Protein AF-0000000074353264 (afdb_homodimer)

Secondary structure (DSSP, 8-state):
--GGGGHHHHGGG-TT--------------------------EEEEES-GGGGB-TTT-SBP-SSEEEETTS-EEEHHHHHHTTTB-TTT-PBEEEEE-HHHHHHHHHEEEE-GGGGGT---EEEGGGHHHHHHT-TT--EE-SSTT---EE-HHHHHHHHHHH-GGGSEEE-TTSEEEEEEETT--EEEEEETTT--EEEEEEEEETTEEEEEEEESSS--S--S--------TTS---SSEEEEEGGG--SSSEEEEEEE-----/--GGGGHHHHGGGGTT--------------------------EEEEES-GGGGB-TTT-SBP-SSEEEETTS-EEEHHHHHHTTTB-TTT-PBEEEEE-HHHHHHHHHEEEE-GGGGGT---EEEGGGHHHHHHT-TT--EE-SSTT---EE-HHHHHHHHHHH-GGGSEEE-TTSEEEEEEETT--EEEEEETTT--EEEEEEEEETTEEEEEEEESSS--S-----EE----TT----SSEEEEEGGG--SSSEEEEEEE-----

Structure (mmCIF, N/CA/C/O backbone):
data_AF-0000000074353264-model_v1
#
loop_
_entity.id
_entity.type
_entity.pdbx_description
1 polymer 'RING-type E3 ubiquitin transferase'
#
loop_
_atom_site.group_PDB
_atom_site.id
_atom_site.type_symbol
_atom_site.label_atom_id
_atom_site.label_alt_id
_atom_site.label_comp_id
_atom_site.label_asym_id
_atom_site.label_entity_id
_atom_site.label_seq_id
_atom_site.pdbx_PDB_ins_code
_atom_site.Cartn_x
_atom_site.Cartn_y
_atom_site.Cartn_z
_atom_site.occupancy
_atom_site.B_iso_or_equiv
_atom_site.auth_seq_id
_atom_site.auth_comp_id
_atom_site.auth_asym_id
_atom_site.auth_atom_id
_atom_site.pdbx_PDB_model_num
ATOM 1 N N . MET A 1 1 ? -9.234 -23.594 -12.344 1 21.88 1 MET A N 1
ATOM 2 C CA . MET A 1 1 ? -10.188 -23.625 -11.242 1 21.88 1 MET A CA 1
ATOM 3 C C . MET A 1 1 ? -10 -24.875 -10.391 1 21.88 1 MET A C 1
ATOM 5 O O . MET A 1 1 ? -10.312 -25.984 -10.828 1 21.88 1 MET A O 1
ATOM 9 N N . ASP A 1 2 ? -8.898 -24.922 -9.594 1 20.34 2 ASP A N 1
ATOM 10 C CA . ASP A 1 2 ? -8.422 -26.141 -8.969 1 20.34 2 ASP A CA 1
ATOM 11 C C . ASP A 1 2 ? -9.516 -26.797 -8.117 1 20.34 2 ASP A C 1
ATOM 13 O O . ASP A 1 2 ? -10.383 -26.094 -7.578 1 20.34 2 ASP A O 1
ATOM 17 N N . ARG A 1 3 ? -9.844 -28.109 -8.266 1 26.59 3 ARG A N 1
ATOM 18 C CA . ARG A 1 3 ? -10.742 -29.125 -7.727 1 26.59 3 ARG A CA 1
ATOM 19 C C . ARG A 1 3 ? -10.852 -29.016 -6.211 1 26.59 3 ARG A C 1
ATOM 21 O O . ARG A 1 3 ? -11.836 -29.453 -5.617 1 26.59 3 ARG A O 1
ATOM 28 N N . ALA A 1 4 ? -9.805 -28.5 -5.566 1 26.59 4 ALA A N 1
ATOM 29 C CA . ALA A 1 4 ? -9.727 -28.719 -4.121 1 26.59 4 ALA A CA 1
ATOM 30 C C . ALA A 1 4 ? -10.633 -27.734 -3.377 1 26.59 4 ALA A C 1
ATOM 32 O O . ALA A 1 4 ? -11.133 -28.047 -2.295 1 26.59 4 ALA A O 1
ATOM 33 N N . LYS A 1 5 ? -10.852 -26.594 -3.844 1 30.16 5 LYS A N 1
ATOM 34 C CA . LYS A 1 5 ? -11.555 -25.625 -3.012 1 30.16 5 LYS A CA 1
ATOM 35 C C . LYS A 1 5 ? -13.055 -25.891 -3.008 1 30.16 5 LYS A C 1
ATOM 37 O O . LYS A 1 5 ? -13.812 -25.188 -2.346 1 30.16 5 LYS A O 1
ATOM 42 N N . ARG A 1 6 ? -13.562 -26.641 -4.062 1 28.75 6 ARG A N 1
ATOM 43 C CA . ARG A 1 6 ? -15.008 -26.812 -4.125 1 28.75 6 ARG A CA 1
ATOM 44 C C . ARG A 1 6 ? -15.5 -27.734 -3.012 1 28.75 6 ARG A C 1
ATOM 46 O O . ARG A 1 6 ? -16.688 -28.031 -2.932 1 28.75 6 ARG A O 1
ATOM 53 N N . GLN A 1 7 ? -14.602 -28.516 -2.449 1 26.33 7 GLN A N 1
ATOM 54 C CA . GLN A 1 7 ? -15.117 -29.609 -1.621 1 26.33 7 GLN A CA 1
ATOM 55 C C . GLN A 1 7 ? -15.711 -29.062 -0.32 1 26.33 7 GLN A C 1
ATOM 57 O O . GLN A 1 7 ? -16.438 -29.781 0.376 1 26.33 7 GLN A O 1
ATOM 62 N N . ARG A 1 8 ? -15.281 -27.797 0.109 1 30.33 8 ARG A N 1
ATOM 63 C CA . ARG A 1 8 ? -15.609 -27.516 1.501 1 30.33 8 ARG A CA 1
ATOM 64 C C . ARG A 1 8 ? -17.062 -27.078 1.637 1 30.33 8 ARG A C 1
ATOM 66 O O . ARG A 1 8 ? -17.578 -26.938 2.75 1 30.33 8 ARG A O 1
ATOM 73 N N . VAL A 1 9 ? -17.672 -26.562 0.473 1 31.41 9 VAL A N 1
ATOM 74 C CA . VAL A 1 9 ? -19.031 -26.062 0.666 1 31.41 9 VAL A CA 1
ATOM 75 C C . VAL A 1 9 ? -19.984 -27.234 0.94 1 31.41 9 VAL A C 1
ATOM 77 O O . VAL A 1 9 ? -20.953 -27.094 1.685 1 31.41 9 VAL A O 1
ATOM 80 N N . ALA A 1 10 ? -19.688 -28.406 0.276 1 30.19 10 ALA A N 1
ATOM 81 C CA . ALA A 1 10 ? -20.688 -29.469 0.262 1 30.19 10 ALA A CA 1
ATOM 82 C C . ALA A 1 10 ? -20.859 -30.078 1.648 1 30.19 10 ALA A C 1
ATOM 84 O O . ALA A 1 10 ? -21.922 -30.625 1.969 1 30.19 10 ALA A O 1
ATOM 85 N N . GLU A 1 11 ? -19.75 -30.125 2.387 1 31.89 11 GLU A N 1
ATOM 86 C CA . GLU A 1 11 ? -19.797 -30.984 3.568 1 31.89 11 GLU A CA 1
ATOM 87 C C . GLU A 1 11 ? -20.688 -30.391 4.648 1 31.89 11 GLU A C 1
ATOM 89 O O . GLU A 1 11 ? -21.031 -31.078 5.617 1 31.89 11 GLU A O 1
ATOM 94 N N . MET A 1 12 ? -20.969 -29.062 4.5 1 31.14 12 MET A N 1
ATOM 95 C CA . MET A 1 12 ? -21.656 -28.531 5.668 1 31.14 12 MET A CA 1
ATOM 96 C C . MET A 1 12 ? -23.109 -29.016 5.707 1 31.14 12 MET A C 1
ATOM 98 O O . MET A 1 12 ? -23.812 -28.781 6.688 1 31.14 12 MET A O 1
ATOM 102 N N . MET A 1 13 ? -23.609 -29.422 4.488 1 29.62 13 MET A N 1
ATOM 103 C CA . MET A 1 13 ? -25.062 -29.562 4.555 1 29.62 13 MET A CA 1
ATOM 104 C C . MET A 1 13 ? -25.453 -30.781 5.375 1 29.62 13 MET A C 1
ATOM 106 O O . MET A 1 13 ? -26.625 -30.938 5.758 1 29.62 13 MET A O 1
ATOM 110 N N . GLU A 1 14 ? -24.594 -31.891 5.281 1 27.3 14 GLU A N 1
ATOM 111 C CA . GLU A 1 14 ? -25.297 -33.156 5.535 1 27.3 14 GLU A CA 1
ATOM 112 C C . GLU A 1 14 ? -25.516 -33.375 7.031 1 27.3 14 GLU A C 1
ATOM 114 O O . GLU A 1 14 ? -25.922 -34.438 7.457 1 27.3 14 GLU A O 1
ATOM 119 N N . GLN A 1 15 ? -24.906 -32.594 7.934 1 26.16 15 GLN A N 1
ATOM 120 C CA . GLN A 1 15 ? -24.766 -33.25 9.227 1 26.16 15 GLN A CA 1
ATOM 121 C C . GLN A 1 15 ? -26.109 -33.344 9.953 1 26.16 15 GLN A C 1
ATOM 123 O O . GLN A 1 15 ? -26.438 -32.469 10.75 1 26.16 15 GLN A O 1
ATOM 128 N N . ASP A 1 16 ? -27.062 -33.75 9.188 1 21.5 16 ASP A N 1
ATOM 129 C CA . ASP A 1 16 ? -28.312 -33.688 9.945 1 21.5 16 ASP A CA 1
ATOM 130 C C . ASP A 1 16 ? -28.234 -34.562 11.195 1 21.5 16 ASP A C 1
ATOM 132 O O . ASP A 1 16 ? -28.578 -34.125 12.289 1 21.5 16 ASP A O 1
ATOM 136 N N . ASP A 1 17 ? -28.219 -35.906 11.023 1 22.47 17 ASP A N 1
ATOM 137 C CA . ASP A 1 17 ? -29.266 -36.656 11.734 1 22.47 17 ASP A CA 1
ATOM 138 C C . ASP A 1 17 ? -28.828 -37 13.156 1 22.47 17 ASP A C 1
ATOM 140 O O . ASP A 1 17 ? -29.562 -36.75 14.109 1 22.47 17 ASP A O 1
ATOM 144 N N . GLY A 1 18 ? -28.094 -38.219 13.406 1 22.03 18 GLY A N 1
ATOM 145 C CA . GLY A 1 18 ? -28.516 -39.281 14.305 1 22.03 18 GLY A CA 1
ATOM 146 C C . GLY A 1 18 ? -28.031 -39.062 15.734 1 22.03 18 GLY A C 1
ATOM 147 O O . GLY A 1 18 ? -26.953 -38.531 15.961 1 22.03 18 GLY A O 1
ATOM 148 N N . TYR A 1 19 ? -28.891 -39.156 16.797 1 21.89 19 TYR A N 1
ATOM 149 C CA . TYR A 1 19 ? -29.031 -38.812 18.203 1 21.89 19 TYR A CA 1
ATOM 150 C C . TYR A 1 19 ? -28.078 -39.625 19.078 1 21.89 19 TYR A C 1
ATOM 152 O O . TYR A 1 19 ? -28.141 -39.562 20.297 1 21.89 19 TYR A O 1
ATOM 160 N N . ASP A 1 20 ? -27.25 -40.594 18.469 1 21.69 20 ASP A N 1
ATOM 161 C CA . ASP A 1 20 ? -27.047 -41.625 19.484 1 21.69 20 ASP A CA 1
ATOM 162 C C . ASP A 1 20 ? -26.203 -41.094 20.641 1 21.69 20 ASP A C 1
ATOM 164 O O . ASP A 1 20 ? -25.375 -40.219 20.453 1 21.69 20 ASP A O 1
ATOM 168 N N . SER A 1 21 ? -26.375 -41.656 21.875 1 20.11 21 SER A N 1
ATOM 169 C CA . SER A 1 21 ? -26.219 -41.281 23.281 1 20.11 21 SER A CA 1
ATOM 170 C C . SER A 1 21 ? -24.75 -41.281 23.688 1 20.11 21 SER A C 1
ATOM 172 O O . SER A 1 21 ? -24.344 -40.5 24.531 1 20.11 21 SER A O 1
ATOM 174 N N . GLU A 1 22 ? -23.953 -42.375 23.328 1 20.16 22 GLU A N 1
ATOM 175 C CA . GLU A 1 22 ? -23.25 -42.906 24.484 1 20.16 22 GLU A CA 1
ATOM 176 C C . GLU A 1 22 ? -22.109 -41.969 24.922 1 20.16 22 GLU A C 1
ATOM 178 O O . GLU A 1 22 ? -21.656 -41.125 24.141 1 20.16 22 GLU A O 1
ATOM 183 N N . ALA A 1 23 ? -21.078 -42.531 25.859 1 17.53 23 ALA A N 1
ATOM 184 C CA . ALA A 1 23 ? -20.453 -42.219 27.156 1 17.53 23 ALA A CA 1
ATOM 185 C C . ALA A 1 23 ? -19.156 -41.438 26.953 1 17.53 23 ALA A C 1
ATOM 187 O O . ALA A 1 23 ? -18.953 -40.406 27.562 1 17.53 23 ALA A O 1
ATOM 188 N N . ALA A 1 24 ? -18 -42.188 26.688 1 21.56 24 ALA A N 1
ATOM 189 C CA . ALA A 1 24 ? -16.906 -42.312 27.641 1 21.56 24 ALA A CA 1
ATOM 190 C C . ALA A 1 24 ? -15.938 -41.125 27.531 1 21.56 24 ALA A C 1
ATOM 192 O O . ALA A 1 24 ? -15.945 -40.406 26.516 1 21.56 24 ALA A O 1
ATOM 193 N N . SER A 1 25 ? -14.664 -41.25 28.188 1 21.88 25 SER A N 1
ATOM 194 C CA . SER A 1 25 ? -13.625 -40.594 28.984 1 21.88 25 SER A CA 1
ATOM 195 C C . SER A 1 25 ? -12.555 -39.969 28.094 1 21.88 25 SER A C 1
ATOM 197 O O . SER A 1 25 ? -11.422 -39.781 28.531 1 21.88 25 SER A O 1
ATOM 199 N N . THR A 1 26 ? -12.938 -39.375 27.094 1 22.34 26 THR A N 1
ATOM 200 C CA . THR A 1 26 ? -11.867 -39.125 26.125 1 22.34 26 THR A CA 1
ATOM 201 C C . THR A 1 26 ? -10.797 -38.25 26.75 1 22.34 26 THR A C 1
ATOM 203 O O . THR A 1 26 ? -11.102 -37.156 27.25 1 22.34 26 THR A O 1
ATOM 206 N N . ASP A 1 27 ? -9.758 -39 27.266 1 24.09 27 ASP A N 1
ATOM 207 C CA . ASP A 1 27 ? -8.516 -38.375 27.719 1 24.09 27 ASP A CA 1
ATOM 208 C C . ASP A 1 27 ? -8.062 -37.312 26.734 1 24.09 27 ASP A C 1
ATOM 210 O O . ASP A 1 27 ? -7.953 -37.531 25.531 1 24.09 27 ASP A O 1
ATOM 214 N N . CYS A 1 28 ? -8.492 -36.156 27.109 1 24.33 28 CYS A N 1
ATOM 215 C CA . CYS A 1 28 ? -8.266 -34.938 26.328 1 24.33 28 CYS A CA 1
ATOM 216 C C . CYS A 1 28 ? -6.781 -34.75 26.047 1 24.33 28 CYS A C 1
ATOM 218 O O . CYS A 1 28 ? -5.98 -34.594 26.969 1 24.33 28 CYS A O 1
ATOM 220 N N . GLU A 1 29 ? -6.215 -35.812 25.203 1 24.7 29 GLU A N 1
ATOM 221 C CA . GLU A 1 29 ? -4.875 -35.469 24.75 1 24.7 29 GLU A CA 1
ATOM 222 C C . GLU A 1 29 ? -4.773 -33.969 24.406 1 24.7 29 GLU A C 1
ATOM 224 O O . GLU A 1 29 ? -5.719 -33.406 23.859 1 24.7 29 GLU A O 1
ATOM 229 N N . SER A 1 30 ? -3.994 -33.344 25.219 1 25.2 30 SER A N 1
ATOM 230 C CA . SER A 1 30 ? -3.59 -31.938 25.156 1 25.2 30 SER A CA 1
ATOM 231 C C . SER A 1 30 ? -3.191 -31.547 23.734 1 25.2 30 SER A C 1
ATOM 233 O O . SER A 1 30 ? -2.248 -32.094 23.172 1 25.2 30 SER A O 1
ATOM 235 N N . SER A 1 31 ? -4.207 -31.625 22.859 1 25.94 31 SER A N 1
ATOM 236 C CA . SER A 1 31 ? -3.951 -31.141 21.516 1 25.94 31 SER A CA 1
ATOM 237 C C . SER A 1 31 ? -3.264 -29.781 21.531 1 25.94 31 SER A C 1
ATOM 239 O O . SER A 1 31 ? -3.779 -28.828 22.125 1 25.94 31 SER A O 1
ATOM 241 N N . THR A 1 32 ? -1.936 -29.859 21.719 1 27.23 32 THR A N 1
ATOM 242 C CA . THR A 1 32 ? -1.122 -28.688 21.469 1 27.23 32 THR A CA 1
ATOM 243 C C . THR A 1 32 ? -1.656 -27.906 20.266 1 27.23 32 THR A C 1
ATOM 245 O O . THR A 1 32 ? -1.653 -28.422 19.141 1 27.23 32 THR A O 1
ATOM 248 N N . ARG A 1 33 ? -2.701 -27.156 20.531 1 24.75 33 ARG A N 1
ATOM 249 C CA . ARG A 1 33 ? -3.23 -26.188 19.578 1 24.75 33 ARG A CA 1
ATOM 250 C C . ARG A 1 33 ? -2.107 -25.375 18.922 1 24.75 33 ARG A C 1
ATOM 252 O O . ARG A 1 33 ? -1.403 -24.625 19.609 1 24.75 33 ARG A O 1
ATOM 259 N N . SER A 1 34 ? -1.291 -26.047 18.156 1 29.47 34 SER A N 1
ATOM 260 C CA . SER A 1 34 ? -0.52 -25.156 17.281 1 29.47 34 SER A CA 1
ATOM 261 C C . SER A 1 34 ? -1.364 -24 16.797 1 29.47 34 SER A C 1
ATOM 263 O O . SER A 1 34 ? -2.363 -24.188 16.109 1 29.47 34 SER A O 1
ATOM 265 N N . SER A 1 35 ? -1.606 -23.094 17.656 1 30.38 35 SER A N 1
ATOM 266 C CA . SER A 1 35 ? -2.197 -21.812 17.281 1 30.38 35 SER A CA 1
ATOM 267 C C . SER A 1 35 ? -1.663 -21.344 15.922 1 30.38 35 SER A C 1
ATOM 269 O O . SER A 1 35 ? -0.465 -21.094 15.773 1 30.38 35 SER A O 1
ATOM 271 N N . VAL A 1 36 ? -2.027 -22.047 14.891 1 32.34 36 VAL A N 1
ATOM 272 C CA . VAL A 1 36 ? -1.869 -21.391 13.602 1 32.34 36 VAL A CA 1
ATOM 273 C C . VAL A 1 36 ? -2.102 -19.891 13.758 1 32.34 36 VAL A C 1
ATOM 275 O O . VAL A 1 36 ? -3.23 -19.453 13.992 1 32.34 36 VAL A O 1
ATOM 278 N N . ASN A 1 37 ? -1.465 -19.219 14.602 1 33.72 37 ASN A N 1
ATOM 279 C CA . ASN A 1 37 ? -1.413 -17.766 14.531 1 33.72 37 ASN A CA 1
ATOM 280 C C . ASN A 1 37 ? -1.511 -17.266 13.086 1 33.72 37 ASN A C 1
ATOM 282 O O . ASN A 1 37 ? -0.549 -17.375 12.328 1 33.72 37 ASN A O 1
ATOM 286 N N . ASN A 1 38 ? -2.506 -17.484 12.289 1 37.59 38 ASN A N 1
ATOM 287 C CA . ASN A 1 38 ? -2.93 -16.953 11 1 37.59 38 ASN A CA 1
ATOM 288 C C . ASN A 1 38 ? -2.656 -15.453 10.906 1 37.59 38 ASN A C 1
ATOM 290 O O . ASN A 1 38 ? -3.572 -14.633 11.031 1 37.59 38 ASN A O 1
ATOM 294 N N . ALA A 1 39 ? -1.837 -14.797 11.648 1 46.34 39 ALA A N 1
ATOM 295 C CA . ALA A 1 39 ? -1.441 -13.414 11.414 1 46.34 39 ALA A CA 1
ATOM 296 C C . ALA A 1 39 ? -1.247 -13.141 9.922 1 46.34 39 ALA A C 1
ATOM 298 O O . ALA A 1 39 ? -0.328 -13.68 9.305 1 46.34 39 ALA A O 1
ATOM 299 N N . SER A 1 40 ? -2.352 -12.914 9.227 1 61.84 40 SER A N 1
ATOM 300 C CA . SER A 1 40 ? -2.264 -12.523 7.824 1 61.84 40 SER A CA 1
ATOM 301 C C . SER A 1 40 ? -1.103 -11.562 7.594 1 61.84 40 SER A C 1
ATOM 303 O O . SER A 1 40 ? -0.928 -10.602 8.344 1 61.84 40 SER A O 1
ATOM 305 N N . GLU A 1 41 ? -0.055 -11.906 7.055 1 80.94 41 GLU A N 1
ATOM 306 C CA . GLU A 1 41 ? 1.14 -11.125 6.758 1 80.94 41 GLU A CA 1
ATOM 307 C C . GLU A 1 41 ? 0.783 -9.828 6.035 1 80.94 41 GLU A C 1
ATOM 309 O O . GLU A 1 41 ? -0.019 -9.828 5.102 1 80.94 41 GLU A O 1
ATOM 314 N N . ALA A 1 42 ? 1.197 -8.734 6.637 1 91.81 42 ALA A N 1
ATOM 315 C CA . ALA A 1 42 ? 1.041 -7.418 6.027 1 91.81 42 ALA A CA 1
ATOM 316 C C . ALA A 1 42 ? 1.599 -7.398 4.609 1 91.81 42 ALA A C 1
ATOM 318 O O . ALA A 1 42 ? 2.58 -8.086 4.312 1 91.81 42 ALA A O 1
ATOM 319 N N . ILE A 1 43 ? 0.842 -6.719 3.773 1 92.31 43 ILE A N 1
ATOM 320 C CA . ILE A 1 43 ? 1.312 -6.633 2.395 1 92.31 43 ILE A CA 1
ATOM 321 C C . ILE A 1 43 ? 1.349 -5.172 1.953 1 92.31 43 ILE A C 1
ATOM 323 O O . ILE A 1 43 ? 0.516 -4.367 2.377 1 92.31 43 ILE A O 1
ATOM 327 N N . SER A 1 44 ? 2.35 -4.875 1.138 1 93.38 44 SER A N 1
ATOM 328 C CA . SER A 1 44 ? 2.436 -3.551 0.532 1 93.38 44 SER A CA 1
ATOM 329 C C . SER A 1 44 ? 1.586 -3.467 -0.732 1 93.38 44 SER A C 1
ATOM 331 O O . SER A 1 44 ? 1.694 -4.316 -1.617 1 93.38 44 SER A O 1
ATOM 333 N N . VAL A 1 45 ? 0.806 -2.465 -0.795 1 96.06 45 VAL A N 1
ATOM 334 C CA . VAL A 1 45 ? -0.077 -2.309 -1.946 1 96.06 45 VAL A CA 1
ATOM 335 C C . VAL A 1 45 ? -0.13 -0.841 -2.361 1 96.06 45 VAL A C 1
ATOM 337 O O . VAL A 1 45 ? 0.365 0.032 -1.646 1 96.06 45 VAL A O 1
ATOM 340 N N . VAL A 1 46 ? -0.618 -0.679 -3.574 1 96 46 VAL A N 1
ATOM 341 C CA . VAL A 1 46 ? -0.916 0.661 -4.07 1 96 46 VAL A CA 1
ATOM 342 C C . VAL A 1 46 ? -2.428 0.863 -4.137 1 96 46 VAL A C 1
ATOM 344 O O . VAL A 1 46 ? -3.145 0.041 -4.711 1 96 46 VAL A O 1
ATOM 347 N N . LEU A 1 47 ? -2.846 1.877 -3.486 1 96.31 47 LEU A N 1
ATOM 348 C CA . LEU A 1 47 ? -4.242 2.277 -3.607 1 96.31 47 LEU A CA 1
ATOM 349 C C . LEU A 1 47 ? -4.418 3.314 -4.711 1 96.31 47 LEU A C 1
ATOM 351 O O . LEU A 1 47 ? -3.893 4.426 -4.617 1 96.31 47 LEU A O 1
ATOM 355 N N . THR A 1 48 ? -5.199 3.01 -5.707 1 96.5 48 THR A N 1
ATOM 356 C CA . THR A 1 48 ? -5.336 3.895 -6.859 1 96.5 48 THR A CA 1
ATOM 357 C C . THR A 1 48 ? -6.383 4.973 -6.59 1 96.5 48 THR A C 1
ATOM 359 O O . THR A 1 48 ? -6.391 6.016 -7.25 1 96.5 48 THR A O 1
ATOM 362 N N . ASP A 1 49 ? -7.227 4.715 -5.645 1 95.81 49 ASP A N 1
ATOM 363 C CA . ASP A 1 49 ? -8.25 5.688 -5.281 1 95.81 49 ASP A CA 1
ATOM 364 C C . ASP A 1 49 ? -8.344 5.844 -3.764 1 95.81 49 ASP A C 1
ATOM 366 O O . ASP A 1 49 ? -9.312 5.398 -3.148 1 95.81 49 ASP A O 1
ATOM 370 N N . PRO A 1 50 ? -7.48 6.566 -3.201 1 94.38 50 PRO A N 1
ATOM 371 C CA . PRO A 1 50 ? -7.477 6.727 -1.746 1 94.38 50 PRO A CA 1
ATOM 372 C C . PRO A 1 50 ? -8.703 7.477 -1.232 1 94.38 50 PRO A C 1
ATOM 374 O O . PRO A 1 50 ? -9.023 7.406 -0.042 1 94.38 50 PRO A O 1
ATOM 377 N N . LYS A 1 51 ? -9.383 8.219 -2.092 1 94.88 51 LYS A N 1
ATOM 378 C CA . LYS A 1 51 ? -10.57 8.969 -1.694 1 94.88 51 LYS A CA 1
ATOM 379 C C . LYS A 1 51 ? -11.672 8.047 -1.188 1 94.88 51 LYS A C 1
ATOM 381 O O . LYS A 1 51 ? -12.602 8.492 -0.517 1 94.88 51 LYS A O 1
ATOM 386 N N . LEU A 1 52 ? -11.523 6.797 -1.482 1 96.06 52 LEU A N 1
ATOM 387 C CA . LEU A 1 52 ? -12.484 5.805 -1.014 1 96.06 52 LEU A CA 1
ATOM 388 C C . LEU A 1 52 ? -12.477 5.715 0.509 1 96.06 52 LEU A C 1
ATOM 390 O O . LEU A 1 52 ? -13.43 5.211 1.11 1 96.06 52 LEU A O 1
ATOM 394 N N . LEU A 1 53 ? -11.422 6.184 1.08 1 96.56 53 LEU A N 1
ATOM 395 C CA . LEU A 1 53 ? -11.266 6.109 2.527 1 96.56 53 LEU A CA 1
ATOM 396 C C . LEU A 1 53 ? -11.773 7.379 3.197 1 96.56 53 LEU A C 1
ATOM 398 O O . LEU A 1 53 ? -11.711 7.512 4.422 1 96.56 53 LEU A O 1
ATOM 402 N N . ASP A 1 54 ? -12.367 8.234 2.402 1 96.56 54 ASP A N 1
ATOM 403 C CA . ASP A 1 54 ? -12.859 9.5 2.924 1 96.56 54 ASP A CA 1
ATOM 404 C C . ASP A 1 54 ? -14.391 9.531 2.941 1 96.56 54 ASP A C 1
ATOM 406 O O . ASP A 1 54 ? -15.031 8.898 2.102 1 96.56 54 ASP A O 1
ATOM 410 N N . CYS A 1 55 ? -14.906 10.219 3.855 1 97.31 55 CYS A N 1
ATOM 411 C CA . CYS A 1 55 ? -16.344 10.445 3.924 1 97.31 55 CYS A CA 1
ATOM 412 C C . CYS A 1 55 ? -16.797 11.43 2.848 1 97.31 55 CYS A C 1
ATOM 414 O O . CYS A 1 55 ? -16.219 12.508 2.709 1 97.31 55 CYS A O 1
ATOM 416 N N . PRO A 1 56 ? -17.766 11.078 2.148 1 96.06 56 PRO A N 1
ATOM 417 C CA . PRO A 1 56 ? -18.219 11.961 1.073 1 96.06 56 PRO A CA 1
ATOM 418 C C . PRO A 1 56 ? -18.922 13.211 1.597 1 96.06 56 PRO A C 1
ATOM 420 O O . PRO A 1 56 ? -19.172 14.148 0.833 1 96.06 56 PRO A O 1
ATOM 423 N N . ILE A 1 57 ? -19.234 13.266 2.803 1 96.62 57 ILE A N 1
ATOM 424 C CA . ILE A 1 57 ? -19.969 14.391 3.385 1 96.62 57 ILE A CA 1
ATOM 425 C C . ILE A 1 57 ? -18.984 15.406 3.961 1 96.62 57 ILE A C 1
ATOM 427 O O . ILE A 1 57 ? -19.016 16.578 3.592 1 96.62 57 ILE A O 1
ATOM 431 N N . CYS A 1 58 ? -18.078 15.016 4.82 1 95.5 58 CYS A N 1
ATOM 432 C CA . CYS A 1 58 ? -17.172 15.953 5.48 1 95.5 58 CYS A CA 1
ATOM 433 C C . CYS A 1 58 ? -15.828 15.992 4.777 1 95.5 58 CYS A C 1
ATOM 435 O O . CYS A 1 58 ? -15.016 16.875 5.039 1 95.5 58 CYS A O 1
ATOM 437 N N . TYR A 1 59 ? -15.477 14.961 3.975 1 94.62 59 TYR A N 1
ATOM 438 C CA . TYR A 1 59 ? -14.281 14.867 3.143 1 94.62 59 TYR A CA 1
ATOM 439 C C . TYR A 1 59 ? -13.055 14.57 3.988 1 94.62 59 TYR A C 1
ATOM 441 O O . TYR A 1 59 ? -11.922 14.68 3.512 1 94.62 59 TYR A O 1
ATOM 449 N N . ASN A 1 60 ? -13.25 14.242 5.141 1 94.62 60 ASN A N 1
ATOM 450 C CA . ASN A 1 60 ? -12.172 13.734 5.988 1 94.62 60 ASN A CA 1
ATOM 451 C C . ASN A 1 60 ? -12.102 12.211 5.949 1 94.62 60 ASN A C 1
ATOM 453 O O . ASN A 1 60 ? -13.055 11.547 5.535 1 94.62 60 ASN A O 1
ATOM 457 N N . PRO A 1 61 ? -10.922 11.758 6.324 1 95.5 61 PRO A N 1
ATOM 458 C CA . PRO A 1 61 ? -10.867 10.297 6.434 1 95.5 61 PRO A CA 1
ATOM 459 C C . PRO A 1 61 ? -11.992 9.734 7.305 1 95.5 61 PRO A C 1
ATOM 461 O O . PRO A 1 61 ? -12.32 10.305 8.344 1 95.5 61 PRO A O 1
ATOM 464 N N 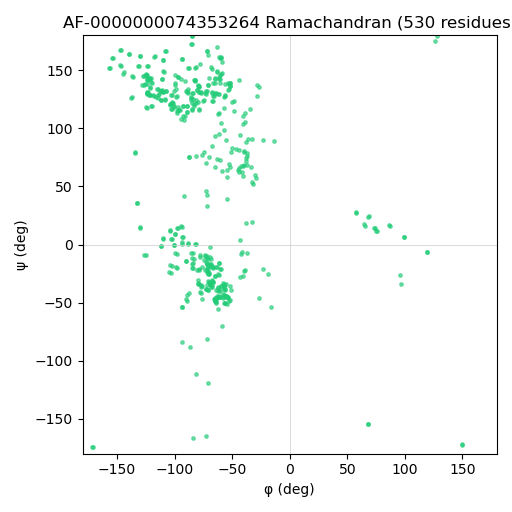. LEU A 1 62 ? -12.578 8.672 6.824 1 97.12 62 LEU A N 1
ATOM 465 C CA . LEU A 1 62 ? -13.648 8.023 7.574 1 97.12 62 LEU A CA 1
ATOM 466 C C . LEU A 1 62 ? -13.203 7.703 8.992 1 97.12 62 LEU A C 1
ATOM 468 O O . LEU A 1 62 ? -12.07 7.281 9.211 1 97.12 62 LEU A O 1
ATOM 472 N N . HIS A 1 63 ? -14.094 7.941 9.922 1 94.31 63 HIS A N 1
ATOM 473 C CA . HIS A 1 63 ? -13.75 7.711 11.32 1 94.31 63 HIS A CA 1
ATOM 474 C C . HIS A 1 63 ? -14.961 7.242 12.117 1 94.31 63 HIS A C 1
ATOM 476 O O . HIS A 1 63 ? -16.109 7.488 11.719 1 94.31 63 HIS A O 1
ATOM 482 N N . GLY A 1 64 ? -14.633 6.512 13.188 1 93.56 64 GLY A N 1
ATOM 483 C CA . GLY A 1 64 ? -15.711 5.953 13.984 1 93.56 64 GLY A CA 1
ATOM 484 C C . GLY A 1 64 ? -16.484 4.871 13.266 1 93.56 64 GLY A C 1
ATOM 485 O O . GLY A 1 64 ? -15.938 4.141 12.438 1 93.56 64 GLY A O 1
ATOM 486 N N . ASN A 1 65 ? -17.781 4.719 13.727 1 96.94 65 ASN A N 1
ATOM 487 C CA . ASN A 1 65 ? -18.656 3.785 13.023 1 96.94 65 ASN A CA 1
ATOM 488 C C . ASN A 1 65 ? -19.047 4.316 11.648 1 96.94 65 ASN A C 1
ATOM 490 O O . ASN A 1 65 ? -19.312 5.508 11.492 1 96.94 65 ASN A O 1
ATOM 494 N N . ILE A 1 66 ? -19.016 3.467 10.75 1 97.62 66 ILE A N 1
ATOM 495 C CA . ILE A 1 66 ? -19.375 3.828 9.375 1 97.62 66 ILE A CA 1
ATOM 496 C C . ILE A 1 66 ? -20.734 3.225 9.023 1 97.62 66 ILE A C 1
ATOM 498 O O . ILE A 1 66 ? -20.984 2.047 9.289 1 97.62 66 ILE A O 1
ATOM 502 N N . TYR A 1 67 ? -21.625 4.031 8.445 1 96.75 67 TYR A N 1
ATOM 503 C CA . TYR A 1 67 ? -22.953 3.596 8.055 1 96.75 67 TYR A CA 1
ATOM 504 C C . TYR A 1 67 ? -23.156 3.709 6.547 1 96.75 67 TYR A C 1
ATOM 506 O O . TYR A 1 67 ? -22.375 4.387 5.867 1 96.75 67 TYR A O 1
ATOM 514 N N . GLN A 1 68 ? -24.109 3.027 6.082 1 95.44 68 GLN A N 1
ATOM 515 C CA . GLN A 1 68 ? -24.359 2.982 4.645 1 95.44 68 GLN A CA 1
ATOM 516 C C . GLN A 1 68 ? -25.859 3.125 4.34 1 95.44 68 GLN A C 1
ATOM 518 O O . GLN A 1 68 ? -26.703 2.627 5.086 1 95.44 68 GLN A O 1
ATOM 523 N N . CYS A 1 69 ? -26.125 3.799 3.242 1 94.44 69 CYS A N 1
ATOM 524 C CA . CYS A 1 69 ? -27.516 3.867 2.789 1 94.44 69 CYS A CA 1
ATOM 525 C C . CYS A 1 69 ? -27.875 2.648 1.946 1 94.44 69 CYS A C 1
ATOM 527 O O . CYS A 1 69 ? -27.016 1.793 1.69 1 94.44 69 CYS A O 1
ATOM 529 N N . ASP A 1 70 ? -29.125 2.568 1.467 1 90.06 70 ASP A N 1
ATOM 530 C CA . ASP A 1 70 ? -29.625 1.399 0.757 1 90.06 70 ASP A CA 1
ATOM 531 C C . ASP A 1 70 ? -28.953 1.237 -0.598 1 90.06 70 ASP A C 1
ATOM 533 O O . ASP A 1 70 ? -28.938 0.145 -1.17 1 90.06 70 ASP A O 1
ATOM 537 N N . ASN A 1 71 ? -28.344 2.318 -1.008 1 91.94 71 ASN A N 1
ATOM 538 C CA . ASN A 1 71 ? -27.688 2.264 -2.309 1 91.94 71 ASN A CA 1
ATOM 539 C C . ASN A 1 71 ? -26.188 2.059 -2.168 1 91.94 71 ASN A C 1
ATOM 541 O O . ASN A 1 71 ? -25.453 2.045 -3.164 1 91.94 71 ASN A O 1
ATOM 545 N N . GLY A 1 72 ? -25.719 1.975 -0.937 1 92.5 72 GLY A N 1
ATOM 546 C CA . GLY A 1 72 ? -24.328 1.59 -0.719 1 92.5 72 GLY A CA 1
ATOM 547 C C . GLY A 1 72 ? -23.422 2.773 -0.468 1 92.5 72 GLY A C 1
ATOM 548 O O . GLY A 1 72 ? -22.203 2.613 -0.376 1 92.5 72 GLY A O 1
ATOM 549 N N . HIS A 1 73 ? -23.969 3.99 -0.344 1 95.19 73 HIS A N 1
ATOM 550 C CA . HIS A 1 73 ? -23.141 5.141 -0.01 1 95.19 73 HIS A CA 1
ATOM 551 C C . HIS A 1 73 ? -22.828 5.18 1.48 1 95.19 73 HIS A C 1
ATOM 553 O O . HIS A 1 73 ? -23.703 4.953 2.314 1 95.19 73 HIS A O 1
ATOM 559 N N . ILE A 1 74 ? -21.562 5.465 1.783 1 97.25 74 ILE A N 1
ATOM 560 C CA . ILE A 1 74 ? -21.156 5.34 3.18 1 97.25 74 ILE A CA 1
ATOM 561 C C . ILE A 1 74 ? -20.906 6.727 3.768 1 97.25 74 ILE A C 1
ATOM 563 O O . ILE A 1 74 ? -20.703 7.691 3.027 1 97.25 74 ILE A O 1
ATOM 567 N N . ALA A 1 75 ? -20.969 6.824 5.105 1 97.62 75 ALA A N 1
ATOM 568 C CA . ALA A 1 75 ? -20.734 8.07 5.84 1 97.62 75 ALA A CA 1
ATOM 569 C C . ALA A 1 75 ? -20.297 7.785 7.273 1 97.62 75 ALA A C 1
ATOM 571 O O . ALA A 1 75 ? -20.641 6.746 7.84 1 97.62 75 ALA A O 1
ATOM 572 N N . CYS A 1 76 ? -19.562 8.625 7.852 1 97.19 76 CYS A N 1
ATOM 573 C CA . CYS A 1 76 ? -19.219 8.57 9.273 1 97.19 76 CYS A CA 1
ATOM 574 C C . CYS A 1 76 ? -20.469 8.633 10.141 1 97.19 76 CYS A C 1
ATOM 576 O O . CYS A 1 76 ? -21.5 9.117 9.703 1 97.19 76 CYS A O 1
ATOM 578 N N . SER A 1 77 ? -20.234 8.172 11.359 1 96.94 77 SER A N 1
ATOM 579 C CA . SER A 1 77 ? -21.344 8.211 12.328 1 96.94 77 SER A CA 1
ATOM 580 C C . SER A 1 77 ? -21.812 9.641 12.57 1 96.94 77 SER A C 1
ATOM 582 O O . SER A 1 77 ? -23.016 9.922 12.484 1 96.94 77 SER A O 1
ATOM 584 N N . TYR A 1 78 ? -20.922 10.539 12.75 1 97.12 78 TYR A N 1
ATOM 585 C CA . TYR A 1 78 ? -21.266 11.938 13.016 1 97.12 78 TYR A CA 1
ATOM 586 C C . TYR A 1 78 ? -21.969 12.57 11.82 1 97.12 78 TYR A C 1
ATOM 588 O O . TYR A 1 78 ? -22.984 13.234 11.984 1 97.12 78 TYR A O 1
ATOM 596 N N . CYS A 1 79 ? -21.422 12.367 10.641 1 97.56 79 CYS A N 1
ATOM 597 C CA . CYS A 1 79 ? -21.984 12.953 9.43 1 97.56 79 CYS A CA 1
ATOM 598 C C . CYS A 1 79 ? -23.375 12.406 9.148 1 97.56 79 CYS A C 1
ATOM 600 O O . CYS A 1 79 ? -24.266 13.133 8.703 1 97.56 79 CYS A O 1
ATOM 602 N N . SER A 1 80 ? -23.531 11.086 9.406 1 97.5 80 SER A N 1
ATOM 603 C CA . SER A 1 80 ? -24.844 10.484 9.227 1 97.5 80 SER A CA 1
ATOM 604 C C . SER A 1 80 ? -25.891 11.18 10.094 1 97.5 80 SER A C 1
ATOM 606 O O . SER A 1 80 ? -27.016 11.414 9.641 1 97.5 80 SER A O 1
ATOM 608 N N . MET A 1 81 ? -25.578 11.484 11.289 1 97 81 MET A N 1
ATOM 609 C CA . MET A 1 81 ? -26.469 12.164 12.211 1 97 81 MET A CA 1
ATOM 610 C C . MET A 1 81 ? -26.719 13.602 11.766 1 97 81 MET A C 1
ATOM 612 O O . MET A 1 81 ? -27.859 14.094 11.836 1 97 81 MET A O 1
ATOM 616 N N . MET A 1 82 ? -25.719 14.219 11.242 1 96.94 82 MET A N 1
ATOM 617 C CA . MET A 1 82 ? -25.797 15.617 10.836 1 96.94 82 MET A CA 1
ATOM 618 C C . MET A 1 82 ? -26.766 15.789 9.672 1 96.94 82 MET A C 1
ATOM 620 O O . MET A 1 82 ? -27.453 16.812 9.57 1 96.94 82 MET A O 1
ATOM 624 N N . VAL A 1 83 ? -26.844 14.812 8.859 1 97.25 83 VAL A N 1
ATOM 625 C CA . VAL A 1 83 ? -27.719 14.898 7.703 1 97.25 83 VAL A CA 1
ATOM 626 C C . VAL A 1 83 ? -29.047 14.195 8.008 1 97.25 83 VAL A C 1
ATOM 628 O O . VAL A 1 83 ? -29.797 13.836 7.09 1 97.25 83 VAL A O 1
ATOM 631 N N . LEU A 1 84 ? -29.312 13.914 9.211 1 97.19 84 LEU A N 1
ATOM 632 C CA . LEU A 1 84 ? -30.531 13.297 9.703 1 97.19 84 LEU A CA 1
ATOM 633 C C . LEU A 1 84 ? -30.766 11.953 9.023 1 97.19 84 LEU A C 1
ATOM 635 O O . LEU A 1 84 ? -31.906 11.602 8.711 1 97.19 84 LEU A O 1
ATOM 639 N N . ARG A 1 85 ? -29.641 11.305 8.602 1 96.88 85 ARG A N 1
ATOM 640 C CA . ARG A 1 85 ? -29.609 9.961 8.031 1 96.88 85 ARG A CA 1
ATOM 641 C C . ARG A 1 85 ? -30.281 9.938 6.668 1 96.88 85 ARG A C 1
ATOM 643 O O . ARG A 1 85 ? -30.906 8.938 6.297 1 96.88 85 ARG A O 1
ATOM 650 N N . LYS A 1 86 ? -30.297 11.016 6.105 1 97.69 86 LYS A N 1
ATOM 651 C CA . LYS A 1 86 ? -30.656 11.117 4.695 1 97.69 86 LYS A CA 1
ATOM 652 C C . LYS A 1 86 ? -29.422 11.289 3.818 1 97.69 86 LYS A C 1
ATOM 654 O O . LYS A 1 86 ? -28.719 12.305 3.914 1 97.69 86 LYS A O 1
ATOM 659 N N . CYS A 1 87 ? -29.156 10.344 2.957 1 97 87 CYS A N 1
ATOM 660 C CA . CYS A 1 87 ? -27.953 10.344 2.129 1 97 87 CYS A CA 1
ATOM 661 C C . CYS A 1 87 ? -27.984 11.484 1.12 1 97 87 CYS A C 1
ATOM 663 O O . CYS A 1 87 ? -28.891 11.562 0.291 1 97 87 CYS A O 1
ATOM 665 N N . PRO A 1 88 ? -27.031 12.328 1.107 1 96.56 88 PRO A N 1
ATOM 666 C CA . PRO A 1 88 ? -27.016 13.461 0.18 1 96.56 88 PRO A CA 1
ATOM 667 C C . PRO A 1 88 ? -26.781 13.031 -1.27 1 96.56 88 PRO A C 1
ATOM 669 O O . PRO A 1 88 ? -27.156 13.758 -2.195 1 96.56 88 PRO A O 1
ATOM 672 N N . THR A 1 89 ? -26.172 11.914 -1.465 1 94.38 89 THR A N 1
ATOM 673 C CA . THR A 1 89 ? -25.812 11.469 -2.805 1 94.38 89 THR A CA 1
ATOM 674 C C . THR A 1 89 ? -27.031 10.898 -3.529 1 94.38 89 THR A C 1
ATOM 676 O O . THR A 1 89 ? -27.25 11.203 -4.703 1 94.38 89 THR A O 1
ATOM 679 N N . CYS A 1 90 ? -27.875 10.141 -2.867 1 95.06 90 CYS A N 1
ATOM 680 C CA . CYS A 1 90 ? -28.953 9.445 -3.551 1 95.06 90 CYS A CA 1
ATOM 681 C C . CYS A 1 90 ? -30.312 9.766 -2.914 1 95.06 90 CYS A C 1
ATOM 683 O O . CYS A 1 90 ? -31.344 9.312 -3.391 1 95.06 90 CYS A O 1
ATOM 685 N N . LYS A 1 91 ? -30.328 10.43 -1.784 1 95.88 91 LYS A N 1
ATOM 686 C CA . LYS A 1 91 ? -31.516 10.859 -1.05 1 95.88 91 LYS A CA 1
ATOM 687 C C . LYS A 1 91 ? -32.188 9.68 -0.359 1 95.88 91 LYS A C 1
ATOM 689 O O . LYS A 1 91 ? -33.344 9.797 0.104 1 95.88 91 LYS A O 1
ATOM 694 N N . GLY A 1 92 ? -31.484 8.57 -0.27 1 94.94 92 GLY A N 1
ATOM 695 C CA . GLY A 1 92 ? -31.984 7.41 0.448 1 94.94 92 GLY A CA 1
ATOM 696 C C . GLY A 1 92 ? -31.703 7.457 1.937 1 94.94 92 GLY A C 1
ATOM 697 O O . GLY A 1 92 ? -30.969 8.336 2.406 1 94.94 92 GLY A O 1
ATOM 698 N N . LYS A 1 93 ? -32.281 6.496 2.652 1 95.25 93 LYS A N 1
ATOM 699 C CA . LYS A 1 93 ? -32.094 6.418 4.098 1 95.25 93 LYS A CA 1
ATOM 700 C C . LYS A 1 93 ? -30.766 5.75 4.449 1 95.25 93 LYS A C 1
ATOM 702 O O . LYS A 1 93 ? -30.422 4.707 3.895 1 95.25 93 LYS A O 1
ATOM 707 N N . ILE A 1 94 ? -30.062 6.352 5.336 1 95.81 94 ILE A N 1
ATOM 708 C CA . ILE A 1 94 ? -28.859 5.734 5.879 1 95.81 94 ILE A CA 1
ATOM 709 C C . ILE A 1 94 ? -29.219 4.805 7.031 1 95.81 94 ILE A C 1
ATOM 711 O O . ILE A 1 94 ? -29.766 5.246 8.047 1 95.81 94 ILE A O 1
ATOM 715 N N . SER A 1 95 ? -28.953 3.59 6.816 1 92.81 95 SER A N 1
ATOM 716 C CA . SER A 1 95 ? -29.328 2.57 7.789 1 92.81 95 SER A CA 1
ATOM 717 C C . SER A 1 95 ? -28.453 2.65 9.039 1 92.81 95 SER A C 1
ATOM 719 O O . SER A 1 95 ? -27.469 3.389 9.062 1 92.81 95 SER A O 1
ATOM 721 N N . PHE A 1 96 ? -28.953 1.912 10.086 1 91.19 96 PHE A N 1
ATOM 722 C CA . PHE A 1 96 ? -28.203 1.829 11.328 1 91.19 96 PHE A CA 1
ATOM 723 C C . PHE A 1 96 ? -27.219 0.662 11.289 1 91.19 96 PHE A C 1
ATOM 725 O O . PHE A 1 96 ? -26.453 0.459 12.234 1 91.19 96 PHE A O 1
ATOM 732 N N . ASN A 1 97 ? -27.266 -0.002 10.141 1 88.88 97 ASN A N 1
ATOM 733 C CA . ASN A 1 97 ? -26.312 -1.098 9.992 1 88.88 97 ASN A CA 1
ATOM 734 C C . ASN A 1 97 ? -24.906 -0.584 9.68 1 88.88 97 ASN A C 1
ATOM 736 O O . ASN A 1 97 ? -24.719 0.212 8.758 1 88.88 97 ASN A O 1
ATOM 740 N N . ARG A 1 98 ? -24.016 -1.119 10.43 1 92.75 98 ARG A N 1
ATOM 741 C CA . ARG A 1 98 ? -22.641 -0.652 10.312 1 92.75 98 ARG A CA 1
ATOM 742 C C . ARG A 1 98 ? -21.922 -1.343 9.156 1 92.75 98 ARG A C 1
ATOM 744 O O . ARG A 1 98 ? -22.141 -2.533 8.914 1 92.75 98 ARG A O 1
ATOM 751 N N . CYS A 1 99 ? -21.125 -0.563 8.5 1 94.62 99 CYS A N 1
ATOM 752 C CA . CYS A 1 99 ? -20.203 -1.109 7.508 1 94.62 99 CYS A CA 1
ATOM 753 C C . CYS A 1 99 ? -18.891 -1.535 8.156 1 94.62 99 CYS A C 1
ATOM 755 O O . CYS A 1 99 ? -17.859 -0.869 7.988 1 94.62 99 CYS A O 1
ATOM 757 N N . ARG A 1 100 ? -18.875 -2.604 8.828 1 95 100 ARG A N 1
ATOM 758 C CA . ARG A 1 100 ? -17.734 -3.076 9.609 1 95 100 ARG A CA 1
ATOM 759 C C . ARG A 1 100 ? -16.531 -3.344 8.711 1 95 100 ARG A C 1
ATOM 761 O O . ARG A 1 100 ? -15.383 -3.146 9.125 1 95 100 ARG A O 1
ATOM 768 N N . ALA A 1 101 ? -16.844 -3.842 7.539 1 95.62 101 ALA A N 1
ATOM 769 C CA . ALA A 1 101 ? -15.758 -4.121 6.602 1 95.62 101 ALA A CA 1
ATOM 770 C C . ALA A 1 101 ? -14.922 -2.873 6.344 1 95.62 101 ALA A C 1
ATOM 772 O O . ALA A 1 101 ? -13.688 -2.924 6.398 1 95.62 101 ALA A O 1
ATOM 773 N N . MET A 1 102 ? -15.539 -1.771 6.145 1 96.56 102 MET A N 1
ATOM 774 C CA . MET A 1 102 ? -14.812 -0.53 5.883 1 96.56 102 MET A CA 1
ATOM 775 C C . MET A 1 102 ? -14.133 -0.02 7.145 1 96.56 102 MET A C 1
ATOM 777 O O . MET A 1 102 ? -13.047 0.557 7.078 1 96.56 102 MET A O 1
ATOM 781 N N . GLU A 1 103 ? -14.82 -0.17 8.258 1 96.75 103 GLU A N 1
ATOM 782 C CA . GLU A 1 103 ? -14.18 0.195 9.516 1 96.75 103 GLU A CA 1
ATOM 783 C C . GLU A 1 103 ? -12.859 -0.537 9.703 1 96.75 103 GLU A C 1
ATOM 785 O O . GLU A 1 103 ? -11.844 0.081 10.031 1 96.75 103 GLU A O 1
ATOM 790 N N . LYS A 1 104 ? -12.852 -1.804 9.422 1 96.31 104 LYS A N 1
ATOM 791 C CA . LYS A 1 104 ? -11.641 -2.609 9.562 1 96.31 104 LYS A CA 1
ATOM 792 C C . LYS A 1 104 ? -10.617 -2.258 8.484 1 96.31 104 LYS A C 1
ATOM 794 O O . LYS A 1 104 ? -9.414 -2.275 8.742 1 96.31 104 LYS A O 1
ATOM 799 N N . MET A 1 105 ? -11.109 -2.033 7.352 1 96.31 105 MET A N 1
ATOM 800 C CA . MET A 1 105 ? -10.211 -1.644 6.27 1 96.31 105 MET A CA 1
ATOM 801 C C . MET A 1 105 ? -9.414 -0.4 6.645 1 96.31 105 MET A C 1
ATOM 803 O O . MET A 1 105 ? -8.195 -0.372 6.496 1 96.31 105 MET A O 1
ATOM 807 N N . ILE A 1 106 ? -10.094 0.608 7.105 1 95.69 106 ILE A N 1
ATOM 808 C CA . ILE A 1 106 ? -9.453 1.862 7.484 1 95.69 106 ILE A CA 1
ATOM 809 C C . ILE A 1 106 ? -8.383 1.597 8.539 1 95.69 106 ILE A C 1
ATOM 811 O O . ILE A 1 106 ? -7.305 2.195 8.508 1 95.69 106 ILE A O 1
ATOM 815 N N . GLU A 1 107 ? -8.664 0.715 9.414 1 95.12 107 GLU A N 1
ATOM 816 C CA . GLU A 1 107 ? -7.73 0.367 10.477 1 95.12 107 GLU A CA 1
ATOM 817 C C . GLU A 1 107 ? -6.531 -0.406 9.93 1 95.12 107 GLU A C 1
ATOM 819 O O . GLU A 1 107 ? -5.465 -0.423 10.547 1 95.12 107 GLU A O 1
ATOM 824 N N . SER A 1 108 ? -6.73 -1.041 8.836 1 96.56 108 SER A N 1
ATOM 825 C CA . SER A 1 108 ? -5.707 -1.924 8.289 1 96.56 108 SER A CA 1
ATOM 826 C C . SER A 1 108 ? -4.77 -1.17 7.348 1 96.56 108 SER A C 1
ATOM 828 O O . SER A 1 108 ? -3.699 -1.669 7 1 96.56 108 SER A O 1
ATOM 830 N N . VAL A 1 109 ? -5.137 -0.017 6.949 1 96.88 109 VAL A N 1
ATOM 831 C CA . VAL A 1 109 ? -4.355 0.748 5.98 1 96.88 109 VAL A CA 1
ATOM 832 C C . VAL A 1 109 ? -3.326 1.606 6.711 1 96.88 109 VAL A C 1
ATOM 834 O O . VAL A 1 109 ? -3.686 2.543 7.43 1 96.88 109 VAL A O 1
ATOM 837 N N . ILE A 1 110 ? -2.09 1.24 6.469 1 96.75 110 ILE A N 1
ATOM 838 C CA . ILE A 1 110 ? -0.987 1.951 7.109 1 96.75 110 ILE A CA 1
ATOM 839 C C . ILE A 1 110 ? -0.156 2.674 6.051 1 96.75 110 ILE A C 1
ATOM 841 O O . ILE A 1 110 ? 0.14 2.111 4.996 1 96.75 110 ILE A O 1
ATOM 845 N N . SER A 1 111 ? 0.139 3.842 6.293 1 94.19 111 SER A N 1
ATOM 846 C CA . SER A 1 111 ? 0.99 4.629 5.406 1 94.19 111 SER A CA 1
ATOM 847 C C . SER A 1 111 ? 2.113 5.312 6.18 1 94.19 111 SER A C 1
ATOM 849 O O . SER A 1 111 ? 2.027 5.469 7.398 1 94.19 111 SER A O 1
ATOM 851 N N . GLU A 1 112 ? 3.072 5.715 5.477 1 93.75 112 GLU A N 1
ATOM 852 C CA . GLU A 1 112 ? 4.18 6.449 6.078 1 93.75 112 GLU A CA 1
ATOM 853 C C . GLU A 1 112 ? 3.896 7.949 6.113 1 93.75 112 GLU A C 1
ATOM 855 O O . GLU A 1 112 ? 3.129 8.461 5.293 1 93.75 112 GLU A O 1
ATOM 860 N N . CYS A 1 113 ? 4.465 8.562 7.039 1 94.44 113 CYS A N 1
ATOM 861 C CA . CYS A 1 113 ? 4.414 10.016 7.109 1 94.44 113 CYS A CA 1
ATOM 862 C C . CYS A 1 113 ? 5.051 10.641 5.879 1 94.44 113 CYS A C 1
ATOM 864 O O . CYS A 1 113 ? 6.066 10.156 5.379 1 94.44 113 CYS A O 1
ATOM 866 N N . LYS A 1 114 ? 4.488 11.75 5.367 1 92.31 114 LYS A N 1
ATOM 867 C CA . LYS A 1 114 ? 5.047 12.453 4.219 1 92.31 114 LYS A CA 1
ATOM 868 C C . LYS A 1 114 ? 6.461 12.938 4.504 1 92.31 114 LYS A C 1
ATOM 870 O O . LYS A 1 114 ? 7.25 13.156 3.582 1 92.31 114 LYS A O 1
ATOM 875 N N . ASN A 1 115 ? 6.82 13.062 5.777 1 93.38 115 ASN A N 1
ATOM 876 C CA . ASN A 1 115 ? 8.133 13.555 6.188 1 93.38 115 ASN A CA 1
ATOM 877 C C . ASN A 1 115 ? 9.109 12.406 6.43 1 93.38 115 ASN A C 1
ATOM 879 O O . ASN A 1 115 ? 10.125 12.586 7.098 1 93.38 115 ASN A O 1
ATOM 883 N N . HIS A 1 116 ? 8.711 11.266 5.926 1 95 116 HIS A N 1
ATOM 884 C CA . HIS A 1 116 ? 9.594 10.117 6.078 1 95 116 HIS A CA 1
ATOM 885 C C . HIS A 1 116 ? 10.969 10.398 5.488 1 95 116 HIS A C 1
ATOM 887 O O . HIS A 1 116 ? 11.984 9.945 6.023 1 95 116 HIS A O 1
ATOM 893 N N . ILE A 1 117 ? 11.07 11.102 4.445 1 93.5 117 ILE A N 1
ATOM 894 C CA . ILE A 1 117 ? 12.32 11.406 3.76 1 93.5 117 ILE A CA 1
ATOM 895 C C . ILE A 1 117 ? 13.188 12.305 4.641 1 93.5 117 ILE A C 1
ATOM 897 O O . ILE A 1 117 ? 14.391 12.43 4.418 1 93.5 117 ILE A O 1
ATOM 901 N N . TYR A 1 118 ? 12.602 12.945 5.59 1 93 118 TYR A N 1
ATOM 902 C CA . TYR A 1 118 ? 13.328 13.836 6.48 1 93 118 TYR A CA 1
ATOM 903 C C . TYR A 1 118 ? 13.586 13.18 7.828 1 93 118 TYR A C 1
ATOM 905 O O . TYR A 1 118 ? 13.984 13.844 8.789 1 93 118 TYR A O 1
ATOM 913 N N . GLY A 1 119 ? 13.211 11.906 7.914 1 93.94 119 GLY A N 1
ATOM 914 C CA . GLY A 1 119 ? 13.641 11.148 9.078 1 93.94 119 GLY A CA 1
ATOM 915 C C . GLY A 1 119 ? 12.484 10.617 9.906 1 93.94 119 GLY A C 1
ATOM 916 O O . GLY A 1 119 ? 12.703 9.906 10.898 1 93.94 119 GLY A O 1
ATOM 917 N N . CYS A 1 120 ? 11.258 11 9.57 1 95.12 120 CYS A N 1
ATOM 918 C CA . CYS A 1 120 ? 10.141 10.484 10.352 1 95.12 120 CYS A CA 1
ATOM 919 C C . CYS A 1 120 ? 9.977 8.984 10.141 1 95.12 120 CYS A C 1
ATOM 921 O O . CYS A 1 120 ? 9.922 8.516 9 1 95.12 120 CYS A O 1
ATOM 923 N N . LYS A 1 121 ? 9.859 8.211 11.195 1 96.06 121 LYS A N 1
ATOM 924 C CA . LYS A 1 121 ? 9.781 6.754 11.109 1 96.06 121 LYS A CA 1
ATOM 925 C C . LYS A 1 121 ? 8.391 6.254 11.469 1 96.06 121 LYS A C 1
ATOM 927 O O . LYS A 1 121 ? 8.156 5.043 11.516 1 96.06 121 LYS A O 1
ATOM 932 N N . GLU A 1 122 ? 7.527 7.16 11.68 1 94.88 122 GLU A N 1
ATOM 933 C CA . GLU A 1 122 ? 6.195 6.777 12.141 1 94.88 122 GLU A CA 1
ATOM 934 C C . GLU A 1 122 ? 5.398 6.113 11.016 1 94.88 122 GLU A C 1
ATOM 936 O O . GLU A 1 122 ? 5.422 6.574 9.875 1 94.88 122 GLU A O 1
ATOM 941 N N . LYS A 1 123 ? 4.766 4.99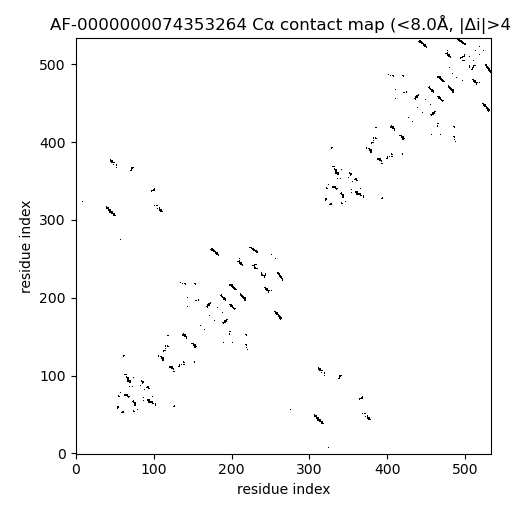2 11.273 1 94.81 123 LYS A N 1
ATOM 942 C CA . LYS A 1 123 ? 3.756 4.328 10.453 1 94.81 123 LYS A CA 1
ATOM 943 C C . LYS A 1 123 ? 2.355 4.562 11.008 1 94.81 123 LYS A C 1
ATOM 945 O O . LYS A 1 123 ? 2.066 4.199 12.156 1 94.81 123 LYS A O 1
ATOM 950 N N . LEU A 1 124 ? 1.546 5.121 10.188 1 95.81 124 LEU A N 1
ATOM 951 C CA . LEU A 1 124 ? 0.291 5.645 10.719 1 95.81 124 LEU A CA 1
ATOM 952 C C . LEU A 1 124 ? -0.902 5.027 10 1 95.81 124 LEU A C 1
ATOM 954 O O . LEU A 1 124 ? -0.848 4.785 8.789 1 95.81 124 LEU A O 1
ATOM 958 N N . ILE A 1 125 ? -1.914 4.805 10.82 1 95.19 125 ILE A N 1
ATOM 959 C CA . ILE A 1 125 ? -3.205 4.477 10.227 1 95.19 125 ILE A CA 1
ATOM 960 C C . ILE A 1 125 ? -3.703 5.652 9.391 1 95.19 125 ILE A C 1
ATOM 962 O O . ILE A 1 125 ? -3.455 6.812 9.734 1 95.19 125 ILE A O 1
ATOM 966 N N . TYR A 1 126 ? -4.402 5.324 8.398 1 92.12 126 TYR A N 1
ATOM 967 C CA . TYR A 1 126 ? -4.801 6.305 7.391 1 92.12 126 TYR A CA 1
ATOM 968 C C . TYR A 1 126 ? -5.492 7.496 8.039 1 92.12 126 TYR A C 1
ATOM 970 O O . TYR A 1 126 ? -5.176 8.648 7.734 1 92.12 126 TYR A O 1
ATOM 978 N N . ASN A 1 127 ? -6.391 7.273 8.93 1 91.94 127 ASN A N 1
ATOM 979 C CA . ASN A 1 127 ? -7.207 8.367 9.453 1 91.94 127 ASN A CA 1
ATOM 980 C C . ASN A 1 127 ? -6.477 9.141 10.539 1 91.94 127 ASN A C 1
ATOM 982 O O . ASN A 1 127 ? -7.012 10.109 11.086 1 91.94 127 ASN A O 1
ATOM 986 N N . LYS A 1 128 ? -5.258 8.773 10.875 1 93.25 128 LYS A N 1
ATOM 987 C CA . LYS A 1 128 ? -4.457 9.492 11.867 1 93.25 128 LYS A CA 1
ATOM 988 C C . LYS A 1 128 ? -3.264 10.18 11.211 1 93.25 128 LYS A C 1
ATOM 990 O O . LYS A 1 128 ? -2.473 10.844 11.891 1 93.25 128 LYS A O 1
ATOM 995 N N . LYS A 1 129 ? -3.156 10.008 10.008 1 92.88 129 LYS A N 1
ATOM 996 C CA . LYS A 1 129 ? -2.002 10.508 9.273 1 92.88 129 LYS A CA 1
ATOM 997 C C . LYS A 1 129 ? -1.95 12.031 9.305 1 92.88 129 LYS A C 1
ATOM 999 O O . LYS A 1 129 ? -0.917 12.617 9.633 1 92.88 129 LYS A O 1
ATOM 1004 N N . ASP A 1 130 ? -3.035 12.656 9 1 89.31 130 ASP A N 1
ATOM 1005 C CA . ASP A 1 130 ? -3.082 14.117 8.953 1 89.31 130 ASP A CA 1
ATOM 1006 C C . ASP A 1 130 ? -2.764 14.719 10.32 1 89.31 130 ASP A C 1
ATOM 1008 O O . ASP A 1 130 ? -2.031 15.711 10.406 1 89.31 130 ASP A O 1
ATOM 1012 N N . GLU A 1 131 ? -3.338 14.172 11.273 1 89.5 131 GLU A N 1
ATOM 1013 C CA . GLU A 1 131 ? -3.09 14.656 12.625 1 89.5 131 GLU A CA 1
ATOM 1014 C C . GLU A 1 131 ? -1.604 14.602 12.969 1 89.5 131 GLU A C 1
ATOM 1016 O O . GLU A 1 131 ? -1.048 15.57 13.484 1 89.5 131 GLU A O 1
ATOM 1021 N N . HIS A 1 132 ? -0.974 13.555 12.672 1 93.44 132 HIS A N 1
ATOM 1022 C CA . HIS A 1 132 ? 0.457 13.414 12.922 1 93.44 132 HIS A CA 1
ATOM 1023 C C . HIS A 1 132 ? 1.262 14.391 12.07 1 93.44 132 HIS A C 1
ATOM 1025 O O . HIS A 1 132 ? 2.139 15.094 12.578 1 93.44 132 HIS A O 1
ATOM 1031 N N . GLU A 1 133 ? 0.891 14.398 10.836 1 91.06 133 GLU A N 1
ATOM 1032 C CA . GLU A 1 133 ? 1.693 15.172 9.891 1 91.06 133 GLU A CA 1
ATOM 1033 C C . GLU A 1 133 ? 1.645 16.656 10.203 1 91.06 133 GLU A C 1
ATOM 1035 O O . GLU A 1 133 ? 2.609 17.391 9.953 1 91.06 133 GLU A O 1
ATOM 1040 N N . ASN A 1 134 ? 0.61 17.109 10.797 1 87 134 ASN A N 1
ATOM 1041 C CA . ASN A 1 134 ? 0.469 18.516 11.188 1 87 134 ASN A CA 1
ATOM 1042 C C . ASN A 1 134 ? 1.384 18.859 12.359 1 87 134 ASN A C 1
ATOM 1044 O O . ASN A 1 134 ? 1.712 20.031 12.562 1 87 134 ASN A O 1
ATOM 1048 N N . ARG A 1 135 ? 1.847 17.906 13.008 1 87.31 135 ARG A N 1
ATOM 1049 C CA . ARG A 1 135 ? 2.654 18.156 14.203 1 87.31 135 ARG A CA 1
ATOM 1050 C C . ARG A 1 135 ? 3.957 17.359 14.148 1 87.31 135 ARG A C 1
ATOM 1052 O O . ARG A 1 135 ? 4.637 17.203 15.164 1 87.31 135 ARG A O 1
ATOM 1059 N N . CYS A 1 136 ? 4.297 16.859 13.078 1 89.88 136 CYS A N 1
ATOM 1060 C CA . CYS A 1 136 ? 5.465 16 12.938 1 89.88 136 CYS A CA 1
ATOM 1061 C C . CYS A 1 136 ? 6.75 16.766 13.203 1 89.88 136 CYS A C 1
ATOM 1063 O O . CYS A 1 136 ? 6.992 17.812 12.594 1 89.88 136 CYS A O 1
ATOM 1065 N N . PRO A 1 137 ? 7.582 16.328 14.031 1 88.06 137 PRO A N 1
ATOM 1066 C CA . PRO A 1 137 ? 8.844 17 14.336 1 88.06 137 PRO A CA 1
ATOM 1067 C C . PRO A 1 137 ? 9.828 16.969 13.164 1 88.06 137 PRO A C 1
ATOM 1069 O O . PRO A 1 137 ? 10.828 17.688 13.164 1 88.06 137 PRO A O 1
ATOM 1072 N N . ASN A 1 138 ? 9.5 16.156 12.211 1 92.56 138 ASN A N 1
ATOM 1073 C CA . ASN A 1 138 ? 10.398 16.016 11.07 1 92.56 138 ASN A CA 1
ATOM 1074 C C . ASN A 1 138 ? 9.93 16.844 9.875 1 92.56 138 ASN A C 1
ATOM 1076 O O . ASN A 1 138 ? 10.406 16.641 8.758 1 92.56 138 ASN A O 1
ATOM 1080 N N . THR A 1 139 ? 8.953 17.641 10.148 1 90.69 139 THR A N 1
ATOM 1081 C CA . THR A 1 139 ? 8.539 18.562 9.094 1 90.69 139 THR A CA 1
ATOM 1082 C C . THR A 1 139 ? 9.734 19.359 8.57 1 90.69 139 THR A C 1
ATOM 1084 O O . THR A 1 139 ? 10.539 19.859 9.352 1 90.69 139 THR A O 1
ATOM 1087 N N . PRO A 1 140 ? 9.852 19.453 7.25 1 92.06 140 PRO A N 1
ATOM 1088 C CA . PRO A 1 140 ? 11.023 20.141 6.699 1 92.06 140 PRO A CA 1
ATOM 1089 C C . PRO A 1 140 ? 11.031 21.625 7.027 1 92.06 140 PRO A C 1
ATOM 1091 O O . PRO A 1 140 ? 9.977 22.281 7 1 92.06 140 PRO A O 1
ATOM 1094 N N . CYS A 1 141 ? 12.156 22.125 7.355 1 90.88 141 CYS A N 1
ATOM 1095 C CA . CYS A 1 141 ? 12.438 23.531 7.602 1 90.88 141 CYS A CA 1
ATOM 1096 C C . CYS A 1 141 ? 13.57 24.031 6.715 1 90.88 141 CYS A C 1
ATOM 1098 O O . CYS A 1 141 ? 14.531 23.297 6.457 1 90.88 141 CYS A O 1
ATOM 1100 N N . TYR A 1 142 ? 13.461 25.203 6.348 1 91.38 142 TYR A N 1
ATOM 1101 C CA . TYR A 1 142 ? 14.477 25.812 5.488 1 91.38 142 TYR A CA 1
ATOM 1102 C C . TYR A 1 142 ? 15.477 26.609 6.309 1 91.38 142 TYR A C 1
ATOM 1104 O O . TYR A 1 142 ? 15.117 27.203 7.328 1 91.38 142 TYR A O 1
ATOM 1112 N N . CYS A 1 143 ? 16.703 26.547 5.832 1 92.62 143 CYS A N 1
ATOM 1113 C CA . CYS A 1 143 ? 17.703 27.406 6.441 1 92.62 143 CYS A CA 1
ATOM 1114 C C . CYS A 1 143 ? 17.344 28.891 6.266 1 92.62 143 CYS A C 1
ATOM 1116 O O . CYS A 1 143 ? 16.984 29.312 5.168 1 92.62 143 CYS A O 1
ATOM 1118 N N . PRO A 1 144 ? 17.344 29.688 7.281 1 91.5 144 PRO A N 1
ATOM 1119 C CA . PRO A 1 144 ? 16.906 31.078 7.191 1 91.5 144 PRO A CA 1
ATOM 1120 C C . PRO A 1 144 ? 17.922 31.969 6.473 1 91.5 144 PRO A C 1
ATOM 1122 O O . PRO A 1 144 ? 17.625 33.125 6.172 1 91.5 144 PRO A O 1
ATOM 1125 N N . ILE A 1 145 ? 19.078 31.406 6.215 1 90.5 145 ILE A N 1
ATOM 1126 C CA . ILE A 1 145 ? 20.078 32.156 5.461 1 90.5 145 ILE A CA 1
ATOM 1127 C C . ILE A 1 145 ? 19.672 32.188 3.984 1 90.5 145 ILE A C 1
ATOM 1129 O O . ILE A 1 145 ? 19.453 31.156 3.367 1 90.5 145 ILE A O 1
ATOM 1133 N N . SER A 1 146 ? 19.531 33.406 3.385 1 88.31 146 SER A N 1
ATOM 1134 C CA . SER A 1 146 ? 18.938 33.656 2.08 1 88.31 146 SER A CA 1
ATOM 1135 C C . SER A 1 146 ? 19.625 32.844 0.98 1 88.31 146 SER A C 1
ATOM 1137 O O . SER A 1 146 ? 18.984 32.375 0.045 1 88.31 146 SER A O 1
ATOM 1139 N N . TRP A 1 147 ? 20.953 32.594 1.061 1 92.38 147 TRP A N 1
ATOM 1140 C CA . TRP A 1 147 ? 21.672 31.938 -0.032 1 92.38 147 TRP A CA 1
ATOM 1141 C C . TRP A 1 147 ? 21.828 30.438 0.238 1 92.38 147 TRP A C 1
ATOM 1143 O O . TRP A 1 147 ? 22.328 29.703 -0.612 1 92.38 147 TRP A O 1
ATOM 1153 N N . CYS A 1 148 ? 21.469 30.031 1.394 1 94.75 148 CYS A N 1
ATOM 1154 C CA . CYS A 1 148 ? 21.641 28.625 1.757 1 94.75 148 CYS A CA 1
ATOM 1155 C C . CYS A 1 148 ? 20.406 27.812 1.38 1 94.75 148 CYS A C 1
ATOM 1157 O O . CYS A 1 148 ? 19.281 28.203 1.701 1 94.75 148 CYS A O 1
ATOM 1159 N N . LYS A 1 149 ? 20.516 26.609 0.691 1 95.19 149 LYS A N 1
ATOM 1160 C CA . LYS A 1 149 ? 19.391 25.812 0.188 1 95.19 149 LYS A CA 1
ATOM 1161 C C . LYS A 1 149 ? 19.156 24.594 1.069 1 95.19 149 LYS A C 1
ATOM 1163 O O . LYS A 1 149 ? 18.344 23.719 0.726 1 95.19 149 LYS A O 1
ATOM 1168 N N . PHE A 1 150 ? 19.781 24.641 2.156 1 95.44 150 PHE A N 1
ATOM 1169 C CA . PHE A 1 150 ? 19.641 23.5 3.051 1 95.44 150 PHE A CA 1
ATOM 1170 C C . PHE A 1 150 ? 18.219 23.359 3.543 1 95.44 150 PHE A C 1
ATOM 1172 O O . PHE A 1 150 ? 17.594 24.344 3.959 1 95.44 150 PHE A O 1
ATOM 1179 N N . ILE A 1 151 ? 17.641 22.125 3.449 1 93.31 151 ILE A N 1
ATOM 1180 C CA . ILE A 1 151 ? 16.281 21.812 3.891 1 93.31 151 ILE A CA 1
ATOM 1181 C C . ILE A 1 151 ? 16.266 20.484 4.621 1 93.31 151 ILE A C 1
ATOM 1183 O O . ILE A 1 151 ? 16.75 19.469 4.09 1 93.31 151 ILE A O 1
ATOM 1187 N N . ASN A 1 152 ? 15.719 20.469 5.84 1 94.56 152 ASN A N 1
ATOM 1188 C CA . ASN A 1 152 ? 15.602 19.25 6.629 1 94.56 152 ASN A CA 1
ATOM 1189 C C . ASN A 1 152 ? 14.766 19.469 7.887 1 94.56 152 ASN A C 1
ATOM 1191 O O . ASN A 1 152 ? 14.133 20.5 8.039 1 94.56 152 ASN A O 1
ATOM 1195 N N . SER A 1 153 ? 14.703 18.438 8.742 1 91.88 153 SER A N 1
ATOM 1196 C CA . SER A 1 153 ? 13.992 18.578 10.008 1 91.88 153 SER A CA 1
ATOM 1197 C C . SER A 1 153 ? 14.609 19.656 10.875 1 91.88 153 SER A C 1
ATOM 1199 O O . SER A 1 153 ? 15.742 20.094 10.625 1 91.88 153 SER A O 1
ATOM 1201 N N . SER A 1 154 ? 13.891 20.172 11.859 1 87.88 154 SER A N 1
ATOM 1202 C CA . SER A 1 154 ? 14.367 21.203 12.758 1 87.88 154 SER A CA 1
ATOM 1203 C C . SER A 1 154 ? 15.656 20.781 13.461 1 87.88 154 SER A C 1
ATOM 1205 O O . SER A 1 154 ? 16.578 21.594 13.602 1 87.88 154 SER A O 1
ATOM 1207 N N . LYS A 1 155 ? 15.734 19.562 13.82 1 89.56 155 LYS A N 1
ATOM 1208 C CA . LYS A 1 155 ? 16.922 19.031 14.492 1 89.56 155 LYS A CA 1
ATOM 1209 C C . LYS A 1 155 ? 18.141 19.094 13.57 1 89.56 155 LYS A C 1
ATOM 1211 O O . LYS A 1 155 ? 19.203 19.578 13.961 1 89.56 155 LYS A O 1
ATOM 1216 N N . ASN A 1 156 ? 17.969 18.609 12.398 1 93.38 156 ASN A N 1
ATOM 1217 C CA . ASN A 1 156 ? 19.078 18.594 11.453 1 93.38 156 ASN A CA 1
ATOM 1218 C C . ASN A 1 156 ? 19.422 20 10.984 1 93.38 156 ASN A C 1
ATOM 1220 O O . ASN A 1 156 ? 20.594 20.281 10.68 1 93.38 156 ASN A O 1
ATOM 1224 N N . LEU A 1 157 ? 18.484 20.797 10.906 1 92.25 157 LEU A N 1
ATOM 1225 C CA . LEU A 1 157 ? 18.734 22.203 10.578 1 92.25 157 LEU A CA 1
ATOM 1226 C C . LEU A 1 157 ? 19.594 22.859 11.656 1 92.25 157 LEU A C 1
ATOM 1228 O O . LEU A 1 157 ? 20.5 23.625 11.344 1 92.25 157 LEU A O 1
ATOM 1232 N N . SER A 1 158 ? 19.266 22.609 12.906 1 91 158 SER A N 1
ATOM 1233 C CA . SER A 1 158 ? 20.062 23.125 14.023 1 91 158 SER A CA 1
ATOM 1234 C C . SER A 1 158 ? 21.516 22.703 13.906 1 91 158 SER A C 1
ATOM 1236 O O . SER A 1 158 ? 22.422 23.516 14.07 1 91 158 SER A O 1
ATOM 1238 N N . LEU A 1 159 ? 21.734 21.469 13.586 1 94.25 159 LEU A N 1
ATOM 1239 C CA . LEU A 1 159 ? 23.078 20.953 13.406 1 94.25 159 LEU A CA 1
ATOM 1240 C C . LEU A 1 159 ? 23.766 21.641 12.227 1 94.25 159 LEU A C 1
ATOM 1242 O O . LEU A 1 159 ? 24.922 22.078 12.344 1 94.25 159 LEU A O 1
ATOM 1246 N N . HIS A 1 160 ? 23.109 21.719 11.172 1 94.94 160 HIS A N 1
ATOM 1247 C CA . HIS A 1 160 ? 23.625 22.406 9.992 1 94.94 160 HIS A CA 1
ATOM 1248 C C . HIS A 1 160 ? 24.047 23.844 10.336 1 94.94 160 HIS A C 1
ATOM 1250 O O . HIS A 1 160 ? 25.156 24.266 10 1 94.94 160 HIS A O 1
ATOM 1256 N N . PHE A 1 161 ? 23.094 24.562 10.992 1 93.62 161 PHE A N 1
ATOM 1257 C CA . PHE A 1 161 ? 23.312 25.969 11.305 1 93.62 161 PHE A CA 1
ATOM 1258 C C . PHE A 1 161 ? 24.531 26.141 12.211 1 93.62 161 PHE A C 1
ATOM 1260 O O . PHE A 1 161 ? 25.344 27.047 12.016 1 93.62 161 PHE A O 1
ATOM 1267 N N . SER A 1 162 ? 24.688 25.266 13.156 1 93.5 162 SER A N 1
ATOM 1268 C CA . SER A 1 162 ? 25.812 25.312 14.086 1 93.5 162 SER A CA 1
ATOM 1269 C C . SER A 1 162 ? 27.141 25.016 13.375 1 93.5 162 SER A C 1
ATOM 1271 O O . SER A 1 162 ? 28.172 25.594 13.719 1 93.5 162 SER A O 1
ATOM 1273 N N . LYS A 1 163 ? 27.078 24.266 12.406 1 94.94 163 LYS A N 1
ATOM 1274 C CA . LYS A 1 163 ? 28.297 23.859 11.695 1 94.94 163 LYS A CA 1
ATOM 1275 C C . LYS A 1 163 ? 28.625 24.859 10.586 1 94.94 163 LYS A C 1
ATOM 1277 O O . LYS A 1 163 ? 29.781 25.25 10.43 1 94.94 163 LYS A O 1
ATOM 1282 N N . SER A 1 164 ? 27.609 25.25 9.891 1 95.75 164 SER A N 1
ATOM 1283 C CA . SER A 1 164 ? 27.859 25.984 8.648 1 95.75 164 SER A CA 1
ATOM 1284 C C . SER A 1 164 ? 27.609 27.484 8.828 1 95.75 164 SER A C 1
ATOM 1286 O O . SER A 1 164 ? 28.109 28.297 8.047 1 95.75 164 SER A O 1
ATOM 1288 N N . HIS A 1 165 ? 26.75 27.844 9.828 1 95.06 165 HIS A N 1
ATOM 1289 C CA . HIS A 1 165 ? 26.359 29.25 9.953 1 95.06 165 HIS A CA 1
ATOM 1290 C C . HIS A 1 165 ? 26.469 29.719 11.398 1 95.06 165 HIS A C 1
ATOM 1292 O O . HIS A 1 165 ? 25.656 30.516 11.859 1 95.06 165 HIS A O 1
ATOM 1298 N N . ALA A 1 166 ? 27.391 29.281 12.094 1 90.56 166 ALA A N 1
ATOM 1299 C CA . ALA A 1 166 ? 27.516 29.562 13.523 1 90.56 166 ALA A CA 1
ATOM 1300 C C . ALA A 1 166 ? 27.625 31.062 13.781 1 90.56 166 ALA A C 1
ATOM 1302 O O . ALA A 1 166 ? 27.047 31.578 14.742 1 90.56 166 ALA A O 1
ATOM 1303 N N . SER A 1 167 ? 28.266 31.766 12.93 1 93.19 167 SER A N 1
ATOM 1304 C CA . SER A 1 167 ? 28.531 33.188 13.141 1 93.19 167 SER A CA 1
ATOM 1305 C C . SER A 1 167 ? 27.359 34.062 12.703 1 93.19 167 SER A C 1
ATOM 1307 O O . SER A 1 167 ? 27.312 35.25 12.969 1 93.19 167 SER A O 1
ATOM 1309 N N . SER A 1 168 ? 26.406 33.469 12.102 1 93.44 168 SER A N 1
ATOM 1310 C CA . SER A 1 168 ? 25.312 34.219 11.531 1 93.44 168 SER A CA 1
ATOM 1311 C C . SER A 1 168 ? 24.141 34.344 12.508 1 93.44 168 SER A C 1
ATOM 1313 O O . SER A 1 168 ? 23.094 34.906 12.188 1 93.44 168 SER A O 1
ATOM 1315 N N . ALA A 1 169 ? 24.297 33.781 13.68 1 93.69 169 ALA A N 1
ATOM 1316 C CA . ALA A 1 169 ? 23.172 33.75 14.625 1 93.69 169 ALA A CA 1
ATOM 1317 C C . ALA A 1 169 ? 23.562 34.438 15.938 1 93.69 169 ALA A C 1
ATOM 1319 O O . ALA A 1 169 ? 24.734 34.406 16.344 1 93.69 169 ALA A O 1
ATOM 1320 N N . THR A 1 170 ? 22.578 35.156 16.531 1 92.06 170 THR A N 1
ATOM 1321 C CA . THR A 1 170 ? 22.703 35.625 17.906 1 92.06 170 THR A CA 1
ATOM 1322 C C . THR A 1 170 ? 22.344 34.5 18.875 1 92.06 170 THR A C 1
ATOM 1324 O O . THR A 1 170 ? 21.266 33.906 18.797 1 92.06 170 THR A O 1
ATOM 1327 N N . LEU A 1 171 ? 23.25 34.156 19.719 1 93.75 171 LEU A N 1
ATOM 1328 C CA . LEU A 1 171 ? 23.047 33.062 20.656 1 93.75 171 LEU A CA 1
ATOM 1329 C C . LEU A 1 171 ? 22.266 33.531 21.875 1 93.75 171 LEU A C 1
ATOM 1331 O O . LEU A 1 171 ? 22.453 34.656 22.344 1 93.75 171 LEU A O 1
ATOM 1335 N N . PHE A 1 172 ? 21.406 32.688 22.297 1 88.19 172 PHE A N 1
ATOM 1336 C CA . PHE A 1 172 ? 20.672 33 23.5 1 88.19 172 PHE A CA 1
ATOM 1337 C C . PHE A 1 172 ? 20.359 31.75 24.297 1 88.19 172 PHE A C 1
ATOM 1339 O O . PHE A 1 172 ? 20.609 30.625 23.844 1 88.19 172 PHE A O 1
ATOM 1346 N N . THR A 1 173 ? 19.906 31.859 25.562 1 89.31 173 THR A N 1
ATOM 1347 C CA . THR A 1 173 ? 19.438 30.781 26.422 1 89.31 173 THR A CA 1
ATOM 1348 C C . THR A 1 173 ? 18 31.031 26.875 1 89.31 173 THR A C 1
ATOM 1350 O O . THR A 1 173 ? 17.625 32.156 27.203 1 89.31 173 THR A O 1
ATOM 1353 N N . PHE A 1 174 ? 17.344 29.969 26.922 1 82.38 174 PHE A N 1
ATOM 1354 C CA . PHE A 1 174 ? 15.961 30.109 27.344 1 82.38 174 PHE A CA 1
ATOM 1355 C C . PHE A 1 174 ? 15.875 30.719 28.734 1 82.38 174 PHE A C 1
ATOM 1357 O O . PHE A 1 174 ? 16.734 30.469 29.578 1 82.38 174 PHE A O 1
ATOM 1364 N N . ASN A 1 175 ? 14.812 31.5 28.953 1 79.56 175 ASN A N 1
ATOM 1365 C CA . ASN A 1 175 ? 14.445 32.031 30.25 1 79.56 175 ASN A CA 1
ATOM 1366 C C . ASN A 1 175 ? 15.484 33 30.781 1 79.56 175 ASN A C 1
ATOM 1368 O O . ASN A 1 175 ? 15.594 33.219 31.984 1 79.56 175 ASN A O 1
ATOM 1372 N N . THR A 1 176 ? 16.281 33.406 29.875 1 82.81 176 THR A N 1
ATOM 1373 C CA . THR A 1 176 ? 17.25 34.438 30.203 1 82.81 176 THR A CA 1
ATOM 1374 C C . THR A 1 176 ? 17.094 35.625 29.25 1 82.81 176 THR A C 1
ATOM 1376 O O . THR A 1 176 ? 16.875 35.469 28.047 1 82.81 176 THR A O 1
ATOM 1379 N N . THR A 1 177 ? 17.188 36.781 29.859 1 80.25 177 THR A N 1
ATOM 1380 C CA . THR A 1 177 ? 17.125 38 29.031 1 80.25 177 THR A CA 1
ATOM 1381 C C . THR A 1 177 ? 18.453 38.25 28.359 1 80.25 177 THR A C 1
ATOM 1383 O O . THR A 1 177 ? 19.516 38.125 28.969 1 80.25 177 THR A O 1
ATOM 1386 N N . PHE A 1 178 ? 18.422 38.5 27.109 1 82.94 178 PHE A N 1
ATOM 1387 C CA . PHE A 1 178 ? 19.609 38.844 26.344 1 82.94 178 PHE A CA 1
ATOM 1388 C C . PHE A 1 178 ? 19.359 40.094 25.484 1 82.94 178 PHE A C 1
ATOM 1390 O O . PHE A 1 178 ? 18.219 40.438 25.188 1 82.94 178 PHE A O 1
ATOM 1397 N N . SER A 1 179 ? 20.484 40.812 25.203 1 80.19 179 SER A N 1
ATOM 1398 C CA . SER A 1 179 ? 20.391 42.031 24.422 1 80.19 179 SER A CA 1
ATOM 1399 C C . SER A 1 179 ? 21.219 41.969 23.156 1 80.19 179 SER A C 1
ATOM 1401 O O . SER A 1 179 ? 22.266 41.312 23.125 1 80.19 179 SER A O 1
ATOM 1403 N N . PHE A 1 180 ? 20.672 42.562 22.156 1 82.81 180 PHE A N 1
ATOM 1404 C CA . PHE A 1 180 ? 21.422 42.656 20.891 1 82.81 180 PHE A CA 1
ATOM 1405 C C . PHE A 1 180 ? 20.953 43.875 20.094 1 82.81 180 PHE A C 1
ATOM 1407 O O . PHE A 1 180 ? 19.922 44.469 20.406 1 82.81 180 PHE A O 1
ATOM 1414 N N . SER A 1 181 ? 21.766 44.281 19.188 1 82.81 181 SER A N 1
ATOM 1415 C CA . SER A 1 181 ? 21.438 45.438 18.375 1 82.81 181 SER A CA 1
ATOM 1416 C C . SER A 1 181 ? 20.891 45.031 17.016 1 82.81 181 SER A C 1
ATOM 1418 O O . SER A 1 181 ? 21.375 44.062 16.406 1 82.81 181 SER A O 1
ATOM 1420 N N . VAL A 1 182 ? 19.844 45.75 16.609 1 83.06 182 VAL A N 1
ATOM 1421 C CA . VAL A 1 182 ? 19.266 45.531 15.297 1 83.06 182 VAL A CA 1
ATOM 1422 C C . VAL A 1 182 ? 19.312 46.812 14.469 1 83.06 182 VAL A C 1
ATOM 1424 O O . VAL A 1 182 ? 18.875 47.875 14.93 1 83.06 182 VAL A O 1
ATOM 1427 N N . GLU A 1 183 ? 19.844 46.625 13.289 1 84.81 183 GLU A N 1
ATOM 1428 C CA . GLU A 1 183 ? 19.859 47.781 12.375 1 84.81 183 GLU A CA 1
ATOM 1429 C C . GLU A 1 183 ? 18.516 47.938 11.672 1 84.81 183 GLU A C 1
ATOM 1431 O O . GLU A 1 183 ? 17.797 46.969 11.461 1 84.81 183 GLU A O 1
ATOM 1436 N N . ARG A 1 184 ? 18.203 49.156 11.305 1 81.69 184 ARG A N 1
ATOM 1437 C CA . ARG A 1 184 ? 16.938 49.438 10.617 1 81.69 184 ARG A CA 1
ATOM 1438 C C . ARG A 1 184 ? 16.859 48.719 9.273 1 81.69 184 ARG A C 1
ATOM 1440 O O . ARG A 1 184 ? 15.773 48.406 8.805 1 81.69 184 ARG A O 1
ATOM 1447 N N . THR A 1 185 ? 18.062 48.438 8.719 1 86.69 185 THR A N 1
ATOM 1448 C CA . THR A 1 185 ? 18.094 47.812 7.402 1 86.69 185 THR A CA 1
ATOM 1449 C C . THR A 1 185 ? 17.953 46.312 7.512 1 86.69 185 THR A C 1
ATOM 1451 O O . THR A 1 185 ? 17.688 45.625 6.52 1 86.69 185 THR A O 1
ATOM 1454 N N . GLN A 1 186 ? 18.188 45.875 8.727 1 87.38 186 GLN A N 1
ATOM 1455 C CA . GLN A 1 186 ? 18.094 44.438 8.922 1 87.38 186 GLN A CA 1
ATOM 1456 C C . GLN A 1 186 ? 16.641 44 9.039 1 87.38 186 GLN A C 1
ATOM 1458 O O . GLN A 1 186 ? 15.938 44.344 9.984 1 87.38 186 GLN A O 1
ATOM 1463 N N . ARG A 1 187 ? 16.188 43.219 8.133 1 85.94 187 ARG A N 1
ATOM 1464 C CA . ARG A 1 187 ? 14.797 42.75 8.133 1 85.94 187 ARG A CA 1
ATOM 1465 C C . ARG A 1 187 ? 14.609 41.594 9.109 1 85.94 187 ARG A C 1
ATOM 1467 O O . ARG A 1 187 ? 13.531 41.438 9.695 1 85.94 187 ARG A O 1
ATOM 1474 N N . HIS A 1 188 ? 15.625 40.781 9.234 1 89 188 HIS A N 1
ATOM 1475 C CA . HIS A 1 188 ? 15.5 39.656 10.156 1 89 188 HIS A CA 1
ATOM 1476 C C . HIS A 1 188 ? 16.828 39.375 10.859 1 89 188 HIS A C 1
ATOM 1478 O O . HIS A 1 188 ? 17.891 39.719 10.352 1 89 188 HIS A O 1
ATOM 1484 N N . VAL A 1 189 ? 16.734 38.906 12.062 1 90.44 189 VAL A N 1
ATOM 1485 C CA . VAL A 1 189 ? 17.875 38.438 12.852 1 90.44 189 VAL A CA 1
ATOM 1486 C C . VAL A 1 189 ? 17.641 37 13.258 1 90.44 189 VAL A C 1
ATOM 1488 O O . VAL A 1 189 ? 16.562 36.625 13.727 1 90.44 189 VAL A O 1
ATOM 1491 N N . VAL A 1 190 ? 18.594 36.156 13.008 1 92.12 190 VAL A N 1
ATOM 1492 C CA . VAL A 1 190 ? 18.484 34.75 13.383 1 92.12 190 VAL A CA 1
ATOM 1493 C C . VAL A 1 190 ? 18.953 34.594 14.828 1 92.12 190 VAL A C 1
ATOM 1495 O O . VAL A 1 190 ? 20.031 35.062 15.195 1 92.12 190 VAL A O 1
ATOM 1498 N N . LEU A 1 191 ? 18.141 34 15.641 1 90.5 191 LEU A N 1
ATOM 1499 C CA . LEU A 1 191 ? 18.469 33.656 17.031 1 90.5 191 LEU A CA 1
ATOM 1500 C C . LEU A 1 191 ? 18.609 32.156 17.203 1 90.5 191 LEU A C 1
ATOM 1502 O O . LEU A 1 191 ? 17.781 31.391 16.734 1 90.5 191 LEU A O 1
ATOM 1506 N N . ARG A 1 192 ? 19.656 31.688 17.828 1 91.88 192 ARG A N 1
ATOM 1507 C CA . ARG A 1 192 ? 19.875 30.266 18.062 1 91.88 192 ARG A CA 1
ATOM 1508 C C . ARG A 1 192 ? 20.062 29.984 19.562 1 91.88 192 ARG A C 1
ATOM 1510 O O . ARG A 1 192 ? 20.859 30.625 20.219 1 91.88 192 ARG A O 1
ATOM 1517 N N . GLU A 1 193 ? 19.328 29.016 20.047 1 89.44 193 GLU A N 1
ATOM 1518 C CA . GLU A 1 193 ? 19.438 28.625 21.453 1 89.44 193 GLU A CA 1
ATOM 1519 C C . GLU A 1 193 ? 20.656 27.75 21.703 1 89.44 193 GLU A C 1
ATOM 1521 O O . GLU A 1 193 ? 20.922 26.828 20.938 1 89.44 193 GLU A O 1
ATOM 1526 N N . GLN A 1 194 ? 21.391 27.969 22.703 1 91.5 194 GLN A N 1
ATOM 1527 C CA . GLN A 1 194 ? 22.734 27.422 22.906 1 91.5 194 GLN A CA 1
ATOM 1528 C C . GLN A 1 194 ? 22.672 25.953 23.344 1 91.5 194 GLN A C 1
ATOM 1530 O O . GLN A 1 194 ? 23.516 25.141 22.953 1 91.5 194 GLN A O 1
ATOM 1535 N N . LYS A 1 195 ? 21.719 25.562 24.094 1 88.94 195 LYS A N 1
ATOM 1536 C CA . LYS A 1 195 ? 21.703 24.219 24.672 1 88.94 195 LYS A CA 1
ATOM 1537 C C . LYS A 1 195 ? 21 23.219 23.75 1 88.94 195 LYS A C 1
ATOM 1539 O O . LYS A 1 195 ? 21.562 22.172 23.438 1 88.94 195 LYS A O 1
ATOM 1544 N N . GLU A 1 196 ? 19.844 23.594 23.25 1 85.75 196 GLU A N 1
ATOM 1545 C CA . GLU A 1 196 ? 19.016 22.656 22.5 1 85.75 196 GLU A CA 1
ATOM 1546 C C . GLU A 1 196 ? 19.094 22.938 21 1 85.75 196 GLU A C 1
ATOM 1548 O O . GLU A 1 196 ? 18.703 22.094 20.188 1 85.75 196 GLU A O 1
ATOM 1553 N N . GLY A 1 197 ? 19.547 24.109 20.672 1 87.12 197 GLY A N 1
ATOM 1554 C CA . GLY A 1 197 ? 19.828 24.406 19.281 1 87.12 197 GLY A CA 1
ATOM 1555 C C . GLY A 1 197 ? 18.625 24.906 18.516 1 87.12 197 GLY A C 1
ATOM 1556 O O . GLY A 1 197 ? 18.641 24.984 17.297 1 87.12 197 GLY A O 1
ATOM 1557 N N . PHE A 1 198 ? 17.594 25.344 19.188 1 86.19 198 PHE A N 1
ATOM 1558 C CA . PHE A 1 198 ? 16.422 25.891 18.516 1 86.19 198 PHE A CA 1
ATOM 1559 C C . PHE A 1 198 ? 16.781 27.172 17.781 1 86.19 198 PHE A C 1
ATOM 1561 O O . PHE A 1 198 ? 17.547 27.984 18.281 1 86.19 198 PHE A O 1
ATOM 1568 N N . ILE A 1 199 ? 16.156 27.297 16.672 1 88.12 199 ILE A N 1
ATOM 1569 C CA . ILE A 1 199 ? 16.406 28.484 15.852 1 88.12 199 ILE A CA 1
ATOM 1570 C C . ILE A 1 199 ? 15.148 29.359 15.812 1 88.12 199 ILE A C 1
ATOM 1572 O O . ILE A 1 199 ? 14.047 28.859 15.57 1 88.12 199 ILE A O 1
ATOM 1576 N N . PHE A 1 200 ? 15.305 30.625 16.031 1 86.94 200 PHE A N 1
ATOM 1577 C CA . PHE A 1 200 ? 14.242 31.625 15.953 1 86.94 200 PHE A CA 1
ATOM 1578 C C . PHE A 1 200 ? 14.602 32.719 14.969 1 86.94 200 PHE A C 1
ATOM 1580 O O . PHE A 1 200 ? 15.781 33 14.719 1 86.94 200 PHE A O 1
ATOM 1587 N N . ILE A 1 201 ? 13.539 33.281 14.477 1 86.38 201 ILE A N 1
ATOM 1588 C CA . ILE A 1 201 ? 13.734 34.438 13.586 1 86.38 201 ILE A CA 1
ATOM 1589 C C . ILE A 1 201 ? 13.039 35.656 14.164 1 86.38 201 ILE A C 1
ATOM 1591 O O . ILE A 1 201 ? 11.828 35.656 14.391 1 86.38 201 ILE A O 1
ATOM 1595 N N . LEU A 1 202 ? 13.828 36.625 14.414 1 86.44 202 LEU A N 1
ATOM 1596 C CA . LEU A 1 202 ? 13.266 37.938 14.758 1 86.44 202 LEU A CA 1
ATOM 1597 C C . LEU A 1 202 ? 13.039 38.781 13.508 1 86.44 202 LEU A C 1
ATOM 1599 O O . LEU A 1 202 ? 13.977 39.062 12.758 1 86.44 202 LEU A O 1
ATOM 1603 N N . LYS A 1 203 ? 11.836 39.094 13.328 1 83.62 203 LYS A N 1
ATOM 1604 C CA . LYS A 1 203 ? 11.469 39.906 12.172 1 83.62 203 LYS A CA 1
ATOM 1605 C C . LYS A 1 203 ? 11.219 41.375 12.57 1 83.62 203 LYS A C 1
ATOM 1607 O O . LYS A 1 203 ? 10.508 41.625 13.547 1 83.62 203 LYS A O 1
ATOM 1612 N N . GLN A 1 204 ? 11.891 42.219 11.828 1 81.25 204 GLN A N 1
ATOM 1613 C CA . GLN A 1 204 ? 11.695 43.656 12.047 1 81.25 204 GLN A CA 1
ATOM 1614 C C . GLN A 1 204 ? 10.781 44.25 10.984 1 81.25 204 GLN A C 1
ATOM 1616 O O . GLN A 1 204 ? 10.992 44.031 9.789 1 81.25 204 GLN A O 1
ATOM 1621 N N . ASN A 1 205 ? 9.734 44.812 11.445 1 80.69 205 ASN A N 1
ATOM 1622 C CA . ASN A 1 205 ? 8.859 45.594 10.57 1 80.69 205 ASN A CA 1
ATOM 1623 C C . ASN A 1 205 ? 8.891 47.062 10.906 1 80.69 205 ASN A C 1
ATOM 1625 O O . ASN A 1 205 ? 8.703 47.469 12.062 1 80.69 205 ASN A O 1
ATOM 1629 N N . ILE A 1 206 ? 9.219 47.875 9.898 1 78.06 206 ILE A N 1
ATOM 1630 C CA . ILE A 1 206 ? 9.289 49.312 10.109 1 78.06 206 ILE A CA 1
ATOM 1631 C C . ILE A 1 206 ? 7.992 49.969 9.648 1 78.06 206 ILE A C 1
ATOM 1633 O O . ILE A 1 206 ? 7.605 49.844 8.484 1 78.06 206 ILE A O 1
ATOM 1637 N N . LEU A 1 207 ? 7.379 50.469 10.586 1 72.5 207 LEU A N 1
ATOM 1638 C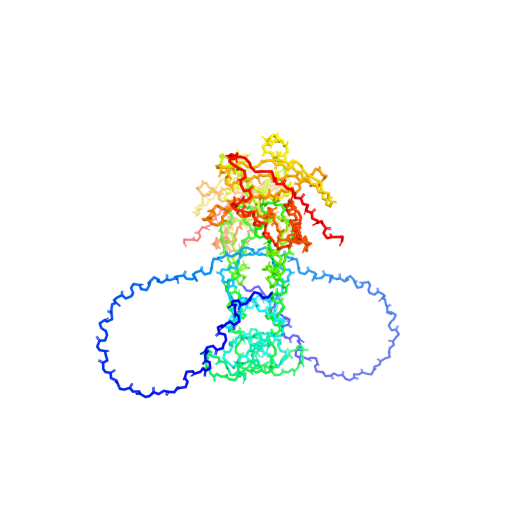 CA . LEU A 1 207 ? 6.168 51.219 10.305 1 72.5 207 LEU A CA 1
ATOM 1639 C C . LEU A 1 207 ? 6.41 52.719 10.516 1 72.5 207 LEU A C 1
ATOM 1641 O O . LEU A 1 207 ? 7.457 53.125 11.031 1 72.5 207 LEU A O 1
ATOM 1645 N N . ARG A 1 208 ? 5.504 53.531 10.047 1 76.38 208 ARG A N 1
ATOM 1646 C CA . ARG A 1 208 ? 5.582 55 10.25 1 76.38 208 ARG A CA 1
ATOM 1647 C C . ARG A 1 208 ? 5.641 55.312 11.734 1 76.38 208 ARG A C 1
ATOM 1649 O O . ARG A 1 208 ? 6.34 56.25 12.133 1 76.38 208 ARG A O 1
ATOM 1656 N N . SER A 1 209 ? 4.969 54.531 12.539 1 69.38 209 SER A N 1
ATOM 1657 C CA . SER A 1 209 ? 4.832 54.781 13.977 1 69.38 209 SER A CA 1
ATOM 1658 C C . SER A 1 209 ? 6.031 54.219 14.742 1 69.38 209 SER A C 1
ATOM 1660 O O . SER A 1 209 ? 6.242 54.562 15.906 1 69.38 209 SER A O 1
ATOM 1662 N N . GLY A 1 210 ? 6.855 53.406 14.023 1 73.88 210 GLY A N 1
ATOM 1663 C CA . GLY A 1 210 ? 7.988 52.812 14.711 1 73.88 210 GLY A CA 1
ATOM 1664 C C . GLY A 1 210 ? 8.391 51.469 14.156 1 73.88 210 GLY A C 1
ATOM 1665 O O . GLY A 1 210 ? 7.98 51.094 13.055 1 73.88 210 GLY A O 1
ATOM 1666 N N . ARG A 1 211 ? 9.289 50.875 14.875 1 74.69 211 ARG A N 1
ATOM 1667 C CA . ARG A 1 211 ? 9.773 49.562 14.508 1 74.69 211 ARG A CA 1
ATOM 1668 C C . ARG A 1 211 ? 9.07 48.469 15.32 1 74.69 211 ARG A C 1
ATOM 1670 O O . ARG A 1 211 ? 8.898 48.625 16.531 1 74.69 211 ARG A O 1
ATOM 1677 N N . THR A 1 212 ? 8.523 47.5 14.664 1 76.12 212 THR A N 1
ATOM 1678 C CA . THR A 1 212 ? 7.918 46.344 15.344 1 76.12 212 THR A CA 1
ATOM 1679 C C . THR A 1 212 ? 8.742 45.094 15.109 1 76.12 212 THR A C 1
ATOM 1681 O O . THR A 1 212 ? 9.352 44.938 14.055 1 76.12 212 THR A O 1
ATOM 1684 N N . PHE A 1 213 ? 8.773 44.344 16.188 1 78.25 213 PHE A N 1
ATOM 1685 C CA . PHE A 1 213 ? 9.531 43.094 16.094 1 78.25 213 PHE A CA 1
ATOM 1686 C C . PHE A 1 213 ? 8.633 41.906 16.391 1 78.25 213 PHE A C 1
ATOM 1688 O O . PHE A 1 213 ? 7.781 41.969 17.281 1 78.25 213 PHE A O 1
ATOM 1695 N N . SER A 1 214 ? 8.742 40.875 15.594 1 79.06 214 SER A N 1
ATOM 1696 C CA . SER A 1 214 ? 8.102 39.562 15.852 1 79.06 214 SER A CA 1
ATOM 1697 C C . SER A 1 214 ? 9.117 38.438 15.836 1 79.06 214 SER A C 1
ATOM 1699 O O . SER A 1 214 ? 10.141 38.531 15.164 1 79.06 214 SER A O 1
ATOM 1701 N N . VAL A 1 215 ? 8.836 37.438 16.688 1 82.19 215 VAL A N 1
ATOM 1702 C CA . VAL A 1 215 ? 9.742 36.312 16.766 1 82.19 215 VAL A CA 1
ATOM 1703 C C . VAL A 1 215 ? 8.992 35.031 16.375 1 82.19 215 VAL A C 1
ATOM 1705 O O . VAL A 1 215 ? 7.887 34.781 16.859 1 82.19 215 VAL A O 1
ATOM 1708 N N . ASP A 1 216 ? 9.562 34.281 15.453 1 80.31 216 ASP A N 1
ATOM 1709 C CA . ASP A 1 216 ? 9.008 33 15.031 1 80.31 216 ASP A CA 1
ATOM 1710 C C . ASP A 1 216 ? 10.008 31.875 15.266 1 80.31 216 ASP A C 1
ATOM 1712 O O . ASP A 1 216 ? 11.219 32.062 15.102 1 80.31 216 ASP A O 1
ATOM 1716 N N . CYS A 1 217 ? 9.469 30.781 15.711 1 82.62 217 CYS A N 1
ATOM 1717 C CA . CYS A 1 217 ? 10.305 29.594 15.852 1 82.62 217 CYS A CA 1
ATOM 1718 C C . CYS A 1 217 ? 10.328 28.781 14.57 1 82.62 217 CYS A C 1
ATOM 1720 O O . CYS A 1 217 ? 9.289 28.578 13.938 1 82.62 217 CYS A O 1
ATOM 1722 N N . ILE A 1 218 ? 11.484 28.375 14.164 1 83.44 218 ILE A N 1
ATOM 1723 C CA . ILE A 1 218 ? 11.578 27.484 13.008 1 83.44 218 ILE A CA 1
ATOM 1724 C C . ILE A 1 218 ? 11.383 26.031 13.445 1 83.44 218 ILE A C 1
ATOM 1726 O O . ILE A 1 218 ? 12.141 25.531 14.281 1 83.44 218 ILE A O 1
ATOM 1730 N N . GLY A 1 219 ? 10.336 25.312 12.852 1 77.19 219 GLY A N 1
ATOM 1731 C CA . GLY A 1 219 ? 10.047 23.938 13.203 1 77.19 219 GLY A CA 1
ATOM 1732 C C . GLY A 1 219 ? 8.602 23.719 13.609 1 77.19 219 GLY A C 1
ATOM 1733 O O . GLY A 1 219 ? 7.773 24.625 13.492 1 77.19 219 GLY A O 1
ATOM 1734 N N . PRO A 1 220 ? 8.312 22.422 13.828 1 70.06 220 PRO A N 1
ATOM 1735 C CA . PRO A 1 220 ? 6.922 22.141 14.203 1 70.06 220 PRO A CA 1
ATOM 1736 C C . PRO A 1 220 ? 6.484 22.922 15.445 1 70.06 220 PRO A C 1
ATOM 1738 O O . PRO A 1 220 ? 7.316 23.266 16.281 1 70.06 220 PRO A O 1
ATOM 1741 N N . PRO A 1 221 ? 5.191 23.406 15.258 1 57.31 221 PRO A N 1
ATOM 1742 C CA . PRO A 1 221 ? 4.703 24.234 16.359 1 57.31 221 PRO A CA 1
ATOM 1743 C C . PRO A 1 221 ? 5.094 23.688 17.734 1 57.31 221 PRO A C 1
ATOM 1745 O O . PRO A 1 221 ? 4.844 22.5 18.016 1 57.31 221 PRO A O 1
ATOM 1748 N N . MET A 1 222 ? 6.207 23.594 17.859 1 51.66 222 MET A N 1
ATOM 1749 C CA . MET A 1 222 ? 6.723 23.203 19.172 1 51.66 222 MET A CA 1
ATOM 1750 C C . MET A 1 222 ? 5.785 23.656 20.281 1 51.66 222 MET A C 1
ATOM 1752 O O . MET A 1 222 ? 5 24.594 20.094 1 51.66 222 MET A O 1
ATOM 1756 N N . LEU A 1 223 ? 5.66 22.516 21.281 1 43.19 223 LEU A N 1
ATOM 1757 C CA . LEU A 1 223 ? 5.078 22.781 22.594 1 43.19 223 LEU A CA 1
ATOM 1758 C C . LEU A 1 223 ? 5.504 24.156 23.109 1 43.19 223 LEU A C 1
ATOM 1760 O O . LEU A 1 223 ? 5.332 24.453 24.297 1 43.19 223 LEU A O 1
ATOM 1764 N N . VAL A 1 224 ? 6.281 24.625 22.422 1 36.88 224 VAL A N 1
ATOM 1765 C CA . VAL A 1 224 ? 6.641 25.859 23.125 1 36.88 224 VAL A CA 1
ATOM 1766 C C . VAL A 1 224 ? 5.383 26.672 23.406 1 36.88 224 VAL A C 1
ATOM 1768 O O . VAL A 1 224 ? 4.727 27.156 22.484 1 36.88 224 VAL A O 1
ATOM 1771 N N . GLU A 1 225 ? 4.5 26.047 24.094 1 39.53 225 GLU A N 1
ATOM 1772 C CA . GLU A 1 225 ? 3.404 26.844 24.609 1 39.53 225 GLU A CA 1
ATOM 1773 C C . GLU A 1 225 ? 3.734 28.344 24.562 1 39.53 225 GLU A C 1
ATOM 1775 O O . GLU A 1 225 ? 2.836 29.172 24.609 1 39.53 225 GLU A O 1
ATOM 1780 N N . SER A 1 226 ? 4.941 28.719 25.203 1 34.5 226 SER A N 1
ATOM 1781 C CA . SER A 1 226 ? 5.148 30.094 25.672 1 34.5 226 SER A CA 1
ATOM 1782 C C . SER A 1 226 ? 5.598 31 24.516 1 34.5 226 SER A C 1
ATOM 1784 O O . SER A 1 226 ? 6.59 30.703 23.844 1 34.5 226 SER A O 1
ATOM 1786 N N . VAL A 1 227 ? 4.699 31.344 23.703 1 39.41 227 VAL A N 1
ATOM 1787 C CA . VAL A 1 227 ? 4.961 32.625 23.016 1 39.41 227 VAL A CA 1
ATOM 1788 C C . VAL A 1 227 ? 6.094 33.344 23.719 1 39.41 227 VAL A C 1
ATOM 1790 O O . VAL A 1 227 ? 6.012 33.625 24.922 1 39.41 227 VAL A O 1
ATOM 1793 N N . PRO A 1 228 ? 7.332 33.094 23.328 1 39.78 228 PRO A N 1
ATOM 1794 C CA . PRO A 1 228 ? 8.305 33.938 24.016 1 39.78 228 PRO A CA 1
ATOM 1795 C C . PRO A 1 228 ? 7.742 35.312 24.344 1 39.78 228 PRO A C 1
ATOM 1797 O O . PRO A 1 228 ? 7.02 35.906 23.531 1 39.78 228 PRO A O 1
ATOM 1800 N N . GLU A 1 229 ? 7.125 35.438 25.562 1 42.28 229 GLU A N 1
ATOM 1801 C CA . GLU A 1 229 ? 6.984 36.812 26 1 42.28 229 GLU A CA 1
ATOM 1802 C C . GLU A 1 229 ? 8.227 37.625 25.672 1 42.28 229 GLU A C 1
ATOM 1804 O O . GLU A 1 229 ? 9.328 37.312 26.125 1 42.28 229 GLU A O 1
ATOM 1809 N N . VAL A 1 230 ? 8.344 37.781 24.391 1 41 230 VAL A N 1
ATOM 1810 C CA . VAL A 1 230 ? 9.383 38.719 24.031 1 41 230 VAL A CA 1
ATOM 1811 C C . VAL A 1 230 ? 9.211 40 24.812 1 41 230 VAL A C 1
ATOM 1813 O O . VAL A 1 230 ? 8.156 40.656 24.75 1 41 230 VAL A O 1
ATOM 1816 N N . HIS A 1 231 ? 9.703 39.969 25.953 1 37.16 231 HIS A N 1
ATOM 1817 C CA . HIS A 1 231 ? 9.719 41.25 26.688 1 37.16 231 HIS A CA 1
ATOM 1818 C C . HIS A 1 231 ? 10.812 42.156 26.172 1 37.16 231 HIS A C 1
ATOM 1820 O O . HIS A 1 231 ? 11.977 41.75 26.078 1 37.16 231 HIS A O 1
ATOM 1826 N N . ALA A 1 232 ? 10.492 42.656 25.141 1 36.09 232 ALA A N 1
ATOM 1827 C CA . ALA A 1 232 ? 11.398 43.75 24.812 1 36.09 232 ALA A CA 1
ATOM 1828 C C . ALA A 1 232 ? 11.281 44.875 25.844 1 36.09 232 ALA A C 1
ATOM 1830 O O . ALA A 1 232 ? 10.188 45.156 26.312 1 36.09 232 ALA A O 1
ATOM 1831 N N . MET A 1 233 ? 12.117 44.812 26.797 1 34.16 233 MET A N 1
ATOM 1832 C CA . MET A 1 233 ? 12.141 45.969 27.703 1 34.16 233 MET A CA 1
ATOM 1833 C C . MET A 1 233 ? 12.656 47.219 27 1 34.16 233 MET A C 1
ATOM 1835 O O . MET A 1 233 ? 13.742 47.188 26.406 1 34.16 233 MET A O 1
ATOM 1839 N N . LEU A 1 234 ? 11.797 47.875 26.344 1 31.38 234 LEU A N 1
ATOM 1840 C CA . LEU A 1 234 ? 12.227 49.281 26.312 1 31.38 234 LEU A CA 1
ATOM 1841 C C . LEU A 1 234 ? 12.359 49.844 27.719 1 31.38 234 LEU A C 1
ATOM 1843 O O . LEU A 1 234 ? 11.719 49.375 28.656 1 31.38 234 LEU A O 1
ATOM 1847 N N . GLU A 1 235 ? 13.102 50.844 27.922 1 33.06 235 GLU A N 1
ATOM 1848 C CA . GLU A 1 235 ? 13.086 51.625 29.156 1 33.06 235 GLU A CA 1
ATOM 1849 C C . GLU A 1 235 ? 11.656 51.812 29.641 1 33.06 235 GLU A C 1
ATOM 1851 O O . GLU A 1 235 ? 10.844 52.469 28.969 1 33.06 235 GLU A O 1
ATOM 1856 N N . ASN A 1 236 ? 11.125 51.219 30.781 1 36.06 236 ASN A N 1
ATOM 1857 C CA . ASN A 1 236 ? 10.047 51.469 31.734 1 36.06 236 ASN A CA 1
ATOM 1858 C C . ASN A 1 236 ? 8.781 50.688 31.344 1 36.06 236 ASN A C 1
ATOM 1860 O O . ASN A 1 236 ? 7.715 50.906 31.922 1 36.06 236 ASN A O 1
ATOM 1864 N N . ARG A 1 237 ? 8.477 50.312 30.109 1 36.88 237 ARG A N 1
ATOM 1865 C CA . ARG A 1 237 ? 7.102 49.844 29.922 1 36.88 237 ARG A CA 1
ATOM 1866 C C . ARG A 1 237 ? 7.031 48.312 29.922 1 36.88 237 ARG A C 1
ATOM 1868 O O . ARG A 1 237 ? 8.023 47.656 29.625 1 36.88 237 ARG A O 1
ATOM 1875 N N . LEU A 1 238 ? 5.918 47.625 30.453 1 38.59 238 LEU A N 1
ATOM 1876 C CA . LEU A 1 238 ? 5.5 46.25 30.766 1 38.59 238 LEU A CA 1
ATOM 1877 C C . LEU A 1 238 ? 5.57 45.375 29.531 1 38.59 238 LEU A C 1
ATOM 1879 O O . LEU A 1 238 ? 5.195 45.781 28.438 1 38.59 238 LEU A O 1
ATOM 1883 N N . PRO A 1 239 ? 6.234 44.281 29.578 1 40.78 239 PRO A N 1
ATOM 1884 C CA . PRO A 1 239 ? 6.539 43.281 28.562 1 40.78 239 PRO A CA 1
ATOM 1885 C C . PRO A 1 239 ? 5.285 42.625 27.969 1 40.78 239 PRO A C 1
ATOM 1887 O O . PRO A 1 239 ? 4.406 42.188 28.719 1 40.78 239 PRO A O 1
ATOM 1890 N N . LYS A 1 240 ? 4.414 43.281 27.094 1 39.09 240 LYS A N 1
ATOM 1891 C CA . LYS A 1 240 ? 3.215 42.531 26.703 1 39.09 240 LYS A CA 1
ATOM 1892 C C . LYS A 1 240 ? 3.557 41.375 25.781 1 39.09 240 LYS A C 1
ATOM 1894 O O . LYS A 1 240 ? 3.703 40.25 26.234 1 39.09 240 LYS A O 1
ATOM 1899 N N . LYS A 1 241 ? 2.863 41.438 24.281 1 44.22 241 LYS A N 1
ATOM 1900 C CA . LYS A 1 241 ? 2.371 40.594 23.203 1 44.22 241 LYS A CA 1
ATOM 1901 C C . LYS A 1 241 ? 3.521 39.906 22.469 1 44.22 241 LYS A C 1
ATOM 1903 O O . LYS A 1 241 ? 4.684 40.25 22.656 1 44.22 241 LYS A O 1
ATOM 1908 N N . LYS A 1 242 ? 3.125 38.656 21.562 1 48.72 242 LYS A N 1
ATOM 1909 C CA . LYS A 1 242 ? 3.938 37.906 20.594 1 48.72 242 LYS A CA 1
ATOM 1910 C C . LYS A 1 242 ? 4.828 38.875 19.797 1 48.72 242 LYS A C 1
ATOM 1912 O O . LYS A 1 242 ? 5.781 38.438 19.156 1 48.72 242 LYS A O 1
ATOM 1917 N N . TYR A 1 243 ? 4.398 40 19.781 1 50.88 243 TYR A N 1
ATOM 1918 C CA . TYR A 1 243 ? 5.09 41.031 19.016 1 50.88 243 TYR A CA 1
ATOM 1919 C C . TYR A 1 243 ? 5.617 42.125 19.922 1 50.88 243 TYR A C 1
ATOM 1921 O O . TYR A 1 243 ? 5.047 42.406 20.969 1 50.88 243 TYR A O 1
ATOM 1929 N N . LEU A 1 244 ? 6.875 42.469 19.875 1 53.47 244 LEU A N 1
ATOM 1930 C CA . LEU A 1 244 ? 7.457 43.625 20.531 1 53.47 244 LEU A CA 1
ATOM 1931 C C . LEU A 1 244 ? 7.484 44.844 19.594 1 53.47 244 LEU A C 1
ATOM 1933 O O . LEU A 1 244 ? 7.918 44.719 18.438 1 53.47 244 LEU A O 1
ATOM 1937 N N . THR A 1 245 ? 6.672 45.875 19.875 1 51.75 245 THR A N 1
ATOM 1938 C CA . THR A 1 245 ? 6.715 47.094 19.094 1 51.75 245 THR A CA 1
ATOM 1939 C C . THR A 1 245 ? 7.578 48.156 19.781 1 51.75 245 THR A C 1
ATOM 1941 O O . THR A 1 245 ? 7.402 48.406 20.969 1 51.75 245 THR A O 1
ATOM 1944 N N . ILE A 1 246 ? 8.648 48.562 19.219 1 57.53 246 ILE A N 1
ATOM 1945 C CA . ILE A 1 246 ? 9.477 49.656 19.703 1 57.53 246 ILE A CA 1
ATOM 1946 C C . ILE A 1 246 ? 9.039 50.969 19.047 1 57.53 246 ILE A C 1
ATOM 1948 O O . ILE A 1 246 ? 9.156 51.125 17.828 1 57.53 246 ILE A O 1
ATOM 1952 N N . PRO A 1 247 ? 8.398 51.844 19.781 1 52.91 247 PRO A N 1
ATOM 1953 C CA . PRO A 1 247 ? 7.938 53.094 19.188 1 52.91 247 PRO A CA 1
ATOM 1954 C C . PRO A 1 247 ? 9.086 53.969 18.641 1 52.91 247 PRO A C 1
ATOM 1956 O O . PRO A 1 247 ? 10.203 53.906 19.156 1 52.91 247 PRO A O 1
ATOM 1959 N N . VAL A 1 248 ? 8.898 54.719 17.484 1 52 248 VAL A N 1
ATOM 1960 C CA . VAL A 1 248 ? 9.82 55.594 16.781 1 52 248 VAL A CA 1
ATOM 1961 C C . VAL A 1 248 ? 10.406 56.594 17.781 1 52 248 VAL A C 1
ATOM 1963 O O . VAL A 1 248 ? 11.586 56.969 17.688 1 52 248 VAL A O 1
ATOM 1966 N N . GLY A 1 249 ? 9.586 57.219 18.578 1 49.09 249 GLY A N 1
ATOM 1967 C CA . GLY A 1 249 ? 10.109 58.312 19.406 1 49.09 249 GLY A CA 1
ATOM 1968 C C . GLY A 1 249 ? 11.336 57.906 20.203 1 49.09 249 GLY A C 1
ATOM 1969 O O . GLY A 1 249 ? 12.055 58.75 20.734 1 49.09 249 GLY A O 1
ATOM 1970 N N . SER A 1 250 ? 11.242 56.75 20.562 1 49.09 250 SER A N 1
ATOM 1971 C CA . SER A 1 250 ? 12.406 56.344 21.344 1 49.09 250 SER A CA 1
ATOM 1972 C C . SER A 1 250 ? 13.633 56.188 20.453 1 49.09 250 SER A C 1
ATOM 1974 O O . SER A 1 250 ? 14.656 55.656 20.891 1 49.09 250 SER A O 1
ATOM 1976 N N . LEU A 1 251 ? 13.312 56.25 19.25 1 43.75 251 LEU A N 1
ATOM 1977 C CA . LEU A 1 251 ? 14.352 55.969 18.25 1 43.75 251 LEU A CA 1
ATOM 1978 C C . LEU A 1 251 ? 15.469 57 18.344 1 43.75 251 LEU A C 1
ATOM 1980 O O . LEU A 1 251 ? 15.25 58.188 18.094 1 43.75 251 LEU A O 1
ATOM 1984 N N . VAL A 1 252 ? 16.234 56.938 19.281 1 46.31 252 VAL A N 1
ATOM 1985 C CA . VAL A 1 252 ? 17.516 57.594 19.094 1 46.31 252 VAL A CA 1
ATOM 1986 C C . VAL A 1 252 ? 17.891 57.594 17.609 1 46.31 252 VAL A C 1
ATOM 1988 O O . VAL A 1 252 ? 17.516 56.688 16.875 1 46.31 252 VAL A O 1
ATOM 1991 N N . LYS A 1 253 ? 18.234 58.719 17 1 49.81 253 LYS A N 1
ATOM 1992 C CA . LYS A 1 253 ? 18.906 59 15.734 1 49.81 253 LYS A CA 1
ATOM 1993 C C . LYS A 1 253 ? 19.672 57.781 15.242 1 49.81 253 LYS A C 1
ATOM 1995 O O . LYS A 1 253 ? 20.172 57.75 14.117 1 49.81 253 LYS A O 1
ATOM 2000 N N . ASN A 1 254 ? 20.094 56.844 16.141 1 54.22 254 ASN A N 1
ATOM 2001 C CA . ASN A 1 254 ? 21.094 55.875 15.695 1 54.22 254 ASN A CA 1
ATOM 2002 C C . ASN A 1 254 ? 20.469 54.719 14.953 1 54.22 254 ASN A C 1
ATOM 2004 O O . ASN A 1 254 ? 19.344 54.312 15.258 1 54.22 254 ASN A O 1
ATOM 2008 N N . ASP A 1 255 ? 20.828 54.469 13.711 1 70.88 255 ASP A N 1
ATOM 2009 C CA . ASP A 1 255 ? 20.469 53.438 12.742 1 70.88 255 ASP A CA 1
ATOM 2010 C C . ASP A 1 255 ? 20.375 52.062 13.406 1 70.88 255 ASP A C 1
ATOM 2012 O O . ASP A 1 255 ? 19.906 51.094 12.789 1 70.88 255 ASP A O 1
ATOM 2016 N N . ARG A 1 256 ? 20.781 52.094 14.727 1 74.25 256 ARG A N 1
ATOM 2017 C CA . ARG A 1 256 ? 20.766 50.812 15.453 1 74.25 256 ARG A CA 1
ATOM 2018 C C . ARG A 1 256 ? 19.906 50.906 16.703 1 74.25 256 ARG A C 1
ATOM 2020 O O . ARG A 1 256 ? 19.922 51.906 17.406 1 74.25 256 ARG A O 1
ATOM 2027 N N . SER A 1 257 ? 19.016 49.938 16.906 1 73.25 257 SER A N 1
ATOM 2028 C CA . SER A 1 257 ? 18.203 49.844 18.109 1 73.25 257 SER A CA 1
ATOM 2029 C C . SER A 1 257 ? 18.609 48.656 18.969 1 73.25 257 SER A C 1
ATOM 2031 O O . SER A 1 257 ? 18.875 47.562 18.438 1 73.25 257 SER A O 1
ATOM 2033 N N . SER A 1 258 ? 18.75 48.906 20.219 1 76.25 258 SER A N 1
ATOM 2034 C CA . SER A 1 258 ? 19.031 47.812 21.156 1 76.25 258 SER A CA 1
ATOM 2035 C C . SER A 1 258 ? 17.75 47.125 21.578 1 76.25 258 SER A C 1
ATOM 2037 O O . SER A 1 258 ? 16.797 47.75 22.016 1 76.25 258 SER A O 1
ATOM 2039 N N . VAL A 1 259 ? 17.797 45.844 21.359 1 75.44 259 VAL A N 1
ATOM 2040 C CA . VAL A 1 259 ? 16.625 45.062 21.688 1 75.44 259 VAL A CA 1
ATOM 2041 C C . VAL A 1 259 ? 16.953 44.094 22.844 1 75.44 259 VAL A C 1
ATOM 2043 O O . VAL A 1 259 ? 18.016 43.469 22.844 1 75.44 259 VAL A O 1
ATOM 2046 N N . GLN A 1 260 ? 16.094 44.125 23.891 1 76.38 260 GLN A N 1
ATOM 2047 C CA . GLN A 1 260 ? 16.172 43.156 24.969 1 76.38 260 GLN A CA 1
ATOM 2048 C C . GLN A 1 260 ? 15.062 42.094 24.844 1 76.38 260 GLN A C 1
ATOM 2050 O O . GLN A 1 260 ? 13.883 42.438 24.781 1 76.38 260 GLN A O 1
ATOM 2055 N N . LEU A 1 261 ? 15.531 40.906 24.75 1 78 261 LEU A N 1
ATOM 2056 C CA . LEU A 1 261 ? 14.57 39.844 24.484 1 78 261 LEU A CA 1
ATOM 2057 C C . LEU A 1 261 ? 14.734 38.719 25.484 1 78 261 LEU A C 1
ATOM 2059 O O . LEU A 1 261 ? 15.852 38.406 25.906 1 78 261 LEU A O 1
ATOM 2063 N N . CYS A 1 262 ? 13.609 38.188 25.984 1 78.88 262 CYS A N 1
ATOM 2064 C CA . CYS A 1 262 ? 13.586 36.938 26.75 1 78.88 262 CYS A CA 1
ATOM 2065 C C . CYS A 1 262 ? 12.633 35.938 26.141 1 78.88 262 CYS A C 1
ATOM 2067 O O . CYS A 1 262 ? 11.438 36.188 26 1 78.88 262 CYS A O 1
ATOM 2069 N N . ILE A 1 263 ? 13.195 34.781 25.719 1 78.69 263 ILE A N 1
ATOM 2070 C CA . ILE A 1 263 ? 12.383 33.688 25.188 1 78.69 263 ILE A CA 1
ATOM 2071 C C . ILE A 1 263 ? 12.188 32.625 26.25 1 78.69 263 ILE A C 1
ATOM 2073 O O . ILE A 1 263 ? 13.156 32 26.703 1 78.69 263 ILE A O 1
ATOM 2077 N N . LYS A 1 264 ? 10.953 32.375 26.609 1 76.38 264 LYS A N 1
ATOM 2078 C CA . LYS A 1 264 ? 10.648 31.438 27.688 1 76.38 264 LYS A CA 1
ATOM 2079 C C . LYS A 1 264 ? 10.234 30.094 27.125 1 76.38 264 LYS A C 1
ATOM 2081 O O . LYS A 1 264 ? 9.508 30.016 26.125 1 76.38 264 LYS A O 1
ATOM 2086 N N . LYS A 1 265 ? 10.828 29 27.672 1 72.44 265 LYS A N 1
ATOM 2087 C CA . LYS A 1 265 ? 10.461 27.625 27.312 1 72.44 265 LYS A CA 1
ATOM 2088 C C . LYS A 1 265 ? 9.445 27.062 28.297 1 72.44 265 LYS A C 1
ATOM 2090 O O . LYS A 1 265 ? 9.609 27.172 29.516 1 72.44 265 LYS A O 1
ATOM 2095 N N . SER A 1 266 ? 8.242 26.766 27.844 1 62.5 266 SER A N 1
ATOM 2096 C CA . SER A 1 266 ? 7.25 26.188 28.734 1 62.5 266 SER A CA 1
ATOM 2097 C C . SER A 1 266 ? 7.719 24.828 29.281 1 62.5 266 SER A C 1
ATOM 2099 O O . SER A 1 266 ? 8.391 24.078 28.562 1 62.5 266 SER A O 1
ATOM 2101 N N . SER A 1 267 ? 8.023 24.672 30.719 1 53.72 267 SER A N 1
ATOM 2102 C CA . SER A 1 267 ? 8.336 23.422 31.391 1 53.72 267 SER A CA 1
ATOM 2103 C C . SER A 1 267 ? 7.297 22.344 31.094 1 53.72 267 SER A C 1
ATOM 2105 O O . SER A 1 267 ? 6.125 22.656 30.859 1 53.72 267 SER A O 1
ATOM 2107 N N . MET B 1 1 ? -8.133 21.438 15.633 1 21.61 1 MET B N 1
ATOM 2108 C CA . MET B 1 1 ? -9.398 21.328 14.922 1 21.61 1 MET B CA 1
ATOM 2109 C C . MET B 1 1 ? -9.648 22.562 14.047 1 21.61 1 MET B C 1
ATOM 2111 O O . MET B 1 1 ? -9.922 23.641 14.562 1 21.61 1 MET B O 1
ATOM 2115 N N . ASP B 1 2 ? -8.867 22.672 12.938 1 20.06 2 ASP B N 1
ATOM 2116 C CA . ASP B 1 2 ? -8.789 23.922 12.188 1 20.06 2 ASP B CA 1
ATOM 2117 C C . ASP B 1 2 ? -10.172 24.391 11.742 1 20.06 2 ASP B C 1
ATOM 2119 O O . ASP B 1 2 ? -11.055 23.562 11.508 1 20.06 2 ASP B O 1
ATOM 2123 N N . ARG B 1 3 ? -10.602 25.656 12.016 1 26.8 3 ARG B N 1
ATOM 2124 C CA . ARG B 1 3 ? -11.766 26.516 11.836 1 26.8 3 ARG B CA 1
ATOM 2125 C C . ARG B 1 3 ? -12.344 26.375 10.438 1 26.8 3 ARG B C 1
ATOM 2127 O O . ARG B 1 3 ? -13.523 26.641 10.211 1 26.8 3 ARG B O 1
ATOM 2134 N N . ALA B 1 4 ? -11.5 26.031 9.453 1 26.28 4 ALA B N 1
ATOM 2135 C CA . ALA B 1 4 ? -11.938 26.234 8.078 1 26.28 4 ALA B CA 1
ATOM 2136 C C . ALA B 1 4 ? -12.875 25.125 7.629 1 26.28 4 ALA B C 1
ATOM 2138 O O . ALA B 1 4 ? -13.773 25.344 6.809 1 26.28 4 ALA B O 1
ATOM 2139 N N . LYS B 1 5 ? -12.703 23.938 8.062 1 30.97 5 LYS B N 1
ATOM 2140 C CA . LYS B 1 5 ? -13.484 22.859 7.465 1 30.97 5 LYS B CA 1
ATOM 2141 C C . LYS B 1 5 ? -14.93 22.875 7.965 1 30.97 5 LYS B C 1
ATOM 2143 O O . LYS B 1 5 ? -15.734 22.031 7.582 1 30.97 5 LYS B O 1
ATOM 2148 N N . ARG B 1 6 ? -15.133 23.578 9.156 1 29.53 6 ARG B N 1
ATOM 2149 C CA . ARG B 1 6 ? -16.484 23.531 9.695 1 29.53 6 ARG B CA 1
ATOM 2150 C C . ARG B 1 6 ? -17.453 24.312 8.82 1 29.53 6 ARG B C 1
ATOM 2152 O O . ARG B 1 6 ? -18.641 24.422 9.148 1 29.53 6 ARG B O 1
ATOM 2159 N N . GLN B 1 7 ? -16.891 25.188 7.996 1 25.8 7 GLN B N 1
ATOM 2160 C CA . GLN B 1 7 ? -17.812 26.156 7.414 1 25.8 7 GLN B CA 1
ATOM 2161 C C . GLN B 1 7 ? -18.719 25.5 6.383 1 25.8 7 GLN B C 1
ATOM 2163 O O . GLN B 1 7 ? -19.766 26.047 6.035 1 25.8 7 GLN B O 1
ATOM 2168 N N . ARG B 1 8 ? -18.234 24.312 5.789 1 30.36 8 ARG B N 1
ATOM 2169 C CA . ARG B 1 8 ? -18.984 23.938 4.586 1 30.36 8 ARG B CA 1
ATOM 2170 C C . ARG B 1 8 ? -20.312 23.266 4.941 1 30.36 8 ARG B C 1
ATOM 2172 O O . ARG B 1 8 ? -21.125 23.016 4.062 1 30.36 8 ARG B O 1
ATOM 2179 N N . VAL B 1 9 ? -20.375 22.703 6.238 1 31.27 9 VAL B N 1
ATOM 2180 C CA . VAL B 1 9 ? -21.641 22 6.504 1 31.27 9 VAL B CA 1
ATOM 2181 C C . VAL B 1 9 ? -22.781 23 6.562 1 31.27 9 VAL B C 1
ATOM 2183 O O . VAL B 1 9 ? -23.922 22.672 6.227 1 31.27 9 VAL B O 1
ATOM 2186 N N . ALA B 1 10 ? -22.438 24.219 7.098 1 31.25 10 ALA B N 1
ATOM 2187 C CA . ALA B 1 10 ? -23.531 25.125 7.488 1 31.25 10 ALA B CA 1
ATOM 2188 C C . ALA B 1 10 ? -24.266 25.656 6.262 1 31.25 10 ALA B C 1
ATOM 2190 O O . ALA B 1 10 ? -25.422 26.062 6.352 1 31.25 10 ALA B O 1
ATOM 2191 N N . GLU B 1 11 ? -23.5 25.844 5.156 1 31.64 11 GLU B N 1
ATOM 2192 C CA . GLU B 1 11 ? -24.094 26.656 4.098 1 31.64 11 GLU B CA 1
ATOM 2193 C C . GLU B 1 11 ? -25.219 25.906 3.393 1 31.64 11 GLU B C 1
ATOM 2195 O O . GLU B 1 11 ? -26.016 26.516 2.666 1 31.64 11 GLU B O 1
ATOM 2200 N N . MET B 1 12 ? -25.172 24.562 3.545 1 31 12 MET B N 1
ATOM 2201 C CA . MET B 1 12 ? -26.141 23.906 2.66 1 31 12 MET B CA 1
ATOM 2202 C C . MET B 1 12 ? -27.562 24.125 3.148 1 31 12 MET B C 1
ATOM 2204 O O . MET B 1 12 ? -28.531 23.766 2.467 1 31 12 MET B O 1
ATOM 2208 N N . MET B 1 13 ? -27.625 24.438 4.477 1 29.3 13 MET B N 1
ATOM 2209 C CA . MET B 1 13 ? -29.016 24.344 4.918 1 29.3 13 MET B CA 1
ATOM 2210 C C . MET B 1 13 ? -29.859 25.469 4.32 1 29.3 13 MET B C 1
ATOM 2212 O O . MET B 1 13 ? -31.094 25.422 4.387 1 29.3 13 MET B O 1
ATOM 2216 N N . GLU B 1 14 ? -29.188 26.656 4.141 1 27.14 14 GLU B N 1
ATOM 2217 C CA . GLU B 1 14 ? -30.094 27.797 4.164 1 27.14 14 GLU B CA 1
ATOM 2218 C C . GLU B 1 14 ? -30.844 27.938 2.838 1 27.14 14 GLU B C 1
ATOM 2220 O O . GLU B 1 14 ? -31.5 28.953 2.59 1 27.14 14 GLU B O 1
ATOM 2225 N N . GLN B 1 15 ? -30.484 27.188 1.81 1 25.8 15 GLN B N 1
ATOM 2226 C CA . GLN B 1 15 ? -30.891 27.781 0.539 1 25.8 15 GLN B CA 1
ATOM 2227 C C . GLN B 1 15 ? -32.406 27.688 0.351 1 25.8 15 GLN B C 1
ATOM 2229 O O . GLN B 1 15 ? -32.906 26.828 -0.38 1 25.8 15 GLN B O 1
ATOM 2234 N N . ASP B 1 16 ? -33.125 27.969 1.398 1 21.38 16 ASP B N 1
ATOM 2235 C CA . ASP B 1 16 ? -34.531 27.719 1.075 1 21.38 16 ASP B CA 1
ATOM 2236 C C . ASP B 1 16 ? -35 28.625 -0.067 1 21.38 16 ASP B C 1
ATOM 2238 O O . ASP B 1 16 ? -35.688 28.172 -0.968 1 21.38 16 ASP B O 1
ATOM 2242 N N . ASP B 1 17 ? -34.844 29.984 0.091 1 22.39 17 ASP B N 1
ATOM 2243 C CA . ASP B 1 17 ? -36.062 30.688 -0.17 1 22.39 17 ASP B CA 1
ATOM 2244 C C . ASP B 1 17 ? -36.281 30.906 -1.668 1 22.39 17 ASP B C 1
ATOM 2246 O O . ASP B 1 17 ? -37.25 30.406 -2.244 1 22.39 17 ASP B O 1
ATOM 2250 N N . GLY B 1 18 ? -36.188 32.312 -2.234 1 21.92 18 GLY B N 1
ATOM 2251 C CA . GLY B 1 18 ? -37.125 33.125 -2.984 1 21.92 18 GLY B CA 1
ATOM 2252 C C . GLY B 1 18 ? -37 32.969 -4.484 1 21.92 18 GLY B C 1
ATOM 2253 O O . GLY B 1 18 ? -35.938 32.594 -4.988 1 21.92 18 GLY B O 1
ATOM 2254 N N . TYR B 1 19 ? -38.125 32.938 -5.32 1 21.95 19 TYR B N 1
ATOM 2255 C CA . TYR B 1 19 ? -38.656 32.5 -6.609 1 21.95 19 TYR B CA 1
ATOM 2256 C C . TYR B 1 19 ? -38.125 33.375 -7.738 1 21.95 19 TYR B C 1
ATOM 2258 O O . TYR B 1 19 ? -38.438 33.156 -8.906 1 21.95 19 TYR B O 1
ATOM 2266 N N . ASP B 1 20 ? -37.469 34.594 -7.484 1 22.52 20 ASP B N 1
ATOM 2267 C CA . ASP B 1 20 ? -37.781 35.531 -8.555 1 22.52 20 ASP B CA 1
ATOM 2268 C C . ASP B 1 20 ? -37.156 35.094 -9.875 1 22.52 20 ASP B C 1
ATOM 2270 O O . ASP B 1 20 ? -36.125 34.406 -9.875 1 22.52 20 ASP B O 1
ATOM 2274 N N . SER B 1 21 ? -37.812 35.469 -11.086 1 21.42 21 SER B N 1
ATOM 2275 C CA . SER B 1 21 ? -37.969 35.031 -12.469 1 21.42 21 SER B CA 1
ATOM 2276 C C . SER B 1 21 ? -36.75 35.344 -13.305 1 21.42 21 SER B C 1
ATOM 2278 O O . SER B 1 21 ? -36.562 34.75 -14.375 1 21.42 21 SER B O 1
ATOM 2280 N N . GLU B 1 22 ? -36.062 36.531 -13.047 1 22.55 22 GLU B N 1
ATOM 2281 C CA . GLU B 1 22 ? -35.719 37.25 -14.266 1 22.55 22 GLU B CA 1
ATOM 2282 C C . GLU B 1 22 ? -34.625 36.5 -15.039 1 22.55 22 GLU B C 1
ATOM 2284 O O . GLU B 1 22 ? -33.781 35.812 -14.445 1 22.55 22 GLU B O 1
ATOM 2289 N N . ALA B 1 23 ? -34.719 36.531 -16.469 1 21.92 23 ALA B N 1
ATOM 2290 C CA . ALA B 1 23 ? -34.219 35.812 -17.625 1 21.92 23 ALA B CA 1
ATOM 2291 C C . ALA B 1 23 ? -32.719 36.094 -17.844 1 21.92 23 ALA B C 1
ATOM 2293 O O . ALA B 1 23 ? -32.375 36.969 -18.656 1 21.92 23 ALA B O 1
ATOM 2294 N N . ALA B 1 24 ? -31.938 36.312 -16.719 1 21.12 24 ALA B N 1
ATOM 2295 C CA . ALA B 1 24 ? -30.656 36.906 -17.094 1 21.12 24 ALA B CA 1
ATOM 2296 C C . ALA B 1 24 ? -29.891 35.969 -18.062 1 21.12 24 ALA B C 1
ATOM 2298 O O . ALA B 1 24 ? -29.75 34.781 -17.797 1 21.12 24 ALA B O 1
ATOM 2299 N N . SER B 1 25 ? -29.938 36.406 -19.312 1 23.28 25 SER B N 1
ATOM 2300 C CA . SER B 1 25 ? -29.297 35.812 -20.484 1 23.28 25 SER B CA 1
ATOM 2301 C C . SER B 1 25 ? -27.797 35.625 -20.266 1 23.28 25 SER B C 1
ATOM 2303 O O . SER B 1 25 ? -27.016 35.719 -21.203 1 23.28 25 SER B O 1
ATOM 2305 N N . THR B 1 26 ? -27.469 35.219 -19.016 1 22.8 26 THR B N 1
ATOM 2306 C CA . THR B 1 26 ? -26.047 35.281 -18.75 1 22.8 26 THR B CA 1
ATOM 2307 C C . THR B 1 26 ? -25.266 34.438 -19.766 1 22.8 26 THR B C 1
ATOM 2309 O O . THR B 1 26 ? -25.609 33.281 -20.016 1 22.8 26 THR B O 1
ATOM 2312 N N . ASP B 1 27 ? -24.75 35.188 -20.75 1 24.08 27 ASP B N 1
ATOM 2313 C CA . ASP B 1 27 ? -23.75 34.719 -21.688 1 24.08 27 ASP B CA 1
ATOM 2314 C C . ASP B 1 27 ? -22.734 33.812 -20.984 1 24.08 27 ASP B C 1
ATOM 2316 O O . ASP B 1 27 ? -22.141 34.219 -19.984 1 24.08 27 ASP B O 1
ATOM 2320 N N . CYS B 1 28 ? -23.109 32.594 -20.984 1 24.25 28 CYS B N 1
ATOM 2321 C CA . CYS B 1 28 ? -22.328 31.531 -20.328 1 24.25 28 CYS B CA 1
ATOM 2322 C C . CYS B 1 28 ? -20.891 31.562 -20.828 1 24.25 28 CYS B C 1
ATOM 2324 O O . CYS B 1 28 ? -20.641 31.406 -22.031 1 24.25 28 CYS B O 1
ATOM 2326 N N . GLU B 1 29 ? -20.125 32.719 -20.391 1 25.22 29 GLU B N 1
ATOM 2327 C CA . GLU B 1 29 ? -18.688 32.562 -20.562 1 25.22 29 GLU B CA 1
ATOM 2328 C C . GLU B 1 29 ? -18.234 31.125 -20.328 1 25.22 29 GLU B C 1
ATOM 2330 O O . GLU B 1 29 ? -18.812 30.422 -19.5 1 25.22 29 GLU B O 1
ATOM 2335 N N . SER B 1 30 ? -17.734 30.594 -21.391 1 24.55 30 SER B N 1
ATOM 2336 C CA . SER B 1 30 ? -17.125 29.281 -21.531 1 24.55 30 SER B CA 1
ATOM 2337 C C . SER B 1 30 ? -16.172 28.984 -20.375 1 24.55 30 SER B C 1
ATOM 2339 O O . SER B 1 30 ? -15.188 29.703 -20.172 1 24.55 30 SER B O 1
ATOM 2341 N N . SER B 1 31 ? -16.781 28.953 -19.172 1 25.77 31 SER B N 1
ATOM 2342 C CA . SER B 1 31 ? -15.984 28.531 -18.031 1 25.77 31 SER B CA 1
ATOM 2343 C C . SER B 1 31 ? -15.141 27.297 -18.359 1 25.77 31 SER B C 1
ATOM 2345 O O . SER B 1 31 ? -15.68 26.266 -18.781 1 25.77 31 SER B O 1
ATOM 2347 N N . THR B 1 32 ? -14.023 27.625 -19.016 1 26.66 32 THR B N 1
ATOM 2348 C CA . THR B 1 32 ? -12.992 26.594 -19.109 1 26.66 32 THR B CA 1
ATOM 2349 C C . THR B 1 32 ? -12.922 25.781 -17.828 1 26.66 32 THR B C 1
ATOM 2351 O O . THR B 1 32 ? -12.594 26.312 -16.766 1 26.66 32 THR B O 1
ATOM 2354 N N . ARG B 1 33 ? -13.891 24.891 -17.672 1 24.88 33 ARG B N 1
ATOM 2355 C CA . ARG B 1 33 ? -13.867 23.891 -16.609 1 24.88 33 ARG B CA 1
ATOM 2356 C C . ARG B 1 33 ? -12.469 23.297 -16.453 1 24.88 33 ARG B C 1
ATOM 2358 O O . ARG B 1 33 ? -11.945 22.656 -17.375 1 24.88 33 ARG B O 1
ATOM 2365 N N . SER B 1 34 ? -11.562 24.109 -16.016 1 28.78 34 SER B N 1
ATOM 2366 C CA . SER B 1 34 ? -10.398 23.375 -15.523 1 28.78 34 SER B CA 1
ATOM 2367 C C . SER B 1 34 ? -10.812 22.094 -14.805 1 28.78 34 SER B C 1
ATOM 2369 O O . SER B 1 34 ? -11.539 22.141 -13.805 1 28.78 34 SER B O 1
ATOM 2371 N N . SER B 1 35 ? -11.234 21.172 -15.523 1 30.88 35 SER B N 1
ATOM 2372 C CA . SER B 1 35 ? -11.422 19.828 -14.977 1 30.88 35 SER B CA 1
ATOM 2373 C C . SER B 1 35 ? -10.375 19.516 -13.914 1 30.88 35 SER B C 1
ATOM 2375 O O . SER B 1 35 ? -9.18 19.453 -14.211 1 30.88 35 SER B O 1
ATOM 2377 N N . VAL B 1 36 ? -10.422 20.188 -12.844 1 31.64 36 VAL B N 1
ATOM 2378 C CA . VAL B 1 36 ? -9.703 19.594 -11.711 1 31.64 36 VAL B CA 1
ATOM 2379 C C . VAL B 1 36 ? -9.75 18.078 -11.805 1 31.64 36 VAL B C 1
ATOM 2381 O O . VAL B 1 36 ? -10.805 17.469 -11.594 1 31.64 36 VAL B O 1
ATOM 2384 N N . ASN B 1 37 ? -9.398 17.5 -12.867 1 34.69 37 ASN B N 1
ATOM 2385 C CA . ASN B 1 37 ? -9.133 16.062 -12.844 1 34.69 37 ASN B CA 1
ATOM 2386 C C . ASN B 1 37 ? -8.633 15.617 -11.469 1 34.69 37 ASN B C 1
ATOM 2388 O O . ASN B 1 37 ? -7.469 15.836 -11.125 1 34.69 37 ASN B O 1
ATOM 2392 N N . ASN B 1 38 ? -9.281 15.805 -10.414 1 40.41 38 ASN B N 1
ATOM 2393 C CA . ASN B 1 38 ? -9.117 15.281 -9.062 1 40.41 38 ASN B CA 1
ATOM 2394 C C . ASN B 1 38 ? -8.562 13.859 -9.078 1 40.41 38 ASN B C 1
ATOM 2396 O O . ASN B 1 38 ? -9.312 12.898 -8.914 1 40.41 38 ASN B O 1
ATOM 2400 N N . ALA B 1 39 ? -7.973 13.406 -10.078 1 46.5 39 ALA B N 1
ATOM 2401 C CA . ALA B 1 39 ? -7.305 12.109 -10.07 1 46.5 39 ALA B CA 1
ATOM 2402 C C . ALA B 1 39 ? -6.578 11.875 -8.75 1 46.5 39 ALA B C 1
ATOM 2404 O O . ALA B 1 39 ? -5.609 12.578 -8.438 1 46.5 39 ALA B O 1
ATOM 2405 N N . SER B 1 40 ? -7.371 11.492 -7.758 1 62.72 40 SER B N 1
ATOM 2406 C CA . SER B 1 40 ? -6.73 11.148 -6.496 1 62.72 40 SER B CA 1
ATOM 2407 C C . SER B 1 40 ? -5.449 10.352 -6.723 1 62.72 40 SER B C 1
ATOM 2409 O O . SER B 1 40 ? -5.43 9.422 -7.531 1 62.72 40 SER B O 1
ATOM 2411 N N . GLU B 1 41 ? -4.344 10.898 -6.602 1 81.25 41 GLU B N 1
ATOM 2412 C CA . GLU B 1 41 ? -3.021 10.305 -6.762 1 81.25 41 GLU B CA 1
ATOM 2413 C C . GLU B 1 41 ? -2.906 9 -5.988 1 81.25 41 GLU B C 1
ATOM 2415 O O . GLU B 1 41 ? -3.316 8.922 -4.828 1 81.25 41 GLU B O 1
ATOM 2420 N N . ALA B 1 42 ? -2.574 7.996 -6.695 1 91.94 42 ALA B N 1
ATOM 2421 C CA . ALA B 1 42 ? -2.297 6.688 -6.109 1 91.94 42 ALA B CA 1
ATOM 2422 C C . ALA B 1 42 ? -1.286 6.801 -4.973 1 91.94 42 ALA B C 1
ATOM 2424 O O . ALA B 1 42 ? -0.384 7.641 -5.016 1 91.94 42 ALA B O 1
ATOM 2425 N N . ILE B 1 43 ? -1.604 6.043 -3.945 1 92.38 43 ILE B N 1
ATOM 2426 C CA . ILE B 1 43 ? -0.677 6.074 -2.82 1 92.38 43 ILE B CA 1
ATOM 2427 C C . ILE B 1 43 ? -0.259 4.648 -2.459 1 92.38 43 ILE B C 1
ATOM 2429 O O . ILE B 1 43 ? -1.049 3.711 -2.592 1 92.38 43 ILE B O 1
ATOM 2433 N N . SER B 1 44 ? 0.995 4.543 -2.051 1 93.44 44 SER B N 1
ATOM 2434 C CA . SER B 1 44 ? 1.495 3.268 -1.55 1 93.44 44 SER B CA 1
ATOM 2435 C C . SER B 1 44 ? 1.167 3.086 -0.072 1 93.44 44 SER B C 1
ATOM 2437 O O . SER B 1 44 ? 1.444 3.969 0.743 1 93.44 44 SER B O 1
ATOM 2439 N N . VAL B 1 45 ? 0.622 1.981 0.235 1 96.06 45 VAL B N 1
ATOM 2440 C CA . VAL B 1 45 ? 0.234 1.721 1.617 1 96.06 45 VAL B CA 1
ATOM 2441 C C . VAL B 1 45 ? 0.558 0.273 1.981 1 96.06 45 VAL B C 1
ATOM 2443 O O . VAL B 1 45 ? 0.907 -0.529 1.111 1 96.06 45 VAL B O 1
ATOM 2446 N N . VAL B 1 46 ? 0.553 0.065 3.277 1 96.06 46 VAL B N 1
ATOM 2447 C CA . VAL B 1 46 ? 0.66 -1.291 3.807 1 96.06 46 VAL B CA 1
ATOM 2448 C C . VAL B 1 46 ? -0.684 -1.728 4.387 1 96.06 46 VAL B C 1
ATOM 2450 O O . VAL B 1 46 ? -1.278 -1.015 5.195 1 96.06 46 VAL B O 1
ATOM 2453 N N . LEU B 1 47 ? -1.135 -2.824 3.895 1 96.25 47 LEU B N 1
ATOM 2454 C CA . LEU B 1 47 ? -2.322 -3.439 4.477 1 96.25 47 LEU B CA 1
ATOM 2455 C C . LEU B 1 47 ? -1.939 -4.461 5.543 1 96.25 47 LEU B C 1
ATOM 2457 O O . LEU B 1 47 ? -1.319 -5.48 5.234 1 96.25 47 LEU B O 1
ATOM 2461 N N . THR B 1 48 ? -2.355 -4.25 6.762 1 96.5 48 THR B N 1
ATOM 2462 C CA . THR B 1 48 ? -1.943 -5.117 7.859 1 96.5 48 THR B CA 1
ATOM 2463 C C . THR B 1 48 ? -2.836 -6.352 7.941 1 96.5 48 THR B C 1
ATOM 2465 O O . THR B 1 48 ? -2.449 -7.363 8.531 1 96.5 48 THR B O 1
ATOM 2468 N N . ASP B 1 49 ? -3.977 -6.258 7.359 1 95.81 49 ASP B N 1
ATOM 2469 C CA . ASP B 1 49 ? -4.902 -7.387 7.348 1 95.81 49 ASP B CA 1
ATOM 2470 C C . ASP B 1 49 ? -5.492 -7.598 5.957 1 95.81 49 ASP B C 1
ATOM 2472 O O . ASP B 1 49 ? -6.676 -7.328 5.73 1 95.81 49 ASP B O 1
ATOM 2476 N N . PRO B 1 50 ? -4.781 -8.188 5.109 1 94.38 50 PRO B N 1
ATOM 2477 C CA . PRO B 1 50 ? -5.258 -8.391 3.74 1 94.38 50 PRO B CA 1
ATOM 2478 C C . PRO B 1 50 ? -6.453 -9.336 3.664 1 94.38 50 PRO B C 1
ATOM 2480 O O . PRO B 1 50 ? -7.172 -9.352 2.66 1 94.38 50 PRO B O 1
ATOM 2483 N N . LYS B 1 51 ? -6.672 -10.141 4.664 1 94.88 51 LYS B N 1
ATOM 2484 C CA . LYS B 1 51 ? -7.785 -11.086 4.68 1 94.88 51 LYS B CA 1
ATOM 2485 C C . LYS B 1 51 ? -9.125 -10.359 4.617 1 94.88 51 LYS B C 1
ATOM 2487 O O . LYS B 1 51 ? -10.156 -10.961 4.309 1 94.88 51 LYS B O 1
ATOM 2492 N N . LEU B 1 52 ? -9.078 -9.094 4.887 1 96 52 LEU B N 1
ATOM 2493 C CA . LEU B 1 52 ? -10.281 -8.273 4.812 1 96 52 LEU B CA 1
ATOM 2494 C C . LEU B 1 52 ? -10.82 -8.227 3.385 1 96 52 LEU B C 1
ATOM 2496 O O . LEU B 1 52 ? -11.984 -7.895 3.166 1 96 52 LEU B O 1
ATOM 2500 N N . LEU B 1 53 ? -9.984 -8.547 2.467 1 96.62 53 LEU B N 1
ATOM 2501 C CA . LEU B 1 53 ? -10.352 -8.484 1.059 1 96.62 53 LEU B CA 1
ATOM 2502 C C . LEU B 1 53 ? -10.852 -9.844 0.566 1 96.62 53 LEU B C 1
ATOM 2504 O O . LEU B 1 53 ? -11.188 -9.992 -0.61 1 96.62 53 LEU B O 1
ATOM 2508 N N . ASP B 1 54 ? -10.984 -10.758 1.496 1 96.62 54 ASP B N 1
ATOM 2509 C CA . ASP B 1 54 ? -11.43 -12.102 1.143 1 96.62 54 ASP B CA 1
ATOM 2510 C C . ASP B 1 54 ? -12.844 -12.367 1.655 1 96.62 54 ASP B C 1
ATOM 2512 O O . ASP B 1 54 ? -13.242 -11.828 2.686 1 96.62 54 ASP B O 1
ATOM 2516 N N . CYS B 1 55 ? -13.531 -13.148 0.951 1 97.31 55 CYS B N 1
ATOM 2517 C CA . CYS B 1 55 ? -14.852 -13.602 1.377 1 97.31 55 CYS B CA 1
ATOM 2518 C C . CYS B 1 55 ? -14.742 -14.609 2.514 1 97.31 55 CYS B C 1
ATOM 2520 O O . CYS B 1 55 ? -13.992 -15.586 2.414 1 97.31 55 CYS B O 1
ATOM 2522 N N . PRO B 1 56 ? -15.453 -14.391 3.521 1 96.12 56 PRO B N 1
ATOM 2523 C CA . PRO B 1 56 ? -15.367 -15.312 4.66 1 96.12 56 PRO B CA 1
ATOM 2524 C C . PRO B 1 56 ? -16 -16.672 4.375 1 96.12 56 PRO B C 1
ATOM 2526 O O . PRO B 1 56 ? -15.828 -17.609 5.148 1 96.12 56 PRO B O 1
ATOM 2529 N N . ILE B 1 57 ? -16.703 -16.797 3.354 1 96.69 57 ILE B N 1
ATOM 2530 C CA . ILE B 1 57 ? -17.422 -18.031 3.027 1 96.69 57 ILE B CA 1
ATOM 2531 C C . ILE B 1 57 ? -16.547 -18.891 2.115 1 96.69 57 ILE B C 1
ATOM 2533 O O . ILE B 1 57 ? -16.266 -20.047 2.434 1 96.69 57 ILE B O 1
ATOM 2537 N N . CYS B 1 58 ? -16.062 -18.391 1.017 1 95.5 58 CYS B N 1
ATOM 2538 C CA . CYS B 1 58 ? -15.312 -19.188 0.053 1 95.5 58 CYS B CA 1
ATOM 2539 C C . CYS B 1 58 ? -13.812 -19 0.246 1 95.5 58 CYS B C 1
ATOM 2541 O O . CYS B 1 58 ? -13.016 -19.75 -0.314 1 95.5 58 CYS B O 1
ATOM 2543 N N . TYR B 1 59 ? -13.367 -17.922 0.912 1 94.69 59 TYR B N 1
ATOM 2544 C CA . TYR B 1 59 ? -11.992 -17.625 1.282 1 94.69 59 TYR B CA 1
ATOM 2545 C C . TYR B 1 59 ? -11.188 -17.156 0.071 1 94.69 59 TYR B C 1
ATOM 2547 O O . TYR B 1 59 ? -9.961 -17.094 0.124 1 94.69 59 TYR B O 1
ATOM 2555 N N . ASN B 1 60 ? -11.828 -16.891 -0.934 1 94.62 60 ASN B N 1
ATOM 2556 C CA . ASN B 1 60 ? -11.203 -16.25 -2.084 1 94.62 60 ASN B CA 1
ATOM 2557 C C . ASN B 1 60 ? -11.359 -14.734 -2.031 1 94.62 60 ASN B C 1
ATOM 2559 O O . ASN B 1 60 ? -12.203 -14.219 -1.291 1 94.62 60 ASN B O 1
ATOM 2563 N N . PRO B 1 61 ? -10.461 -14.117 -2.787 1 95.56 61 PRO B N 1
ATOM 2564 C CA . PRO B 1 61 ? -10.688 -12.672 -2.867 1 95.56 61 PRO B CA 1
ATOM 2565 C C . PRO B 1 61 ? -12.109 -12.32 -3.273 1 95.56 61 PRO B C 1
ATOM 2567 O O . PRO B 1 61 ? -12.688 -12.961 -4.148 1 95.56 61 PRO B O 1
ATOM 2570 N N . LEU B 1 62 ? -12.656 -11.344 -2.588 1 97.12 62 LEU B N 1
ATOM 2571 C CA . LEU B 1 62 ? -14.008 -10.898 -2.896 1 97.12 62 LEU B CA 1
ATOM 2572 C C . LEU B 1 62 ? -14.141 -10.555 -4.375 1 97.12 62 LEU B C 1
ATOM 2574 O O . LEU B 1 62 ? -13.234 -9.961 -4.965 1 97.12 62 LEU B O 1
ATOM 2578 N N . HIS B 1 63 ? -15.25 -10.945 -4.945 1 94.44 63 HIS B N 1
ATOM 2579 C CA . HIS B 1 63 ? -15.453 -10.703 -6.367 1 94.44 63 HIS B CA 1
ATOM 2580 C C . HIS B 1 63 ? -16.922 -10.453 -6.68 1 94.44 63 HIS B C 1
ATOM 2582 O O . HIS B 1 63 ? -17.797 -10.859 -5.918 1 94.44 63 HIS B O 1
ATOM 2588 N N . GLY B 1 64 ? -17.109 -9.719 -7.773 1 93.62 64 GLY B N 1
ATOM 2589 C CA . GLY B 1 64 ? -18.469 -9.352 -8.133 1 93.62 64 GLY B CA 1
ATOM 2590 C C . GLY B 1 64 ? -19.109 -8.383 -7.16 1 93.62 64 GLY B C 1
ATOM 2591 O O . GLY B 1 64 ? -18.422 -7.547 -6.57 1 93.62 64 GLY B O 1
ATOM 2592 N N . ASN B 1 65 ? -20.484 -8.453 -7.148 1 96.88 65 ASN B N 1
ATOM 2593 C CA . ASN B 1 65 ? -21.188 -7.645 -6.16 1 96.88 65 ASN B CA 1
ATOM 2594 C C . ASN B 1 65 ? -21 -8.188 -4.746 1 96.88 65 ASN B C 1
ATOM 2596 O O . ASN B 1 65 ? -21 -9.406 -4.535 1 96.88 65 ASN B O 1
ATOM 2600 N N . ILE B 1 66 ? -20.781 -7.316 -3.891 1 97.62 66 ILE B N 1
ATOM 2601 C CA . ILE B 1 66 ? -20.578 -7.688 -2.494 1 97.62 66 ILE B CA 1
ATOM 2602 C C . ILE B 1 66 ? -21.812 -7.285 -1.674 1 97.62 66 ILE B C 1
ATOM 2604 O O . ILE B 1 66 ? -22.312 -6.168 -1.797 1 97.62 66 ILE B O 1
ATOM 2608 N N . TYR B 1 67 ? -22.312 -8.203 -0.851 1 96.75 67 TYR B N 1
ATOM 2609 C CA . TYR B 1 67 ? -23.484 -7.969 -0.008 1 96.75 67 TYR B CA 1
ATOM 2610 C C . TYR B 1 67 ? -23.109 -8.062 1.469 1 96.75 67 TYR B C 1
ATOM 2612 O O . TYR B 1 67 ? -22.047 -8.578 1.82 1 96.75 67 TYR B O 1
ATOM 2620 N N . GLN B 1 68 ? -23.969 -7.535 2.26 1 95.44 68 GLN B N 1
ATOM 2621 C CA . GLN B 1 68 ? -23.703 -7.484 3.693 1 95.44 68 GLN B CA 1
ATOM 2622 C C . GLN B 1 68 ? -24.953 -7.848 4.492 1 95.44 68 GLN B C 1
ATOM 2624 O O . GLN B 1 68 ? -26.062 -7.504 4.098 1 95.44 68 GLN B O 1
ATOM 2629 N N . CYS B 1 69 ? -24.719 -8.516 5.598 1 94.5 69 CYS B N 1
ATOM 2630 C CA . CYS B 1 69 ? -25.828 -8.781 6.504 1 94.5 69 CYS B CA 1
ATOM 2631 C C . CYS B 1 69 ? -26.062 -7.605 7.445 1 94.5 69 CYS B C 1
ATOM 2633 O O . CYS B 1 69 ? -25.312 -6.621 7.41 1 94.5 69 CYS B O 1
ATOM 2635 N N . ASP B 1 70 ? -27.062 -7.703 8.336 1 90.12 70 ASP B N 1
ATOM 2636 C CA . ASP B 1 70 ? -27.469 -6.602 9.203 1 90.12 70 ASP B CA 1
ATOM 2637 C C . ASP B 1 70 ? -26.406 -6.301 10.25 1 90.12 70 ASP B C 1
ATOM 2639 O O . ASP B 1 70 ? -26.375 -5.207 10.82 1 90.12 70 ASP B O 1
ATOM 2643 N N . ASN B 1 71 ? -25.531 -7.27 10.391 1 91.88 71 ASN B N 1
ATOM 2644 C CA . ASN B 1 71 ? -24.484 -7.078 11.383 1 91.88 71 ASN B CA 1
ATOM 2645 C C . ASN B 1 71 ? -23.172 -6.645 10.734 1 91.88 71 ASN B C 1
ATOM 2647 O O . ASN B 1 71 ? -22.156 -6.496 11.422 1 91.88 71 ASN B O 1
ATOM 2651 N N . GLY B 1 72 ? -23.172 -6.527 9.422 1 92.5 72 GLY B N 1
ATOM 2652 C CA . GLY B 1 72 ? -22.016 -5.941 8.75 1 92.5 72 GLY B CA 1
ATOM 2653 C C . GLY B 1 72 ? -21.078 -6.977 8.164 1 92.5 72 GLY B C 1
ATOM 2654 O O . GLY B 1 72 ? -20 -6.633 7.672 1 92.5 72 GLY B O 1
ATOM 2655 N N . HIS B 1 73 ? -21.453 -8.273 8.203 1 95.31 73 HIS B N 1
ATOM 2656 C CA . HIS B 1 73 ? -20.609 -9.289 7.574 1 95.31 73 HIS B CA 1
ATOM 2657 C C . HIS B 1 73 ? -20.828 -9.32 6.062 1 95.31 73 HIS B C 1
ATOM 2659 O O . HIS B 1 73 ? -21.969 -9.258 5.59 1 95.31 73 HIS B O 1
ATOM 2665 N N . ILE B 1 74 ? -19.734 -9.422 5.336 1 97.25 74 ILE B N 1
ATOM 2666 C CA . ILE B 1 74 ? -19.859 -9.281 3.891 1 97.25 74 ILE B CA 1
ATOM 2667 C C . ILE B 1 74 ? -19.609 -10.625 3.211 1 97.25 74 ILE B C 1
ATOM 2669 O O . ILE B 1 74 ? -19.016 -11.531 3.811 1 97.25 74 ILE B O 1
ATOM 2673 N N . ALA B 1 75 ? -20.109 -10.758 1.978 1 97.62 75 ALA B N 1
ATOM 2674 C CA . ALA B 1 75 ? -19.953 -11.969 1.177 1 97.62 75 ALA B CA 1
ATOM 2675 C C . ALA B 1 75 ? -20.094 -11.664 -0.312 1 97.62 75 ALA B C 1
ATOM 2677 O O . ALA B 1 75 ? -20.781 -10.711 -0.696 1 97.62 75 ALA B O 1
ATOM 2678 N N . CYS B 1 76 ? -19.484 -12.406 -1.126 1 97.19 76 CYS B N 1
ATOM 2679 C CA . CYS B 1 76 ? -19.656 -12.328 -2.572 1 97.19 76 CYS B CA 1
ATOM 2680 C C . CYS B 1 76 ? -21.109 -12.609 -2.953 1 97.19 76 CYS B C 1
ATOM 2682 O O . CYS B 1 76 ? -21.844 -13.25 -2.199 1 97.19 76 CYS B O 1
ATOM 2684 N N . SER B 1 77 ? -21.406 -12.156 -4.16 1 97 77 SER B N 1
ATOM 2685 C CA . SER B 1 77 ? -22.75 -12.383 -4.688 1 97 77 SER B CA 1
ATOM 2686 C C . SER B 1 77 ? -23.047 -13.875 -4.789 1 97 77 SER B C 1
ATOM 2688 O O . SER B 1 77 ? -24.078 -14.344 -4.305 1 97 77 SER B O 1
ATOM 2690 N N . TYR B 1 78 ? -22.156 -14.633 -5.289 1 97.19 78 TYR B N 1
ATOM 2691 C CA . TYR B 1 78 ? -22.328 -16.062 -5.469 1 97.19 78 TYR B CA 1
ATOM 2692 C C . TYR B 1 78 ? -22.469 -16.766 -4.121 1 97.19 78 TYR B C 1
ATOM 2694 O O . TYR B 1 78 ? -23.375 -17.594 -3.934 1 97.19 78 TYR B O 1
ATOM 2702 N N . CYS B 1 79 ? -21.578 -16.469 -3.186 1 97.56 79 CYS B N 1
ATOM 2703 C CA . CYS B 1 79 ? -21.594 -17.094 -1.872 1 97.56 79 CYS B CA 1
ATOM 2704 C C . CYS B 1 79 ? -22.875 -16.766 -1.115 1 97.56 79 CYS B C 1
ATOM 2706 O O . CYS B 1 79 ? -23.422 -17.609 -0.408 1 97.56 79 CYS B O 1
ATOM 2708 N N . SER B 1 80 ? -23.297 -15.484 -1.273 1 97.5 80 SER B N 1
ATOM 2709 C CA . SER B 1 80 ? -24.562 -15.086 -0.635 1 97.5 80 SER B CA 1
ATOM 2710 C C . SER B 1 80 ? -25.719 -15.961 -1.104 1 97.5 80 SER B C 1
ATOM 2712 O O . SER B 1 80 ? -26.562 -16.359 -0.303 1 97.5 80 SER B O 1
ATOM 2714 N N . MET B 1 81 ? -25.797 -16.234 -2.355 1 97 81 MET B N 1
ATOM 2715 C CA . MET B 1 81 ? -26.844 -17.078 -2.93 1 97 81 MET B CA 1
ATOM 2716 C C . MET B 1 81 ? -26.688 -18.531 -2.463 1 97 81 MET B C 1
ATOM 2718 O O . MET B 1 81 ? -27.688 -19.188 -2.15 1 97 81 MET B O 1
ATOM 2722 N N . MET B 1 82 ? -25.484 -18.953 -2.328 1 97 82 MET B N 1
ATOM 2723 C CA . MET B 1 82 ? -25.203 -20.344 -1.955 1 97 82 MET B CA 1
ATOM 2724 C C . MET B 1 82 ? -25.672 -20.625 -0.534 1 97 82 MET B C 1
ATOM 2726 O O . MET B 1 82 ? -26.109 -21.734 -0.233 1 97 82 MET B O 1
ATOM 2730 N N . VAL B 1 83 ? -25.609 -19.656 0.279 1 97.31 83 VAL B N 1
ATOM 2731 C CA . VAL B 1 83 ? -26.016 -19.844 1.668 1 97.31 83 VAL B CA 1
ATOM 2732 C C . VAL B 1 83 ? -27.453 -19.375 1.864 1 97.31 83 VAL B C 1
ATOM 2734 O O . VAL B 1 83 ? -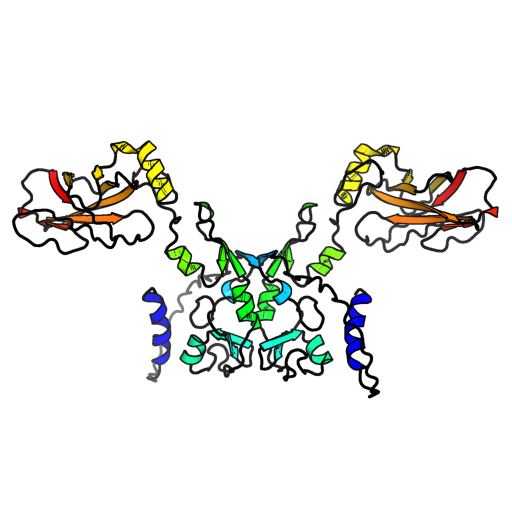27.875 -19.109 2.992 1 97.31 83 VAL B O 1
ATOM 2737 N N . LEU B 1 84 ? -28.156 -19.172 0.822 1 97.19 84 LEU B N 1
ATOM 2738 C CA . LEU B 1 84 ? -29.562 -18.766 0.804 1 97.19 84 LEU B CA 1
ATOM 2739 C C . LEU B 1 84 ? -29.75 -17.453 1.556 1 97.19 84 LEU B C 1
ATOM 2741 O O . LEU B 1 84 ? -30.75 -17.266 2.254 1 97.19 84 LEU B O 1
ATOM 2745 N N . ARG B 1 85 ? -28.656 -16.641 1.58 1 96.88 85 ARG B N 1
ATOM 2746 C CA . ARG B 1 85 ? -28.641 -15.289 2.137 1 96.88 85 ARG B CA 1
ATOM 2747 C C . ARG B 1 85 ? -28.797 -15.328 3.654 1 96.88 85 ARG B C 1
ATOM 2749 O O . ARG B 1 85 ? -29.391 -14.422 4.242 1 96.88 85 ARG B O 1
ATOM 2756 N N . LYS B 1 86 ? -28.438 -16.375 4.152 1 97.69 86 LYS B N 1
ATOM 2757 C CA . LYS B 1 86 ? -28.266 -16.484 5.602 1 97.69 86 LYS B CA 1
ATOM 2758 C C . LYS B 1 86 ? -26.797 -16.438 5.988 1 97.69 86 LYS B C 1
ATOM 2760 O O . LYS B 1 86 ? -26.016 -17.328 5.629 1 97.69 86 LYS B O 1
ATOM 2765 N N . CYS B 1 87 ? -26.406 -15.438 6.719 1 97.06 87 CYS B N 1
ATOM 2766 C CA . CYS B 1 87 ? -25 -15.219 7.082 1 97.06 87 CYS B CA 1
ATOM 2767 C C . CYS B 1 87 ? -24.5 -16.328 8 1 97.06 87 CYS B C 1
ATOM 2769 O O . CYS B 1 87 ? -25.047 -16.531 9.094 1 97.06 87 CYS B O 1
ATOM 2771 N N . PRO B 1 88 ? -23.484 -17 7.672 1 96.56 88 PRO B N 1
ATOM 2772 C CA . PRO B 1 88 ? -22.969 -18.094 8.5 1 96.56 88 PRO B CA 1
ATOM 2773 C C . PRO B 1 88 ? -22.328 -17.594 9.797 1 96.56 88 PRO B C 1
ATOM 2775 O O . PRO B 1 88 ? -22.234 -18.344 10.773 1 96.56 88 PRO B O 1
ATOM 2778 N N . THR B 1 89 ? -21.859 -16.391 9.805 1 94.38 89 THR B N 1
ATOM 2779 C CA . THR B 1 89 ? -21.141 -15.859 10.945 1 94.38 89 THR B CA 1
ATOM 2780 C C . THR B 1 89 ? -22.109 -15.477 12.062 1 94.38 89 THR B C 1
ATOM 2782 O O . THR B 1 89 ? -21.859 -15.781 13.234 1 94.38 89 THR B O 1
ATOM 2785 N N . CYS B 1 90 ? -23.234 -14.859 11.75 1 95.12 90 CYS B N 1
ATOM 2786 C CA . CYS B 1 90 ? -24.109 -14.32 12.789 1 95.12 90 CYS B CA 1
ATOM 2787 C C . CYS B 1 90 ? -25.531 -14.867 12.648 1 95.12 90 CYS B C 1
ATOM 2789 O O . CYS B 1 90 ? -26.406 -14.57 13.461 1 95.12 90 CYS B O 1
ATOM 2791 N N . LYS B 1 91 ? -25.844 -15.57 11.578 1 95.94 91 LYS B N 1
ATOM 2792 C CA . LYS B 1 91 ? -27.125 -16.203 11.289 1 95.94 91 LYS B CA 1
ATOM 2793 C C . LYS B 1 91 ? -28.172 -15.164 10.906 1 95.94 91 LYS B C 1
ATOM 2795 O O . LYS B 1 91 ? -29.375 -15.477 10.867 1 95.94 91 LYS B O 1
ATOM 2800 N N . GLY B 1 92 ? -27.719 -13.961 10.617 1 95 92 GLY B N 1
ATOM 2801 C CA . GLY B 1 92 ? -28.625 -12.914 10.148 1 95 92 GLY B CA 1
ATOM 2802 C C . GLY B 1 92 ? -28.859 -12.961 8.648 1 95 92 GLY B C 1
ATOM 2803 O O . GLY B 1 92 ? -28.219 -13.727 7.934 1 95 92 GLY B O 1
ATOM 2804 N N . LYS B 1 93 ? -29.797 -12.117 8.195 1 95.25 93 LYS B N 1
ATOM 2805 C CA . LYS B 1 93 ? -30.141 -12.055 6.777 1 95.25 93 LYS B CA 1
ATOM 2806 C C . LYS B 1 93 ? -29.125 -11.195 6.008 1 95.25 93 LYS B C 1
ATOM 2808 O O . LYS B 1 93 ? -28.781 -10.094 6.441 1 95.25 93 LYS B O 1
ATOM 2813 N N . ILE B 1 94 ? -28.688 -11.711 4.918 1 95.81 94 ILE B N 1
ATOM 2814 C CA . ILE B 1 94 ? -27.844 -10.93 4.012 1 95.81 94 ILE B CA 1
ATOM 2815 C C . ILE B 1 94 ? -28.734 -10.102 3.082 1 95.81 94 ILE B C 1
ATOM 2817 O O . ILE B 1 94 ? -29.516 -10.648 2.297 1 95.81 94 ILE B O 1
ATOM 2821 N N . SER B 1 95 ? -28.594 -8.844 3.229 1 92.81 95 SER B N 1
ATOM 2822 C CA . SER B 1 95 ? -29.438 -7.922 2.473 1 92.81 95 SER B CA 1
ATOM 2823 C C . SER B 1 95 ? -29.047 -7.895 1 1 92.81 95 SER B C 1
ATOM 2825 O O . SER B 1 95 ? -28.031 -8.469 0.614 1 92.81 95 SER B O 1
ATOM 2827 N N . PHE B 1 96 ? -30 -7.273 0.207 1 91.25 96 PHE B N 1
ATOM 2828 C CA . PHE B 1 96 ? -29.734 -7.109 -1.218 1 91.25 96 PHE B CA 1
ATOM 2829 C C . PHE B 1 96 ? -29 -5.805 -1.484 1 91.25 96 PHE B C 1
ATOM 2831 O O . PHE B 1 96 ? -28.625 -5.512 -2.625 1 91.25 96 PHE B O 1
ATOM 2838 N N . ASN B 1 97 ? -28.75 -5.133 -0.37 1 88.81 97 ASN B N 1
ATOM 2839 C CA . ASN B 1 97 ? -27.984 -3.9 -0.526 1 88.81 97 ASN B CA 1
ATOM 2840 C C . ASN B 1 97 ? -26.5 -4.18 -0.734 1 88.81 97 ASN B C 1
ATOM 2842 O O . ASN B 1 97 ? -25.875 -4.906 0.049 1 88.81 97 ASN B O 1
ATOM 2846 N N . ARG B 1 98 ? -26.016 -3.543 -1.739 1 92.88 98 ARG B N 1
ATOM 2847 C CA . ARG B 1 98 ? -24.625 -3.785 -2.119 1 92.88 98 ARG B CA 1
ATOM 2848 C C . ARG B 1 98 ? -23.672 -2.959 -1.262 1 92.88 98 ARG B C 1
ATOM 2850 O O . ARG B 1 98 ? -23.969 -1.808 -0.931 1 92.88 98 ARG B O 1
ATOM 2857 N N . CYS B 1 99 ? -22.578 -3.586 -0.944 1 94.62 99 CYS B N 1
ATOM 2858 C CA . CYS B 1 99 ? -21.469 -2.875 -0.313 1 94.62 99 CYS B CA 1
ATOM 2859 C C . CYS B 1 99 ? -20.547 -2.27 -1.36 1 94.62 99 CYS B C 1
ATOM 2861 O O . CYS B 1 99 ? -19.438 -2.775 -1.588 1 94.62 99 CYS B O 1
ATOM 2863 N N . ARG B 1 100 ? -20.922 -1.231 -1.965 1 95 100 ARG B N 1
ATOM 2864 C CA . ARG B 1 100 ? -20.219 -0.61 -3.078 1 95 100 ARG B CA 1
ATOM 2865 C C . ARG B 1 100 ? -18.828 -0.135 -2.645 1 95 100 ARG B C 1
ATOM 2867 O O . ARG B 1 100 ? -17.891 -0.163 -3.436 1 95 100 ARG B O 1
ATOM 2874 N N . ALA B 1 101 ? -18.797 0.346 -1.428 1 95.62 101 ALA B N 1
ATOM 2875 C CA . ALA B 1 101 ? -17.516 0.815 -0.915 1 95.62 101 ALA B CA 1
ATOM 2876 C C . ALA B 1 101 ? -16.453 -0.282 -1 1 95.62 101 ALA B C 1
ATOM 2878 O O . ALA B 1 101 ? -15.344 -0.045 -1.479 1 95.62 101 ALA B O 1
ATOM 2879 N N . MET B 1 102 ? -16.781 -1.464 -0.633 1 96.56 102 MET B N 1
ATOM 2880 C CA . MET B 1 102 ? -15.828 -2.57 -0.67 1 96.56 102 MET B CA 1
ATOM 2881 C C . MET B 1 102 ? -15.555 -3.004 -2.105 1 96.56 102 MET B C 1
ATOM 2883 O O . MET B 1 102 ? -14.438 -3.402 -2.436 1 96.56 102 MET B O 1
ATOM 2887 N N . GLU B 1 103 ? -16.609 -2.994 -2.904 1 96.75 103 GLU B N 1
ATOM 2888 C CA . GLU B 1 103 ? -16.406 -3.293 -4.316 1 96.75 103 GLU B CA 1
ATOM 2889 C C . GLU B 1 103 ? -15.352 -2.371 -4.93 1 96.75 103 GLU B C 1
ATOM 2891 O O . GLU B 1 103 ? -14.43 -2.834 -5.605 1 96.75 103 GLU B O 1
ATOM 2896 N N . LYS B 1 104 ? -15.445 -1.112 -4.637 1 96.31 104 LYS B N 1
ATOM 2897 C CA . LYS B 1 104 ? -14.5 -0.133 -5.164 1 96.31 104 LYS B CA 1
ATOM 2898 C C . LYS B 1 104 ? -13.125 -0.292 -4.52 1 96.31 104 LYS B C 1
ATOM 2900 O O . LYS B 1 104 ? -12.102 -0.098 -5.176 1 96.31 104 LYS B O 1
ATOM 2905 N N . MET B 1 105 ? -13.148 -0.562 -3.289 1 96.31 105 MET B N 1
ATOM 2906 C CA . MET B 1 105 ? -11.883 -0.778 -2.596 1 96.31 105 MET B CA 1
ATOM 2907 C C . MET B 1 105 ? -11.078 -1.893 -3.262 1 96.31 105 MET B 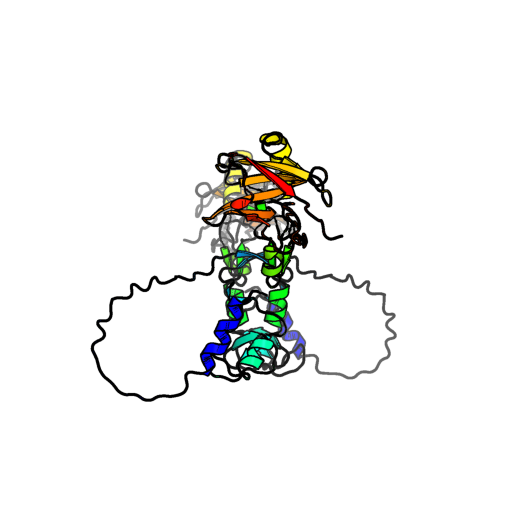C 1
ATOM 2909 O O . MET B 1 105 ? -9.891 -1.727 -3.545 1 96.31 105 MET B O 1
ATOM 2913 N N . ILE B 1 106 ? -11.703 -2.998 -3.479 1 95.75 106 ILE B N 1
ATOM 2914 C CA . ILE B 1 106 ? -11.047 -4.148 -4.09 1 95.75 106 ILE B CA 1
ATOM 2915 C C . ILE B 1 106 ? -10.461 -3.748 -5.441 1 95.75 106 ILE B C 1
ATOM 2917 O O . ILE B 1 106 ? -9.359 -4.168 -5.797 1 95.75 106 ILE B O 1
ATOM 2921 N N . GLU B 1 107 ? -11.172 -2.947 -6.137 1 95.19 107 GLU B N 1
ATOM 2922 C CA . GLU B 1 107 ? -10.734 -2.486 -7.449 1 95.19 107 GLU B CA 1
ATOM 2923 C C . GLU B 1 107 ? -9.562 -1.52 -7.328 1 95.19 107 GLU B C 1
ATOM 2925 O O . GLU B 1 107 ? -8.789 -1.354 -8.273 1 95.19 107 GLU B O 1
ATOM 2930 N N . SER B 1 108 ? -9.469 -0.89 -6.215 1 96.56 108 SER B N 1
ATOM 2931 C CA . SER B 1 108 ? -8.469 0.158 -6.031 1 96.56 108 SER B CA 1
ATOM 2932 C C . SER B 1 108 ? -7.16 -0.413 -5.496 1 96.56 108 SER B C 1
ATOM 2934 O O . SER B 1 108 ? -6.125 0.257 -5.527 1 96.56 108 SER B O 1
ATOM 2936 N N . VAL B 1 109 ? -7.172 -1.603 -5.031 1 96.94 109 VAL B N 1
ATOM 2937 C CA . VAL B 1 109 ? -5.996 -2.207 -4.414 1 96.94 109 VAL B CA 1
ATOM 2938 C C . VAL B 1 109 ? -5.16 -2.914 -5.477 1 96.94 109 VAL B C 1
ATOM 2940 O O . VAL B 1 109 ? -5.594 -3.914 -6.055 1 96.94 109 VAL B O 1
ATOM 2943 N N . ILE B 1 110 ? -3.984 -2.352 -5.664 1 96.88 110 ILE B N 1
ATOM 2944 C CA . ILE B 1 110 ? -3.076 -2.898 -6.668 1 96.88 110 ILE B CA 1
ATOM 2945 C C . ILE B 1 110 ? -1.823 -3.443 -5.984 1 96.88 110 ILE B C 1
ATOM 2947 O O . ILE B 1 110 ? -1.271 -2.809 -5.086 1 96.88 110 ILE B O 1
ATOM 2951 N N . SER B 1 111 ? -1.451 -4.562 -6.352 1 94.25 111 SER B N 1
ATOM 2952 C CA . SER B 1 111 ? -0.229 -5.176 -5.84 1 94.25 111 SER B CA 1
ATOM 2953 C C . SER B 1 111 ? 0.645 -5.699 -6.973 1 94.25 111 SER B C 1
ATOM 2955 O O . SER B 1 111 ? 0.166 -5.898 -8.094 1 94.25 111 SER B O 1
ATOM 2957 N N . GLU B 1 112 ? 1.849 -5.918 -6.66 1 93.81 112 GLU B N 1
ATOM 2958 C CA . GLU B 1 112 ? 2.777 -6.492 -7.629 1 93.81 112 GLU B CA 1
ATOM 2959 C C . GLU B 1 112 ? 2.736 -8.016 -7.602 1 93.81 112 GLU B C 1
ATOM 2961 O O . GLU B 1 112 ? 2.389 -8.617 -6.582 1 93.81 112 GLU B O 1
ATOM 2966 N N . CYS B 1 113 ? 3.037 -8.562 -8.68 1 94.25 113 CYS B N 1
ATOM 2967 C CA . CYS B 1 113 ? 3.193 -10.008 -8.766 1 94.25 113 CYS B CA 1
ATOM 2968 C C . CYS B 1 113 ? 4.309 -10.492 -7.852 1 94.25 113 CYS B C 1
ATOM 2970 O O . CYS B 1 113 ? 5.344 -9.836 -7.723 1 94.25 113 CYS B O 1
ATOM 2972 N N . LYS B 1 114 ? 4.145 -11.656 -7.215 1 91.88 114 LYS B N 1
ATOM 2973 C CA . LYS B 1 114 ? 5.176 -12.234 -6.355 1 91.88 114 LYS B CA 1
ATOM 2974 C C . LYS B 1 114 ? 6.457 -12.5 -7.133 1 91.88 114 LYS B C 1
ATOM 2976 O O . LYS B 1 114 ? 7.543 -12.562 -6.551 1 91.88 114 LYS B O 1
ATOM 2981 N N . ASN B 1 115 ? 6.355 -12.609 -8.453 1 92.88 115 ASN B N 1
ATOM 2982 C CA . ASN B 1 115 ? 7.5 -12.898 -9.312 1 92.88 115 ASN B CA 1
ATOM 2983 C C . ASN B 1 115 ? 8.141 -11.625 -9.844 1 92.88 115 ASN B C 1
ATOM 2985 O O . ASN B 1 115 ? 8.875 -11.656 -10.828 1 92.88 115 ASN B O 1
ATOM 2989 N N . HIS B 1 116 ? 7.766 -10.555 -9.195 1 94.94 116 HIS B N 1
ATOM 2990 C CA . HIS B 1 116 ? 8.352 -9.289 -9.617 1 94.94 116 HIS B CA 1
ATOM 2991 C C . HIS B 1 116 ? 9.875 -9.336 -9.555 1 94.94 116 HIS B C 1
ATOM 2993 O O . HIS B 1 116 ? 10.547 -8.75 -10.406 1 94.94 116 HIS B O 1
ATOM 2999 N N . ILE B 1 117 ? 10.438 -9.977 -8.641 1 93.19 117 ILE B N 1
ATOM 3000 C CA . ILE B 1 117 ? 11.883 -10.062 -8.445 1 93.19 117 ILE B CA 1
ATOM 3001 C C . ILE B 1 117 ? 12.516 -10.844 -9.594 1 93.19 117 ILE B C 1
ATOM 3003 O O . ILE B 1 117 ? 13.727 -10.773 -9.812 1 93.19 117 ILE B O 1
ATOM 3007 N N . TYR B 1 118 ? 11.734 -11.578 -10.297 1 92.44 118 TYR B N 1
ATOM 3008 C CA . TYR B 1 118 ? 12.234 -12.375 -11.414 1 92.44 118 TYR B CA 1
ATOM 3009 C C . TYR B 1 118 ? 11.898 -11.719 -12.75 1 92.44 118 TYR B C 1
ATOM 3011 O O . TYR B 1 118 ? 12.031 -12.344 -13.805 1 92.44 118 TYR B O 1
ATOM 3019 N N . GLY B 1 119 ? 11.328 -10.531 -12.664 1 93.81 119 GLY B N 1
ATOM 3020 C CA . GLY B 1 119 ? 11.203 -9.75 -13.883 1 93.81 119 GLY B CA 1
ATOM 3021 C C . GLY B 1 119 ? 9.766 -9.43 -14.242 1 93.81 119 GLY B C 1
ATOM 3022 O O . GLY B 1 119 ? 9.508 -8.719 -15.227 1 93.81 119 GLY B O 1
ATOM 3023 N N . CYS B 1 120 ? 8.812 -9.992 -13.5 1 94.94 120 CYS B N 1
ATOM 3024 C CA . CYS B 1 120 ? 7.426 -9.68 -13.828 1 94.94 120 CYS B CA 1
ATOM 3025 C C . CYS B 1 120 ? 7.109 -8.219 -13.531 1 94.94 120 CYS B C 1
ATOM 3027 O O . CYS B 1 120 ? 7.379 -7.73 -12.43 1 94.94 120 CYS B O 1
ATOM 3029 N N . LYS B 1 121 ? 6.512 -7.5 -14.469 1 96.12 121 LYS B N 1
ATOM 3030 C CA . LYS B 1 121 ? 6.246 -6.07 -14.32 1 96.12 121 LYS B CA 1
ATOM 3031 C C . LYS B 1 121 ? 4.754 -5.805 -14.156 1 96.12 121 LYS B C 1
ATOM 3033 O O . LYS B 1 121 ? 4.328 -4.648 -14.086 1 96.12 121 LYS B O 1
ATOM 3038 N N . GLU B 1 122 ? 4.027 -6.852 -14.07 1 94.94 122 GLU B N 1
ATOM 3039 C CA . GLU B 1 122 ? 2.574 -6.695 -14.023 1 94.94 122 GLU B CA 1
ATOM 3040 C C . GLU B 1 122 ? 2.123 -6.133 -12.68 1 94.94 122 GLU B C 1
ATOM 3042 O O . GLU B 1 122 ? 2.621 -6.543 -11.625 1 94.94 122 GLU B O 1
ATOM 3047 N N . LYS B 1 123 ? 1.272 -5.125 -12.648 1 94.94 123 LYS B N 1
ATOM 3048 C CA . LYS B 1 123 ? 0.52 -4.605 -11.508 1 94.94 123 LYS B CA 1
ATOM 3049 C C . LYS B 1 123 ? -0.933 -5.07 -11.555 1 94.94 123 LYS B C 1
ATOM 3051 O O . LYS B 1 123 ? -1.653 -4.785 -12.516 1 94.94 123 LYS B O 1
ATOM 3056 N N . LEU B 1 124 ? -1.312 -5.715 -10.516 1 95.94 124 LEU B N 1
ATOM 3057 C CA . LEU B 1 124 ? -2.572 -6.445 -10.594 1 95.94 124 LEU B CA 1
ATOM 3058 C C . LEU B 1 124 ? -3.523 -6.004 -9.484 1 95.94 124 LEU B C 1
ATOM 3060 O O . LEU B 1 124 ? -3.094 -5.727 -8.367 1 95.94 124 LEU B O 1
ATOM 3064 N N . ILE B 1 125 ? -4.777 -5.949 -9.906 1 95.19 125 ILE B N 1
ATOM 3065 C CA . ILE B 1 125 ? -5.816 -5.809 -8.891 1 95.19 125 ILE B CA 1
ATOM 3066 C C . ILE B 1 125 ? -5.809 -7.031 -7.973 1 95.19 125 ILE B C 1
ATOM 3068 O O . ILE B 1 125 ? -5.516 -8.141 -8.414 1 95.19 125 ILE B O 1
ATOM 3072 N N . TYR B 1 126 ? -6.172 -6.797 -6.781 1 92.25 126 TYR B N 1
ATOM 3073 C CA . TYR B 1 126 ? -6.039 -7.801 -5.73 1 92.25 126 TYR B CA 1
ATOM 3074 C C . TYR B 1 126 ? -6.715 -9.109 -6.137 1 92.25 126 TYR B C 1
ATOM 3076 O O . TYR B 1 126 ? -6.137 -10.188 -5.992 1 92.25 126 TYR B O 1
ATOM 3084 N N . ASN B 1 127 ? -7.883 -9.047 -6.664 1 91.94 127 ASN B N 1
ATOM 3085 C CA . ASN B 1 127 ? -8.648 -10.266 -6.906 1 91.94 127 ASN B CA 1
ATOM 3086 C C . ASN B 1 127 ? -8.219 -10.945 -8.203 1 91.94 127 ASN B C 1
ATOM 3088 O O . ASN B 1 127 ? -8.75 -11.992 -8.562 1 91.94 127 ASN B O 1
ATOM 3092 N N . LYS B 1 128 ? -7.266 -10.406 -8.922 1 93.31 128 LYS B N 1
ATOM 3093 C CA . LYS B 1 128 ? -6.75 -11.016 -10.148 1 93.31 128 LYS B CA 1
ATOM 3094 C C . LYS B 1 128 ? -5.312 -11.492 -9.961 1 93.31 128 LYS B C 1
ATOM 3096 O O . LYS B 1 128 ? -4.711 -12.039 -10.883 1 93.31 128 LYS B O 1
ATOM 3101 N N . LYS B 1 129 ? -4.828 -11.273 -8.867 1 92.81 129 LYS B N 1
ATOM 3102 C CA . LYS B 1 129 ? -3.426 -11.57 -8.594 1 92.81 129 LYS B CA 1
ATOM 3103 C C . LYS B 1 129 ? -3.15 -13.07 -8.68 1 92.81 129 LYS B C 1
ATOM 3105 O O . LYS B 1 129 ? -2.221 -13.492 -9.367 1 92.81 129 LYS B O 1
ATOM 3110 N N . ASP B 1 130 ? -3.947 -13.852 -8.039 1 88.94 130 ASP B N 1
ATOM 3111 C CA . ASP B 1 130 ? -3.746 -15.297 -8.016 1 88.94 130 ASP B CA 1
ATOM 3112 C C . ASP B 1 130 ? -3.83 -15.883 -9.422 1 88.94 130 ASP B C 1
ATOM 3114 O O . ASP B 1 130 ? -3.031 -16.75 -9.789 1 88.94 130 ASP B O 1
ATOM 3118 N N . GLU B 1 131 ? -4.781 -15.445 -10.094 1 89.19 131 GLU B N 1
ATOM 3119 C CA . GLU B 1 131 ? -4.945 -15.93 -11.461 1 89.19 131 GLU B CA 1
ATOM 3120 C C . GLU B 1 131 ? -3.697 -15.656 -12.297 1 89.19 131 GLU B C 1
ATOM 3122 O O . GLU B 1 131 ? -3.209 -16.547 -13.008 1 89.19 131 GLU B O 1
ATOM 3127 N N . HIS B 1 132 ? -3.17 -14.516 -12.227 1 93.31 132 HIS B N 1
ATOM 3128 C CA . HIS B 1 132 ? -1.957 -14.164 -12.953 1 93.31 132 HIS B CA 1
ATOM 3129 C C . HIS B 1 132 ? -0.763 -14.977 -12.453 1 93.31 132 HIS B C 1
ATOM 3131 O O . HIS B 1 132 ? -0.016 -15.539 -13.258 1 93.31 132 HIS B O 1
ATOM 3137 N N . GLU B 1 133 ? -0.68 -15.016 -11.172 1 90.56 133 GLU B N 1
ATOM 3138 C CA . GLU B 1 133 ? 0.51 -15.617 -10.578 1 90.56 133 GLU B CA 1
ATOM 3139 C C . GLU B 1 133 ? 0.588 -17.109 -10.898 1 90.56 133 GLU B C 1
ATOM 3141 O O . GLU B 1 133 ? 1.681 -17.672 -11.016 1 90.56 133 GLU B O 1
ATOM 3146 N N . ASN B 1 134 ? -0.504 -17.734 -11.117 1 86.38 134 ASN B N 1
ATOM 3147 C CA . ASN B 1 134 ? -0.55 -19.156 -11.477 1 86.38 134 ASN B CA 1
ATOM 3148 C C . ASN B 1 134 ? -0.054 -19.391 -12.898 1 86.38 134 ASN B C 1
ATOM 3150 O O . ASN B 1 134 ? 0.362 -20.5 -13.242 1 86.38 134 ASN B O 1
ATOM 3154 N N . ARG B 1 135 ? -0.01 -18.375 -13.641 1 86.88 135 ARG B N 1
ATOM 3155 C CA . ARG B 1 135 ? 0.359 -18.531 -15.047 1 86.88 135 ARG B CA 1
ATOM 3156 C C . ARG B 1 135 ? 1.454 -17.531 -15.43 1 86.88 135 ARG B C 1
ATOM 3158 O O . ARG B 1 135 ? 1.695 -17.297 -16.609 1 86.88 135 ARG B O 1
ATOM 3165 N N . CYS B 1 136 ? 2.066 -16.969 -14.523 1 89.19 136 CYS B N 1
ATOM 3166 C CA . CYS B 1 136 ? 3.057 -15.93 -14.781 1 89.19 136 CYS B CA 1
ATOM 3167 C C . CYS B 1 136 ? 4.273 -16.5 -15.5 1 89.19 136 CYS B C 1
ATOM 3169 O O . CYS B 1 136 ? 4.871 -17.469 -15.039 1 89.19 136 CYS B O 1
ATOM 3171 N N . PRO B 1 137 ? 4.68 -15.953 -16.562 1 87.69 137 PRO B N 1
ATOM 3172 C CA . PRO B 1 137 ? 5.848 -16.438 -17.297 1 87.69 137 PRO B CA 1
ATOM 3173 C C . PRO B 1 137 ? 7.156 -16.203 -16.547 1 87.69 137 PRO B C 1
ATOM 3175 O O . PRO B 1 137 ? 8.195 -16.766 -16.922 1 87.69 137 PRO B O 1
ATOM 3178 N N . ASN B 1 138 ? 7.066 -15.43 -15.508 1 92 138 ASN B N 1
ATOM 3179 C CA . ASN B 1 138 ? 8.273 -15.117 -14.758 1 92 138 ASN B CA 1
ATOM 3180 C C . ASN B 1 138 ? 8.391 -15.977 -13.5 1 92 138 ASN B C 1
ATOM 3182 O O . ASN B 1 138 ? 9.195 -15.68 -12.617 1 92 138 ASN B O 1
ATOM 3186 N N . THR B 1 139 ? 7.52 -16.922 -13.445 1 89.81 139 THR B N 1
ATOM 3187 C CA . THR B 1 139 ? 7.648 -17.859 -12.336 1 89.81 139 THR B CA 1
ATOM 3188 C C . THR B 1 139 ? 9.055 -18.453 -12.289 1 89.81 139 THR B C 1
ATOM 3190 O O . THR B 1 139 ? 9.602 -18.844 -13.32 1 89.81 139 THR B O 1
ATOM 3193 N N . PRO B 1 140 ? 9.648 -18.469 -11.086 1 91.19 140 PRO B N 1
ATOM 3194 C CA . PRO B 1 140 ? 11.023 -18.969 -11.008 1 91.19 140 PRO B CA 1
ATOM 3195 C C . PRO B 1 140 ? 11.148 -20.438 -11.359 1 91.19 140 PRO B C 1
ATOM 3197 O O . PRO B 1 140 ? 10.281 -21.25 -10.992 1 91.19 140 PRO B O 1
ATOM 3200 N N . CYS B 1 141 ? 12.156 -20.75 -12.07 1 89.94 141 CYS B N 1
ATOM 3201 C CA . CYS B 1 141 ? 12.547 -22.109 -12.445 1 89.94 141 CYS B CA 1
ATOM 3202 C C . CYS B 1 141 ? 13.977 -22.406 -12.031 1 89.94 141 CYS B C 1
ATOM 3204 O O . CYS B 1 141 ? 14.844 -21.531 -12.102 1 89.94 141 CYS B O 1
ATOM 3206 N N . TYR B 1 142 ? 14.188 -23.578 -11.68 1 90.25 142 TYR B N 1
ATOM 3207 C CA . TYR B 1 142 ? 15.516 -24 -11.25 1 90.25 142 TYR B CA 1
ATOM 3208 C C . TYR B 1 142 ? 16.281 -24.656 -12.391 1 90.25 142 TYR B C 1
ATOM 3210 O O . TYR B 1 142 ? 15.68 -25.328 -13.242 1 90.25 142 TYR B O 1
ATOM 3218 N N . CYS B 1 143 ? 17.578 -24.391 -12.383 1 91.56 143 CYS B N 1
ATOM 3219 C CA . CYS B 1 143 ? 18.422 -25.094 -13.336 1 91.56 143 CYS B CA 1
ATOM 3220 C C . CYS B 1 143 ? 18.375 -26.594 -13.086 1 91.56 143 CYS B C 1
ATOM 3222 O O . CYS B 1 143 ? 18.5 -27.047 -11.945 1 91.56 143 CYS B O 1
ATOM 3224 N N . PRO B 1 144 ? 18.141 -27.422 -14.062 1 90.56 144 PRO B N 1
ATOM 3225 C CA . PRO B 1 144 ? 18 -28.859 -13.875 1 90.56 144 PRO B CA 1
ATOM 3226 C C . PRO B 1 144 ? 19.328 -29.562 -13.586 1 90.56 144 PRO B C 1
ATOM 3228 O O . PRO B 1 144 ? 19.344 -30.734 -13.227 1 90.56 144 PRO B O 1
ATOM 3231 N N . ILE B 1 145 ? 20.375 -28.828 -13.742 1 89.62 145 ILE B N 1
ATOM 3232 C CA . ILE B 1 145 ? 21.688 -29.391 -13.414 1 89.62 145 ILE B CA 1
ATOM 3233 C C . ILE B 1 145 ? 21.844 -29.453 -11.891 1 89.62 145 ILE B C 1
ATOM 3235 O O . ILE B 1 145 ? 21.703 -28.438 -11.203 1 89.62 145 ILE B O 1
ATOM 3239 N N . SER B 1 146 ? 22.125 -30.625 -11.328 1 87.88 146 SER B N 1
ATOM 3240 C CA . SER B 1 146 ? 22.062 -30.953 -9.906 1 87.88 146 SER B CA 1
ATOM 3241 C C . SER B 1 146 ? 22.969 -30.016 -9.094 1 87.88 146 SER B C 1
ATOM 3243 O O . SER B 1 146 ? 22.625 -29.641 -7.973 1 87.88 146 SER B O 1
ATOM 3245 N N . TRP B 1 147 ? 24.109 -29.547 -9.625 1 92 147 TRP B N 1
ATOM 3246 C CA . TRP B 1 147 ? 25.047 -28.766 -8.836 1 92 147 TRP B CA 1
ATOM 3247 C C . TRP B 1 147 ? 24.875 -27.281 -9.102 1 92 147 TRP B C 1
ATOM 3249 O O . TRP B 1 147 ? 25.516 -26.438 -8.461 1 92 147 TRP B O 1
ATOM 3259 N N . CYS B 1 148 ? 24.078 -26.953 -10.039 1 93.88 148 CYS B N 1
ATOM 3260 C CA . CYS B 1 148 ? 23.875 -25.547 -10.391 1 93.88 148 CYS B CA 1
ATOM 3261 C C . CYS B 1 148 ? 22.75 -24.938 -9.586 1 93.88 148 CYS B C 1
ATOM 3263 O O . CYS B 1 148 ? 21.656 -25.5 -9.508 1 93.88 148 CYS B O 1
ATOM 3265 N N . LYS B 1 149 ? 22.906 -23.719 -8.93 1 94.38 149 LYS B N 1
ATOM 3266 C CA . LYS B 1 149 ? 21.938 -23.094 -8.039 1 94.38 149 LYS B CA 1
ATOM 3267 C C . LYS B 1 149 ? 21.219 -21.938 -8.742 1 94.38 149 LYS B C 1
ATOM 3269 O O . LYS B 1 149 ? 20.453 -21.203 -8.109 1 94.38 149 LYS B O 1
ATOM 3274 N N . PHE B 1 150 ? 21.422 -21.922 -9.961 1 94.75 150 PHE B N 1
ATOM 3275 C CA . PHE B 1 150 ? 20.797 -20.844 -10.719 1 94.75 150 PHE B CA 1
ATOM 3276 C C . PHE B 1 150 ? 19.281 -20.938 -10.672 1 94.75 150 PHE B C 1
ATOM 3278 O O . PHE B 1 150 ? 18.719 -22.016 -10.883 1 94.75 150 PHE B O 1
ATOM 3285 N N . ILE B 1 151 ? 18.578 -19.812 -10.352 1 92.12 151 ILE B N 1
ATOM 3286 C CA . ILE B 1 151 ? 17.125 -19.734 -10.281 1 92.12 151 ILE B CA 1
ATOM 3287 C C . ILE B 1 151 ? 16.641 -18.422 -10.914 1 92.12 151 ILE B C 1
ATOM 3289 O O . ILE B 1 151 ? 17.109 -17.344 -10.547 1 92.12 151 ILE B O 1
ATOM 3293 N N . ASN B 1 152 ? 15.719 -18.531 -11.883 1 93.94 152 ASN B N 1
ATOM 3294 C CA . ASN B 1 152 ? 15.141 -17.359 -12.539 1 93.94 152 ASN B CA 1
ATOM 3295 C C . ASN B 1 152 ? 13.961 -17.75 -13.43 1 93.94 152 ASN B C 1
ATOM 3297 O O . ASN B 1 152 ? 13.484 -18.875 -13.375 1 93.94 152 ASN B O 1
ATOM 3301 N N . SER B 1 153 ? 13.445 -16.766 -14.156 1 90.69 153 SER B N 1
ATOM 3302 C CA . SER B 1 153 ? 12.367 -17.031 -15.102 1 90.69 153 SER B CA 1
ATOM 3303 C C . SER B 1 153 ? 12.797 -18.047 -16.156 1 90.69 153 SER B C 1
ATOM 3305 O O . SER B 1 153 ? 13.992 -18.297 -16.328 1 90.69 153 SER B O 1
ATOM 3307 N N . SER B 1 154 ? 11.859 -18.672 -16.844 1 86.88 154 SER B N 1
ATOM 3308 C CA . SER B 1 154 ? 12.148 -19.641 -17.891 1 86.88 154 SER B CA 1
ATOM 3309 C C . SER B 1 154 ? 13.023 -19.047 -18.984 1 86.88 154 SER B C 1
ATOM 3311 O O . SER B 1 154 ? 13.953 -19.703 -19.469 1 86.88 154 SER B O 1
ATOM 3313 N N . LYS B 1 155 ? 12.773 -17.844 -19.297 1 89.19 155 LYS B N 1
ATOM 3314 C CA . LYS B 1 155 ? 13.555 -17.156 -20.328 1 89.19 155 LYS B CA 1
ATOM 3315 C C . LYS B 1 155 ? 15.008 -16.984 -19.906 1 89.19 155 LYS B C 1
ATOM 3317 O O . LYS B 1 155 ? 15.93 -17.312 -20.656 1 89.19 155 LYS B O 1
ATOM 3322 N N . ASN B 1 156 ? 15.18 -16.516 -18.719 1 92.75 156 ASN B N 1
ATOM 3323 C CA . ASN B 1 156 ? 16.531 -16.297 -18.234 1 92.75 156 ASN B CA 1
ATOM 3324 C C . ASN B 1 156 ? 17.25 -17.609 -17.953 1 92.75 156 ASN B C 1
ATOM 3326 O O . ASN B 1 156 ? 18.469 -17.703 -18.094 1 92.75 156 ASN B O 1
ATOM 3330 N N . LEU B 1 157 ? 16.531 -18.547 -17.578 1 91.31 157 LEU B N 1
ATOM 3331 C CA . LEU B 1 157 ? 17.094 -19.875 -17.406 1 91.31 157 LEU B CA 1
ATOM 3332 C C . LEU B 1 157 ? 17.609 -20.438 -18.734 1 91.31 157 LEU B C 1
ATOM 3334 O O . LEU B 1 157 ? 18.688 -21.031 -18.797 1 91.31 157 LEU B O 1
ATOM 3338 N N . SER B 1 158 ? 16.828 -20.281 -19.781 1 90.44 158 SER B N 1
ATOM 3339 C CA . SER B 1 158 ? 17.25 -20.688 -21.125 1 90.44 158 SER B CA 1
ATOM 3340 C C . SER B 1 158 ? 18.578 -20.047 -21.516 1 90.44 158 SER B C 1
ATOM 3342 O O . SER B 1 158 ? 19.484 -20.703 -22.016 1 90.44 158 SER B O 1
ATOM 3344 N N . LEU B 1 159 ? 18.688 -18.766 -21.25 1 94.12 159 LEU B N 1
ATOM 3345 C CA . LEU B 1 159 ? 19.922 -18.047 -21.547 1 94.12 159 LEU B CA 1
ATOM 3346 C C . LEU B 1 159 ? 21.078 -18.578 -20.719 1 94.12 159 LEU B C 1
ATOM 3348 O O . LEU B 1 159 ? 22.156 -18.828 -21.234 1 94.12 159 LEU B O 1
ATOM 3352 N N . HIS B 1 160 ? 20.844 -18.75 -19.484 1 94.5 160 HIS B N 1
ATOM 3353 C CA . HIS B 1 160 ? 21.844 -19.312 -18.594 1 94.5 160 HIS B CA 1
ATOM 3354 C C . HIS B 1 160 ? 22.328 -20.672 -19.094 1 94.5 160 HIS B C 1
ATOM 3356 O O . HIS B 1 160 ? 23.531 -20.906 -19.188 1 94.5 160 HIS B O 1
ATOM 3362 N N . PHE B 1 161 ? 21.328 -21.547 -19.406 1 93.19 161 PHE B N 1
ATOM 3363 C CA . PHE B 1 161 ? 21.656 -22.906 -19.812 1 93.19 161 PHE B CA 1
ATOM 3364 C C . PHE B 1 161 ? 22.484 -22.906 -21.094 1 93.19 161 PHE B C 1
ATOM 3366 O O . PHE B 1 161 ? 23.438 -23.672 -21.219 1 93.19 161 PHE B O 1
ATOM 3373 N N . SER B 1 162 ? 22.156 -22.047 -22 1 93.5 162 SER B N 1
ATOM 3374 C CA . SER B 1 162 ? 22.875 -21.953 -23.266 1 93.5 162 SER B CA 1
ATOM 3375 C C . SER B 1 162 ? 24.297 -21.438 -23.062 1 93.5 162 SER B C 1
ATOM 3377 O O . SER B 1 162 ? 25.219 -21.859 -23.766 1 93.5 162 SER B O 1
ATOM 3379 N N . LYS B 1 163 ? 24.453 -20.656 -22.125 1 94.94 163 LYS B N 1
ATOM 3380 C CA . LYS B 1 163 ? 25.766 -20.047 -21.875 1 94.94 163 LYS B CA 1
ATOM 3381 C C . LYS B 1 163 ? 26.609 -20.938 -20.984 1 94.94 163 LYS B C 1
ATOM 3383 O O . LYS B 1 163 ? 27.797 -21.156 -21.266 1 94.94 163 LYS B O 1
ATOM 3388 N N . SER B 1 164 ? 25.984 -21.5 -19.984 1 95.62 164 SER B N 1
ATOM 3389 C CA . SER B 1 164 ? 26.766 -22.141 -18.953 1 95.62 164 SER B CA 1
ATOM 3390 C C . SER B 1 164 ? 26.703 -23.672 -19.078 1 95.62 164 SER B C 1
ATOM 3392 O O . SER B 1 164 ? 27.562 -24.375 -18.531 1 95.62 164 SER B O 1
ATOM 3394 N N . HIS B 1 165 ? 25.641 -24.172 -19.703 1 94.81 165 HIS B N 1
ATOM 3395 C CA . HIS B 1 165 ? 25.453 -25.625 -19.734 1 94.81 165 HIS B CA 1
ATOM 3396 C C . HIS B 1 165 ? 25.125 -26.109 -21.141 1 94.81 165 HIS B C 1
ATOM 3398 O O . HIS B 1 165 ? 24.312 -27.031 -21.297 1 94.81 165 HIS B O 1
ATOM 3404 N N . ALA B 1 166 ? 25.656 -25.562 -22.094 1 90.62 166 ALA B N 1
ATOM 3405 C CA . ALA B 1 166 ? 25.312 -25.859 -23.484 1 90.62 166 ALA B CA 1
ATOM 3406 C C . ALA B 1 166 ? 25.547 -27.328 -23.812 1 90.62 166 ALA B C 1
ATOM 3408 O O . ALA B 1 166 ? 24.766 -27.953 -24.531 1 90.62 166 ALA B O 1
ATOM 3409 N N . SER B 1 167 ? 26.547 -27.906 -23.25 1 93.25 167 SER B N 1
ATOM 3410 C CA . SER B 1 167 ? 26.938 -29.266 -23.594 1 93.25 167 SER B CA 1
ATOM 3411 C C . SER B 1 167 ? 26.141 -30.281 -22.781 1 93.25 167 SER B C 1
ATOM 3413 O O . SER B 1 167 ? 26.203 -31.484 -23.062 1 93.25 167 SER B O 1
ATOM 3415 N N . SER B 1 168 ? 25.406 -29.859 -21.875 1 93.25 168 SER B N 1
ATOM 3416 C CA . SER B 1 168 ? 24.703 -30.766 -20.969 1 93.25 168 SER B CA 1
ATOM 3417 C C . SER B 1 168 ? 23.297 -31.062 -21.484 1 93.25 168 SER B C 1
ATOM 3419 O O . SER B 1 168 ? 22.531 -31.797 -20.844 1 93.25 168 SER B O 1
ATOM 3421 N N . ALA B 1 169 ? 22.953 -30.531 -22.609 1 93.56 169 ALA B N 1
ATOM 3422 C CA . ALA B 1 169 ? 21.578 -30.719 -23.094 1 93.56 169 ALA B CA 1
ATOM 3423 C C . ALA B 1 169 ? 21.578 -31.344 -24.484 1 93.56 169 ALA B C 1
ATOM 3425 O O . ALA B 1 169 ? 22.5 -31.141 -25.281 1 93.56 169 ALA B O 1
ATOM 3426 N N . THR B 1 170 ? 20.578 -32.25 -24.719 1 92.19 170 THR B N 1
ATOM 3427 C CA . THR B 1 170 ? 20.281 -32.688 -26.062 1 92.19 170 THR B CA 1
ATOM 3428 C C . THR B 1 170 ? 19.438 -31.672 -26.812 1 92.19 170 THR B C 1
ATOM 3430 O O . THR B 1 170 ? 18.375 -31.266 -26.344 1 92.19 170 THR B O 1
ATOM 3433 N N . LEU B 1 171 ? 19.938 -31.234 -27.906 1 94.12 171 LEU B N 1
ATOM 3434 C CA . LEU B 1 171 ? 19.234 -30.203 -28.688 1 94.12 171 LEU B CA 1
ATOM 3435 C C . LEU B 1 171 ? 18.156 -30.828 -29.562 1 94.12 171 LEU B C 1
ATOM 3437 O O . LEU B 1 171 ? 18.344 -31.922 -30.109 1 94.12 171 LEU B O 1
ATOM 3441 N N . PHE B 1 172 ? 17.094 -30.125 -29.641 1 88.38 172 PHE B N 1
ATOM 3442 C CA . PHE B 1 172 ? 16.031 -30.578 -30.516 1 88.38 172 PHE B CA 1
ATOM 3443 C C . PHE B 1 172 ? 15.266 -29.406 -31.125 1 88.38 172 PHE B C 1
ATOM 3445 O O . PHE B 1 172 ? 15.492 -28.25 -30.734 1 88.38 172 PHE B O 1
ATOM 3452 N N . THR B 1 173 ? 14.406 -29.625 -32.156 1 89.88 173 THR B N 1
ATOM 3453 C CA . THR B 1 173 ? 13.508 -28.641 -32.75 1 89.88 173 THR B CA 1
ATOM 3454 C C . THR B 1 173 ? 12.062 -29.125 -32.688 1 89.88 173 THR B C 1
ATOM 3456 O O . THR B 1 173 ? 11.781 -30.312 -32.875 1 89.88 173 THR B O 1
ATOM 3459 N N . PHE B 1 174 ? 11.281 -28.188 -32.438 1 82.5 174 PHE B N 1
ATOM 3460 C CA . PHE B 1 174 ? 9.875 -28.562 -32.344 1 82.5 174 PHE B CA 1
ATOM 3461 C C . PHE B 1 174 ? 9.391 -29.188 -33.625 1 82.5 174 PHE B C 1
ATOM 3463 O O . PHE B 1 174 ? 9.859 -28.844 -34.719 1 82.5 174 PHE B O 1
ATOM 3470 N N . ASN B 1 175 ? 8.453 -30.125 -33.5 1 79.81 175 ASN B N 1
ATOM 3471 C CA . ASN B 1 175 ? 7.727 -30.75 -34.594 1 79.81 175 ASN B CA 1
ATOM 3472 C C . ASN B 1 175 ? 8.656 -31.562 -35.5 1 79.81 175 ASN B C 1
ATOM 3474 O O . ASN B 1 175 ? 8.367 -31.766 -36.688 1 79.81 175 ASN B O 1
ATOM 3478 N N . THR B 1 176 ? 9.758 -31.828 -34.938 1 83.19 176 THR B N 1
ATOM 3479 C CA . THR B 1 176 ? 10.703 -32.719 -35.625 1 83.19 176 THR B CA 1
ATOM 3480 C C . THR B 1 176 ? 11.078 -33.875 -34.719 1 83.19 176 THR B C 1
ATOM 3482 O O . THR B 1 176 ? 11.273 -33.719 -33.5 1 83.19 176 THR B O 1
ATOM 3485 N N . THR B 1 177 ? 11.133 -35.031 -35.344 1 80.75 177 THR B N 1
ATOM 3486 C CA . THR B 1 177 ? 11.547 -36.219 -34.594 1 80.75 177 THR B CA 1
ATOM 3487 C C . THR B 1 177 ? 13.062 -36.25 -34.438 1 80.75 177 THR B C 1
ATOM 3489 O O . THR B 1 177 ? 13.797 -36 -35.406 1 80.75 177 THR B O 1
ATOM 3492 N N . PHE B 1 178 ? 13.492 -36.469 -33.25 1 83.12 178 PHE B N 1
ATOM 3493 C CA . PHE B 1 178 ? 14.914 -36.594 -32.969 1 83.12 178 PHE B CA 1
ATOM 3494 C C . PHE B 1 178 ? 15.188 -37.844 -32.125 1 83.12 178 PHE B C 1
ATOM 3496 O O . PHE B 1 178 ? 14.281 -38.344 -31.453 1 83.12 178 PHE B O 1
ATOM 3503 N N . SER B 1 179 ? 16.438 -38.344 -32.281 1 80.81 179 SER B N 1
ATOM 3504 C CA . SER B 1 179 ? 16.797 -39.562 -31.578 1 80.81 179 SER B CA 1
ATOM 3505 C C . SER B 1 179 ? 18.016 -39.344 -30.672 1 80.81 179 SER B C 1
ATOM 3507 O O . SER B 1 179 ? 18.891 -38.531 -31 1 80.81 179 SER B O 1
ATOM 3509 N N . PHE B 1 180 ? 17.969 -40 -29.547 1 82.88 180 PHE B N 1
ATOM 3510 C CA . PHE B 1 180 ? 19.094 -39.938 -28.641 1 82.88 180 PHE B CA 1
ATOM 3511 C C . PHE B 1 180 ? 19.141 -41.188 -27.766 1 82.88 180 PHE B C 1
ATOM 3513 O O . PHE B 1 180 ? 18.172 -41.969 -27.719 1 82.88 180 PHE B O 1
ATOM 3520 N N . SER B 1 181 ? 20.266 -41.438 -27.219 1 82.94 181 SER B N 1
ATOM 3521 C CA . SER B 1 181 ? 20.438 -42.625 -26.375 1 82.94 181 SER B CA 1
ATOM 3522 C C . SER B 1 181 ? 20.344 -42.25 -24.891 1 82.94 181 SER B C 1
ATOM 3524 O O . SER B 1 181 ? 20.844 -41.219 -24.469 1 82.94 181 SER B O 1
ATOM 3526 N N . VAL B 1 182 ? 19.641 -43.156 -24.188 1 83.31 182 VAL B N 1
ATOM 3527 C CA . VAL B 1 182 ? 19.531 -42.969 -22.75 1 83.31 182 VAL B CA 1
ATOM 3528 C C . VAL B 1 182 ? 20.047 -44.219 -22.031 1 83.31 182 VAL B C 1
ATOM 3530 O O . VAL B 1 182 ? 19.656 -45.344 -22.344 1 83.31 182 VAL B O 1
ATOM 3533 N N . GLU B 1 183 ? 20.922 -43.906 -21.109 1 84.62 183 GLU B N 1
ATOM 3534 C CA . GLU B 1 183 ? 21.438 -45.031 -20.297 1 84.62 183 GLU B CA 1
ATOM 3535 C C . GLU B 1 183 ? 20.469 -45.375 -19.172 1 84.62 183 GLU B C 1
ATOM 3537 O O . GLU B 1 183 ? 19.719 -44.531 -18.703 1 84.62 183 GLU B O 1
ATOM 3542 N N . ARG B 1 184 ? 20.484 -46.625 -18.766 1 81.62 184 ARG B N 1
ATOM 3543 C CA . ARG B 1 184 ? 19.609 -47.094 -17.703 1 81.62 184 ARG B CA 1
ATOM 3544 C C . ARG B 1 184 ? 19.891 -46.375 -16.391 1 81.62 184 ARG B C 1
ATOM 3546 O O . ARG B 1 184 ? 19 -46.219 -15.555 1 81.62 184 ARG B O 1
ATOM 3553 N N . THR B 1 185 ? 21.141 -45.906 -16.266 1 86.38 185 THR B N 1
ATOM 3554 C CA . THR B 1 185 ? 21.547 -45.25 -15.023 1 86.38 185 THR B CA 1
ATOM 3555 C C . THR B 1 185 ? 21.156 -43.781 -15.023 1 86.38 185 THR B C 1
ATOM 3557 O O . THR B 1 185 ? 21.141 -43.125 -13.977 1 86.38 185 THR B O 1
ATOM 3560 N N . GLN B 1 186 ? 20.859 -43.344 -16.234 1 87.12 186 GLN B N 1
ATOM 3561 C CA . GLN B 1 186 ? 20.484 -41.938 -16.344 1 87.12 186 GLN B CA 1
ATOM 3562 C C . GLN B 1 186 ? 19.047 -41.719 -15.922 1 87.12 186 GLN B C 1
ATOM 3564 O O . GLN B 1 186 ? 18.125 -42.219 -16.562 1 87.12 186 GLN B O 1
ATOM 3569 N N . ARG B 1 187 ? 18.844 -41 -14.883 1 85.12 187 ARG B N 1
ATOM 3570 C CA . ARG B 1 187 ? 17.484 -40.75 -14.383 1 85.12 187 ARG B CA 1
ATOM 3571 C C . ARG B 1 187 ? 16.797 -39.656 -15.188 1 85.12 187 ARG B C 1
ATOM 3573 O O . ARG B 1 187 ? 15.578 -39.688 -15.359 1 85.12 187 ARG B O 1
ATOM 3580 N N . HIS B 1 188 ? 17.578 -38.719 -15.641 1 88.5 188 HIS B N 1
ATOM 3581 C CA . HIS B 1 188 ? 16.969 -37.625 -16.422 1 88.5 188 HIS B CA 1
ATOM 3582 C C . HIS B 1 188 ? 17.891 -37.156 -17.531 1 88.5 188 HIS B C 1
ATOM 3584 O O . HIS B 1 188 ? 19.109 -37.344 -17.438 1 88.5 188 HIS B O 1
ATOM 3590 N N . VAL B 1 189 ? 17.312 -36.75 -18.625 1 90.31 189 VAL B N 1
ATOM 3591 C CA . VAL B 1 189 ? 18.016 -36.125 -19.734 1 90.31 189 VAL B CA 1
ATOM 3592 C C . VAL B 1 189 ? 17.438 -34.75 -20 1 90.31 189 VAL B C 1
ATOM 3594 O O . VAL B 1 189 ? 16.219 -34.562 -20.047 1 90.31 189 VAL B O 1
ATOM 3597 N N . VAL B 1 190 ? 18.297 -33.781 -20.062 1 91.69 190 VAL B N 1
ATOM 3598 C CA . VAL B 1 190 ? 17.844 -32.406 -20.344 1 91.69 190 VAL B CA 1
ATOM 3599 C C . VAL B 1 190 ? 17.75 -32.188 -21.844 1 91.69 190 VAL B C 1
ATOM 3601 O O . VAL B 1 190 ? 18.688 -32.5 -22.578 1 91.69 190 VAL B O 1
ATOM 3604 N N . LEU B 1 191 ? 16.609 -31.75 -22.312 1 90.31 191 LEU B N 1
ATOM 3605 C CA . LEU B 1 191 ? 16.375 -31.422 -23.703 1 90.31 191 LEU B CA 1
ATOM 3606 C C . LEU B 1 191 ? 16.219 -29.906 -23.875 1 90.31 191 LEU B C 1
ATOM 3608 O O . LEU B 1 191 ? 15.492 -29.266 -23.109 1 90.31 191 LEU B O 1
ATOM 3612 N N . ARG B 1 192 ? 16.891 -29.297 -24.812 1 91.88 192 ARG B N 1
ATOM 3613 C CA . ARG B 1 192 ? 16.797 -27.875 -25.062 1 91.88 192 ARG B CA 1
ATOM 3614 C C . ARG B 1 192 ? 16.391 -27.609 -26.516 1 91.88 192 ARG B C 1
ATOM 3616 O O . ARG B 1 192 ? 17 -28.141 -27.438 1 91.88 192 ARG B O 1
ATOM 3623 N N . GLU B 1 193 ? 15.391 -26.766 -26.688 1 89.44 193 GLU B N 1
ATOM 3624 C CA . GLU B 1 193 ? 14.93 -26.406 -28.031 1 89.44 193 GLU B CA 1
ATOM 3625 C C . GLU B 1 193 ? 15.836 -25.359 -28.656 1 89.44 193 GLU B C 1
ATOM 3627 O O . GLU B 1 193 ? 16.219 -24.391 -28.016 1 89.44 193 GLU B O 1
ATOM 3632 N N . GLN B 1 194 ? 16.188 -25.469 -29.859 1 91.88 194 GLN B N 1
ATOM 3633 C CA . GLN B 1 194 ? 17.266 -24.734 -30.516 1 91.88 194 GLN B CA 1
ATOM 3634 C C . GLN B 1 194 ? 16.828 -23.297 -30.844 1 91.88 194 GLN B C 1
ATOM 3636 O O . GLN B 1 194 ? 17.625 -22.375 -30.766 1 91.88 194 GLN B O 1
ATOM 3641 N N . LYS B 1 195 ? 15.648 -23.078 -31.203 1 89.31 195 LYS B N 1
ATOM 3642 C CA . LYS B 1 195 ? 15.211 -21.766 -31.703 1 89.31 195 LYS B CA 1
ATOM 3643 C C . LYS B 1 195 ? 14.742 -20.875 -30.562 1 89.31 195 LYS B C 1
ATOM 3645 O O . LYS B 1 195 ? 15.203 -19.734 -30.422 1 89.31 195 LYS B O 1
ATOM 3650 N N . GLU B 1 196 ? 13.891 -21.406 -29.703 1 86.06 196 GLU B N 1
ATOM 3651 C CA . GLU B 1 196 ? 13.242 -20.609 -28.672 1 86.06 196 GLU B CA 1
ATOM 3652 C C . GLU B 1 196 ? 13.891 -20.828 -27.312 1 86.06 196 GLU B C 1
ATOM 3654 O O . GLU B 1 196 ? 13.688 -20.031 -26.391 1 86.06 196 GLU B O 1
ATOM 3659 N N . GLY B 1 197 ? 14.617 -21.906 -27.203 1 87.06 197 GLY B N 1
ATOM 3660 C CA . GLY B 1 197 ? 15.414 -22.109 -26 1 87.06 197 GLY B CA 1
ATOM 3661 C C . GLY B 1 197 ? 14.641 -22.781 -24.891 1 87.06 197 GLY B C 1
ATOM 3662 O O . GLY B 1 197 ? 15.094 -22.828 -23.734 1 87.06 197 GLY B O 1
ATOM 3663 N N . PHE B 1 198 ? 13.523 -23.391 -25.156 1 86 198 PHE B N 1
ATOM 3664 C CA . PHE B 1 198 ? 12.758 -24.094 -24.141 1 86 198 PHE B CA 1
ATOM 3665 C C . PHE B 1 198 ? 13.547 -25.297 -23.609 1 86 198 PHE B C 1
ATOM 3667 O O . PHE B 1 198 ? 14.211 -25.984 -24.375 1 86 198 PHE B O 1
ATOM 3674 N N . ILE B 1 199 ? 13.383 -25.469 -22.344 1 87.62 199 ILE B N 1
ATOM 3675 C CA . ILE B 1 199 ? 14.078 -26.578 -21.703 1 87.62 199 ILE B CA 1
ATOM 3676 C C . ILE B 1 199 ? 13.07 -27.625 -21.25 1 87.62 199 ILE B C 1
ATOM 3678 O O . ILE B 1 199 ? 12.062 -27.297 -20.625 1 87.62 199 ILE B O 1
ATOM 3682 N N . PHE B 1 200 ? 13.344 -28.891 -21.562 1 86.5 200 PHE B N 1
ATOM 3683 C CA . PHE B 1 200 ? 12.539 -30.031 -21.156 1 86.5 200 PHE B CA 1
ATOM 3684 C C . PHE B 1 200 ? 13.391 -31.047 -20.391 1 86.5 200 PHE B C 1
ATOM 3686 O O . PHE B 1 200 ? 14.602 -31.109 -20.578 1 86.5 200 PHE B O 1
ATOM 3693 N N . ILE B 1 201 ? 12.656 -31.75 -19.562 1 85.81 201 ILE B N 1
ATOM 3694 C CA . ILE B 1 201 ? 13.328 -32.812 -18.828 1 85.81 201 ILE B CA 1
ATOM 3695 C C . ILE B 1 201 ? 12.672 -34.156 -19.172 1 85.81 201 ILE B C 1
ATOM 3697 O O . ILE B 1 201 ? 11.469 -34.344 -18.953 1 85.81 201 ILE B O 1
ATOM 3701 N N . LEU B 1 202 ? 13.461 -35 -19.719 1 86.06 202 LEU B N 1
ATOM 3702 C CA . LEU B 1 202 ? 13.023 -36.375 -19.891 1 86.06 202 LEU B CA 1
ATOM 3703 C C . LEU B 1 202 ? 13.375 -37.219 -18.672 1 86.06 202 LEU B C 1
ATOM 3705 O O . LEU B 1 202 ? 14.547 -37.312 -18.297 1 86.06 202 LEU B O 1
ATOM 3709 N N . LYS B 1 203 ? 12.367 -37.719 -18.094 1 83.38 203 LYS B N 1
ATOM 3710 C CA . LYS B 1 203 ? 12.547 -38.562 -16.906 1 83.38 203 LYS B CA 1
ATOM 3711 C C . LYS B 1 203 ? 12.391 -40.031 -17.25 1 83.38 203 LYS B C 1
ATOM 3713 O O . LYS B 1 203 ? 11.438 -40.438 -17.922 1 83.38 203 LYS B O 1
ATOM 3718 N N . GLN B 1 204 ? 13.406 -40.781 -16.812 1 81.06 204 GLN B N 1
ATOM 3719 C CA . GLN B 1 204 ? 13.367 -42.219 -17 1 81.06 204 GLN B CA 1
ATOM 3720 C C . GLN B 1 204 ? 13 -42.938 -15.703 1 81.06 204 GLN B C 1
ATOM 3722 O O . GLN B 1 204 ? 13.57 -42.656 -14.648 1 81.06 204 GLN B O 1
ATOM 3727 N N . ASN B 1 205 ? 11.945 -43.656 -15.789 1 80.19 205 ASN B N 1
ATOM 3728 C CA . ASN B 1 205 ? 11.562 -44.531 -14.688 1 80.19 205 ASN B CA 1
ATOM 3729 C C . ASN B 1 205 ? 11.695 -46 -15.07 1 80.19 205 ASN B C 1
ATOM 3731 O O . ASN B 1 205 ? 11.164 -46.438 -16.094 1 80.19 205 ASN B O 1
ATOM 3735 N N . ILE B 1 206 ? 12.477 -46.719 -14.258 1 77.62 206 ILE B N 1
ATOM 3736 C CA . ILE B 1 206 ? 12.688 -48.125 -14.531 1 77.62 206 ILE B CA 1
ATOM 3737 C C . ILE B 1 206 ? 11.742 -48.969 -13.664 1 77.62 206 ILE B C 1
ATOM 3739 O O . ILE B 1 206 ? 11.773 -48.875 -12.438 1 77.62 206 ILE B O 1
ATOM 3743 N N . LEU B 1 207 ? 10.906 -49.562 -14.344 1 72.19 207 LEU B N 1
ATOM 3744 C CA . LEU B 1 207 ? 10 -50.469 -13.68 1 72.19 207 LEU B CA 1
ATOM 3745 C C . LEU B 1 207 ? 10.359 -51.906 -14.008 1 72.19 207 LEU B C 1
ATOM 3747 O O . LEU B 1 207 ? 11.195 -52.188 -14.883 1 72.19 207 LEU B O 1
ATOM 3751 N N . ARG B 1 208 ? 9.805 -52.875 -13.273 1 75.62 208 ARG B N 1
ATOM 3752 C CA . ARG B 1 208 ? 10.008 -54.281 -13.539 1 75.62 208 ARG B CA 1
ATOM 3753 C C . ARG B 1 208 ? 9.586 -54.656 -14.961 1 75.62 208 ARG B C 1
ATOM 3755 O O . ARG B 1 208 ? 10.227 -55.469 -15.609 1 75.62 208 ARG B O 1
ATOM 3762 N N . SER B 1 209 ? 8.562 -53.969 -15.422 1 68.56 209 SER B N 1
ATOM 3763 C CA . SER B 1 209 ? 7.965 -54.25 -16.719 1 68.56 209 SER B CA 1
ATOM 3764 C C . SER B 1 209 ? 8.734 -53.562 -17.844 1 68.56 209 SER B C 1
ATOM 3766 O O . SER B 1 209 ? 8.555 -53.906 -19.016 1 68.56 209 SER B O 1
ATOM 3768 N N . GLY B 1 210 ? 9.625 -52.625 -17.438 1 73.69 210 GLY B N 1
ATOM 3769 C CA . GLY B 1 210 ? 10.352 -51.906 -18.469 1 73.69 210 GLY B CA 1
ATOM 3770 C C . GLY B 1 210 ? 10.719 -50.5 -18.047 1 73.69 210 GLY B C 1
ATOM 3771 O O . GLY B 1 210 ? 10.664 -50.156 -16.859 1 73.69 210 GLY B O 1
ATOM 3772 N N . ARG B 1 211 ? 11.227 -49.812 -19.047 1 74.69 211 ARG B N 1
ATOM 3773 C CA . ARG B 1 211 ? 11.602 -48.438 -18.828 1 74.69 211 ARG B CA 1
ATOM 3774 C C . ARG B 1 211 ? 10.508 -47.469 -19.297 1 74.69 211 ARG B C 1
ATOM 3776 O O . ARG B 1 211 ? 9.938 -47.656 -20.375 1 74.69 211 ARG B O 1
ATOM 3783 N N . THR B 1 212 ? 10.086 -46.562 -18.453 1 76 212 THR B N 1
ATOM 3784 C CA . THR B 1 212 ? 9.117 -45.531 -18.844 1 76 212 THR B CA 1
ATOM 3785 C C . THR B 1 212 ? 9.766 -44.156 -18.875 1 76 212 THR B C 1
ATOM 3787 O O . THR B 1 212 ? 10.688 -43.875 -18.094 1 76 212 THR B O 1
ATOM 3790 N N . PHE B 1 213 ? 9.305 -43.438 -19.859 1 78 213 PHE B N 1
ATOM 3791 C CA . PHE B 1 213 ? 9.844 -42.094 -20.016 1 78 213 PHE B CA 1
ATOM 3792 C C . PHE B 1 213 ? 8.734 -41.062 -19.938 1 78 213 PHE B C 1
ATOM 3794 O O . PHE B 1 213 ? 7.641 -41.25 -20.469 1 78 213 PHE B O 1
ATOM 3801 N N . SER B 1 214 ? 8.969 -40 -19.188 1 79.06 214 SER B N 1
ATOM 3802 C CA . SER B 1 214 ? 8.094 -38.812 -19.156 1 79.06 214 SER B CA 1
ATOM 3803 C C . SER B 1 214 ? 8.867 -37.531 -19.469 1 79.06 214 SER B C 1
ATOM 3805 O O . SER B 1 214 ? 10.07 -37.469 -19.203 1 79.06 214 SER B O 1
ATOM 3807 N N . VAL B 1 215 ? 8.172 -36.625 -20.141 1 81.81 215 VAL B N 1
ATOM 3808 C CA . VAL B 1 215 ? 8.805 -35.375 -20.484 1 81.81 215 VAL B CA 1
ATOM 3809 C C . VAL B 1 215 ? 8.055 -34.219 -19.812 1 81.81 215 VAL B C 1
ATOM 3811 O O . VAL B 1 215 ? 6.828 -34.156 -19.875 1 81.81 215 VAL B O 1
ATOM 3814 N N . ASP B 1 216 ? 8.781 -33.375 -19.109 1 79.75 216 ASP B N 1
ATOM 3815 C CA . ASP B 1 216 ? 8.227 -32.188 -18.484 1 79.75 216 ASP B CA 1
ATOM 3816 C C . ASP B 1 216 ? 8.891 -30.922 -19.016 1 79.75 216 ASP B C 1
ATOM 3818 O O . ASP B 1 216 ? 10.086 -30.906 -19.297 1 79.75 216 ASP B O 1
ATOM 3822 N N . CYS B 1 217 ? 8.055 -29.938 -19.219 1 82.12 217 CYS B N 1
ATOM 3823 C CA . CYS B 1 217 ? 8.594 -28.641 -19.625 1 82.12 217 CYS B CA 1
ATOM 3824 C C . CYS B 1 217 ? 8.938 -27.781 -18.406 1 82.12 217 CYS B C 1
ATOM 3826 O O . CYS B 1 217 ? 8.164 -27.734 -17.438 1 82.12 217 CYS B O 1
ATOM 3828 N N . ILE B 1 218 ? 10.102 -27.219 -18.422 1 83.06 218 ILE B N 1
ATOM 3829 C CA . ILE B 1 218 ? 10.453 -26.297 -17.359 1 83.06 218 ILE B CA 1
ATOM 3830 C C . ILE B 1 218 ? 9.891 -24.906 -17.656 1 83.06 218 ILE B C 1
ATOM 3832 O O . ILE B 1 218 ? 10.234 -24.297 -18.672 1 83.06 218 ILE B O 1
ATOM 3836 N N . GLY B 1 219 ? 8.992 -24.375 -16.75 1 76.5 219 GLY B N 1
ATOM 3837 C CA . GLY B 1 219 ? 8.383 -23.062 -16.938 1 76.5 219 GLY B CA 1
ATOM 3838 C C . GLY B 1 219 ? 6.867 -23.094 -16.828 1 76.5 219 GLY B C 1
ATOM 3839 O O . GLY B 1 219 ? 6.285 -24.109 -16.453 1 76.5 219 GLY B O 1
ATOM 3840 N N . PRO B 1 220 ? 6.305 -21.906 -16.984 1 70 220 PRO B N 1
ATOM 3841 C CA . PRO B 1 220 ? 4.844 -21.875 -16.859 1 70 220 PRO B CA 1
ATOM 3842 C C . PRO B 1 220 ? 4.148 -22.75 -17.906 1 70 220 PRO B C 1
ATOM 3844 O O . PRO B 1 220 ? 4.699 -23 -18.969 1 70 220 PRO B O 1
ATOM 3847 N N . PRO B 1 221 ? 3.08 -23.438 -17.328 1 58.16 221 PRO B N 1
ATOM 3848 C CA . PRO B 1 221 ? 2.395 -24.406 -18.203 1 58.16 221 PRO B CA 1
ATOM 3849 C C . PRO B 1 221 ? 2.189 -23.875 -19.625 1 58.16 221 PRO B C 1
ATOM 3851 O O . PRO B 1 221 ? 1.642 -22.781 -19.812 1 58.16 221 PRO B O 1
ATOM 3854 N N . MET B 1 222 ? 3.152 -23.656 -20.156 1 53.09 222 MET B N 1
ATOM 3855 C CA . MET B 1 222 ? 3.004 -23.344 -21.578 1 53.09 222 MET B CA 1
ATOM 3856 C C . MET B 1 222 ? 2.031 -24.297 -22.25 1 53.09 222 MET B C 1
ATOM 3858 O O . MET B 1 222 ? 1.782 -25.391 -21.75 1 53.09 222 MET B O 1
ATOM 3862 N N . LEU B 1 223 ? 1.202 -23.562 -23.234 1 44.94 223 LEU B N 1
ATOM 3863 C CA . LEU B 1 223 ? 0.306 -24.266 -24.141 1 44.94 223 LEU B CA 1
ATOM 3864 C C . LEU B 1 223 ? 0.985 -25.5 -24.719 1 44.94 223 LEU B C 1
ATOM 3866 O O . LEU B 1 223 ? 0.552 -26.031 -25.75 1 44.94 223 LEU B O 1
ATOM 3870 N N . VAL B 1 224 ? 2.027 -25.703 -24.312 1 40.78 224 VAL B N 1
ATOM 3871 C CA . VAL B 1 224 ? 2.525 -26.844 -25.062 1 40.78 224 VAL B CA 1
ATOM 3872 C C . VAL B 1 224 ? 1.588 -28.047 -24.875 1 40.78 224 VAL B C 1
ATOM 3874 O O . VAL B 1 224 ? 1.452 -28.562 -23.766 1 40.78 224 VAL B O 1
ATOM 3877 N N . GLU B 1 225 ? 0.438 -27.875 -25.312 1 42.03 225 GLU B N 1
ATOM 3878 C CA . GLU B 1 225 ? -0.467 -29.016 -25.391 1 42.03 225 GLU B CA 1
ATOM 3879 C C . GLU B 1 225 ? 0.305 -30.328 -25.531 1 42.03 225 GLU B C 1
ATOM 3881 O O . GLU B 1 225 ? -0.278 -31.406 -25.453 1 42.03 225 GLU B O 1
ATOM 3886 N N . SER B 1 226 ? 1.352 -30.328 -26.469 1 37.75 226 SER B N 1
ATOM 3887 C CA . SER B 1 226 ? 1.707 -31.594 -27.125 1 37.75 226 SER B CA 1
ATOM 3888 C C . SER B 1 226 ? 2.467 -32.5 -26.172 1 37.75 226 SER B C 1
ATOM 3890 O O . SER B 1 226 ? 3.5 -32.125 -25.609 1 37.75 226 SER B O 1
ATOM 3892 N N . VAL B 1 227 ? 1.77 -33.125 -25.344 1 41.59 227 VAL B N 1
ATOM 3893 C CA . VAL B 1 227 ? 2.32 -34.375 -24.828 1 41.59 227 VAL B CA 1
ATOM 3894 C C . VAL B 1 227 ? 3.352 -34.938 -25.812 1 41.59 227 VAL B C 1
ATOM 3896 O O . VAL B 1 227 ? 3.041 -35.156 -26.984 1 41.59 227 VAL B O 1
ATOM 3899 N N . PRO B 1 228 ? 4.633 -34.562 -25.672 1 40.22 228 PRO B N 1
ATOM 3900 C CA . PRO B 1 228 ? 5.555 -35.188 -26.609 1 40.22 228 PRO B CA 1
ATOM 3901 C C . PRO B 1 228 ? 5.176 -36.656 -26.922 1 40.22 228 PRO B C 1
ATOM 3903 O O . PRO B 1 228 ? 4.754 -37.375 -26.016 1 40.22 228 PRO B O 1
ATOM 3906 N N . GLU B 1 229 ? 4.379 -36.875 -27.953 1 40.97 229 GLU B N 1
ATOM 3907 C CA . GLU B 1 229 ? 4.324 -38.25 -28.453 1 40.97 229 GLU B CA 1
ATOM 3908 C C . GLU B 1 229 ? 5.711 -38.875 -28.469 1 40.97 229 GLU B C 1
ATOM 3910 O O . GLU B 1 229 ? 6.625 -38.375 -29.125 1 40.97 229 GLU B O 1
ATOM 3915 N N . VAL B 1 230 ? 6.168 -39.062 -27.281 1 37.97 230 VAL B N 1
ATOM 3916 C CA . VAL B 1 230 ? 7.367 -39.906 -27.281 1 37.97 230 VAL B CA 1
ATOM 3917 C C . VAL B 1 230 ? 7.117 -41.188 -28.078 1 37.97 230 VAL B C 1
ATOM 3919 O O . VAL B 1 230 ? 6.195 -41.938 -27.766 1 37.97 230 VAL B O 1
ATOM 3922 N N . HIS B 1 231 ? 7.195 -41.031 -29.312 1 34.06 231 HIS B N 1
ATOM 3923 C CA . HIS B 1 231 ? 7.109 -42.281 -30.078 1 34.06 231 HIS B CA 1
ATOM 3924 C C . HIS B 1 231 ? 8.383 -43.094 -29.922 1 34.06 231 HIS B C 1
ATOM 3926 O O . HIS B 1 231 ? 9.484 -42.594 -30.156 1 34.06 231 HIS B O 1
ATOM 3932 N N . ALA B 1 232 ? 8.57 -43.594 -28.844 1 32.19 232 ALA B N 1
ATOM 3933 C CA . ALA B 1 232 ? 9.555 -44.656 -28.969 1 32.19 232 ALA B CA 1
ATOM 3934 C C . ALA B 1 232 ? 9.133 -45.688 -30.016 1 32.19 232 ALA B C 1
ATOM 3936 O O . ALA B 1 232 ? 7.941 -45.969 -30.156 1 32.19 232 ALA B O 1
ATOM 3937 N N . MET B 1 233 ? 9.547 -45.438 -31.203 1 31.44 233 MET B N 1
ATOM 3938 C CA . MET B 1 233 ? 9.312 -46.5 -32.156 1 31.44 233 MET B CA 1
ATOM 3939 C C . MET B 1 233 ? 9.844 -47.844 -31.641 1 31.44 233 MET B C 1
ATOM 3941 O O . MET B 1 233 ? 11.047 -47.969 -31.391 1 31.44 233 MET B O 1
ATOM 3945 N N . LEU B 1 234 ? 9.297 -48.438 -30.594 1 29.05 234 LEU B N 1
ATOM 3946 C CA . LEU B 1 234 ? 9.359 -49.875 -30.844 1 29.05 234 LEU B CA 1
ATOM 3947 C C . LEU B 1 234 ? 8.547 -50.25 -32.062 1 29.05 234 LEU B C 1
ATOM 3949 O O . LEU B 1 234 ? 7.652 -49.5 -32.469 1 29.05 234 LEU B O 1
ATOM 3953 N N . GLU B 1 235 ? 8.633 -51.438 -32.562 1 30.3 235 GLU B N 1
ATOM 3954 C CA . GLU B 1 235 ? 7.84 -52.156 -33.594 1 30.3 235 GLU B CA 1
ATOM 3955 C C . GLU B 1 235 ? 6.348 -52 -33.281 1 30.3 235 GLU B C 1
ATOM 3957 O O . GLU B 1 235 ? 5.855 -52.5 -32.281 1 30.3 235 GLU B O 1
ATOM 3962 N N . ASN B 1 236 ? 5.434 -51.344 -34.031 1 31.92 236 ASN B N 1
ATOM 3963 C CA . ASN B 1 236 ? 4.047 -51.375 -34.469 1 31.92 236 ASN B CA 1
ATOM 3964 C C . ASN B 1 236 ? 3.166 -50.469 -33.594 1 31.92 236 ASN B C 1
ATOM 3966 O O . ASN B 1 236 ? 1.946 -50.438 -33.781 1 31.92 236 ASN B O 1
ATOM 3970 N N . ARG B 1 237 ? 3.312 -50.219 -32.25 1 32.88 237 ARG B N 1
ATOM 3971 C CA . ARG B 1 237 ? 2.105 -49.781 -31.547 1 32.88 237 ARG B CA 1
ATOM 3972 C C . ARG B 1 237 ? 2.027 -48.281 -31.469 1 32.88 237 ARG B C 1
ATOM 3974 O O . ARG B 1 237 ? 3.053 -47.594 -31.547 1 32.88 237 ARG B O 1
ATOM 3981 N N . LEU B 1 238 ? 0.8 -47.562 -31.594 1 34.84 238 LEU B N 1
ATOM 3982 C CA . LEU B 1 238 ? 0.273 -46.219 -31.688 1 34.84 238 LEU B CA 1
ATOM 3983 C C . LEU B 1 238 ? 0.705 -45.375 -30.484 1 34.84 238 LEU B C 1
ATOM 3985 O O . LEU B 1 238 ? 0.622 -45.844 -29.344 1 34.84 238 LEU B O 1
ATOM 3989 N N . PRO B 1 239 ? 1.427 -44.344 -30.578 1 37.94 239 PRO B N 1
ATOM 3990 C CA . PRO B 1 239 ? 2.029 -43.438 -29.625 1 37.94 239 PRO B CA 1
ATOM 3991 C C . PRO B 1 239 ? 0.989 -42.656 -28.812 1 37.94 239 PRO B C 1
ATOM 3993 O O . PRO B 1 239 ? 0.085 -42.062 -29.375 1 37.94 239 PRO B O 1
ATOM 3996 N N . LYS B 1 240 ? 0.122 -43.188 -27.906 1 37.22 240 LYS B N 1
ATOM 3997 C CA . LYS B 1 240 ? -0.881 -42.312 -27.328 1 37.22 240 LYS B CA 1
ATOM 3998 C C . LYS B 1 240 ? -0.245 -41.312 -26.344 1 37.22 240 LYS B C 1
ATOM 4000 O O . LYS B 1 240 ? -0.555 -40.125 -26.375 1 37.22 240 LYS B O 1
ATOM 4005 N N . LYS B 1 241 ? 0.064 -41.75 -24.906 1 44.91 241 LYS B N 1
ATOM 4006 C CA . LYS B 1 241 ? 0.006 -41.125 -23.609 1 44.91 241 LYS B CA 1
ATOM 4007 C C . LYS B 1 241 ? 1.204 -40.188 -23.391 1 44.91 241 LYS B C 1
ATOM 4009 O O . LYS B 1 241 ? 2.201 -40.281 -24.109 1 44.91 241 LYS B O 1
ATOM 4014 N N . LYS B 1 242 ? 1.075 -38.969 -22.344 1 49.09 242 LYS B N 1
ATOM 4015 C CA . LYS B 1 242 ? 2.082 -38.094 -21.766 1 49.09 242 LYS B CA 1
ATOM 4016 C C . LYS B 1 242 ? 3.359 -38.844 -21.438 1 49.09 242 LYS B C 1
ATOM 4018 O O . LYS B 1 242 ? 4.402 -38.25 -21.172 1 49.09 242 LYS B O 1
ATOM 4023 N N . TYR B 1 243 ? 3.215 -40.031 -21.297 1 51.44 243 TYR B N 1
ATOM 4024 C CA . TYR B 1 243 ? 4.316 -40.906 -20.906 1 51.44 243 TYR B CA 1
ATOM 4025 C C . TYR B 1 243 ? 4.648 -41.875 -22.016 1 51.44 243 TYR B C 1
ATOM 4027 O O . TYR B 1 243 ? 3.777 -42.25 -22.812 1 51.44 243 TYR B O 1
ATOM 4035 N N . LEU B 1 244 ? 5.855 -41.938 -22.438 1 52.06 244 LEU B N 1
ATOM 4036 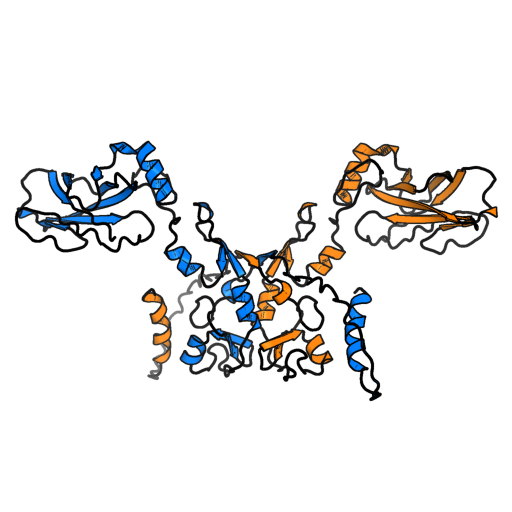C CA . LEU B 1 244 ? 6.344 -43 -23.328 1 52.06 244 LEU B CA 1
ATOM 4037 C C . LEU B 1 244 ? 6.891 -44.156 -22.531 1 52.06 244 LEU B C 1
ATOM 4039 O O . LEU B 1 244 ? 7.688 -43.969 -21.609 1 52.06 244 LEU B O 1
ATOM 4043 N N . THR B 1 245 ? 6.168 -45.312 -22.562 1 51 245 THR B N 1
ATOM 4044 C CA . THR B 1 245 ? 6.672 -46.5 -21.906 1 51 245 THR B CA 1
ATOM 4045 C C . THR B 1 245 ? 7.371 -47.406 -22.906 1 51 245 THR B C 1
ATOM 4047 O O . THR B 1 245 ? 6.816 -47.719 -23.953 1 51 245 THR B O 1
ATOM 4050 N N . ILE B 1 246 ? 8.641 -47.688 -22.781 1 57.12 246 ILE B N 1
ATOM 4051 C CA . ILE B 1 246 ? 9.383 -48.656 -23.578 1 57.12 246 ILE B CA 1
ATOM 4052 C C . ILE B 1 246 ? 9.43 -50 -22.859 1 57.12 246 ILE B C 1
ATOM 4054 O O . ILE B 1 246 ? 10.016 -50.094 -21.781 1 57.12 246 ILE B O 1
ATOM 4058 N N . PRO B 1 247 ? 8.711 -50.969 -23.328 1 51.62 247 PRO B N 1
ATOM 4059 C CA . PRO B 1 247 ? 8.711 -52.281 -22.656 1 51.62 247 PRO B CA 1
ATOM 4060 C C . PRO B 1 247 ? 10.094 -52.938 -22.609 1 51.62 247 PRO B C 1
ATOM 4062 O O . PRO B 1 247 ? 10.922 -52.688 -23.484 1 51.62 247 PRO B O 1
ATOM 4065 N N . VAL B 1 248 ? 10.422 -53.719 -21.469 1 51.12 248 VAL B N 1
ATOM 4066 C CA . VAL B 1 248 ? 11.664 -54.438 -21.203 1 51.12 248 VAL B CA 1
ATOM 4067 C C . VAL B 1 248 ? 11.992 -55.344 -22.391 1 51.12 248 VAL B C 1
ATOM 4069 O O . VAL B 1 248 ? 13.164 -55.5 -22.75 1 51.12 248 VAL B O 1
ATOM 4072 N N . GLY B 1 249 ? 11.039 -56.094 -22.844 1 48.78 249 GLY B N 1
ATOM 4073 C CA . GLY B 1 249 ? 11.383 -57.062 -23.859 1 48.78 249 GLY B CA 1
ATOM 4074 C C . GLY B 1 249 ? 12.156 -56.469 -25.031 1 48.78 249 GLY B C 1
ATOM 4075 O O . GLY B 1 249 ? 12.812 -57.188 -25.781 1 48.78 249 GLY B O 1
ATOM 4076 N N . SER B 1 250 ? 11.703 -55.344 -25.328 1 49.09 250 SER B N 1
ATOM 4077 C CA . SER B 1 250 ? 12.391 -54.75 -26.469 1 49.09 250 SER B CA 1
ATOM 4078 C C . SER B 1 250 ? 13.797 -54.281 -26.094 1 49.09 250 SER B C 1
ATOM 4080 O O . SER B 1 250 ? 14.516 -53.75 -26.938 1 49.09 250 SER B O 1
ATOM 4082 N N . LEU B 1 251 ? 13.961 -54.219 -24.844 1 45.31 251 LEU B N 1
ATOM 4083 C CA . LEU B 1 251 ? 15.227 -53.688 -24.344 1 45.31 251 LEU B CA 1
ATOM 4084 C C . LEU B 1 251 ? 16.375 -54.656 -24.625 1 45.31 251 LEU B C 1
ATOM 4086 O O . LEU B 1 251 ? 16.375 -55.781 -24.094 1 45.31 251 LEU B O 1
ATOM 4090 N N . VAL B 1 252 ? 16.797 -54.719 -25.766 1 46.75 252 VAL B N 1
ATOM 4091 C CA . VAL B 1 252 ? 18.109 -55.312 -25.984 1 46.75 252 VAL B CA 1
ATOM 4092 C C . VAL B 1 252 ? 18.969 -55.156 -24.734 1 46.75 252 VAL B C 1
ATOM 4094 O O . VAL B 1 252 ? 18.812 -54.188 -23.984 1 46.75 252 VAL B O 1
ATOM 4097 N N . LYS B 1 253 ? 19.688 -56.188 -24.297 1 49.78 253 LYS B N 1
ATOM 4098 C CA . LYS B 1 253 ? 20.781 -56.344 -23.328 1 49.78 253 LYS B CA 1
ATOM 4099 C C . LYS B 1 253 ? 21.531 -55.031 -23.141 1 49.78 253 LYS B C 1
ATOM 4101 O O . LYS B 1 253 ? 22.453 -54.969 -22.328 1 49.78 253 LYS B O 1
ATOM 4106 N N . ASN B 1 254 ? 21.453 -54.062 -24.094 1 54.78 254 ASN B N 1
ATOM 4107 C CA . ASN B 1 254 ? 22.438 -53 -24.031 1 54.78 254 ASN B CA 1
ATOM 4108 C C . ASN B 1 254 ? 21.984 -51.875 -23.078 1 54.78 254 ASN B C 1
ATOM 4110 O O . ASN B 1 254 ? 20.781 -51.656 -22.922 1 54.78 254 ASN B O 1
ATOM 4114 N N . ASP B 1 255 ? 22.812 -51.531 -22.062 1 71.5 255 ASP B N 1
ATOM 4115 C CA . ASP B 1 255 ? 22.719 -50.531 -21.016 1 71.5 255 ASP B CA 1
ATOM 4116 C C . ASP B 1 255 ? 22.188 -49.219 -21.562 1 71.5 255 ASP B C 1
ATOM 4118 O O . ASP B 1 255 ? 21.844 -48.312 -20.797 1 71.5 255 ASP B O 1
ATOM 4122 N N . ARG B 1 256 ? 22.094 -49.219 -22.938 1 74.44 256 ARG B N 1
ATOM 4123 C CA . ARG B 1 256 ? 21.641 -47.969 -23.578 1 74.44 256 ARG B CA 1
ATOM 4124 C C . ARG B 1 256 ? 20.422 -48.219 -24.453 1 74.44 256 ARG B C 1
ATOM 4126 O O . ARG B 1 256 ? 20.344 -49.25 -25.156 1 74.44 256 ARG B O 1
ATOM 4133 N N . SER B 1 257 ? 19.391 -47.406 -24.297 1 73.69 257 SER B N 1
ATOM 4134 C CA . SER B 1 257 ? 18.203 -47.469 -25.141 1 73.69 257 SER B CA 1
ATOM 4135 C C . SER B 1 257 ? 18.094 -46.25 -26.047 1 73.69 257 SER B C 1
ATOM 4137 O O . SER B 1 257 ? 18.359 -45.125 -25.609 1 73.69 257 SER B O 1
ATOM 4139 N N . SER B 1 258 ? 17.844 -46.5 -27.281 1 77 258 SER B N 1
ATOM 4140 C CA . SER B 1 258 ? 17.594 -45.406 -28.219 1 77 258 SER B CA 1
ATOM 4141 C C . SER B 1 258 ? 16.156 -44.906 -28.141 1 77 258 SER B C 1
ATOM 4143 O O . SER B 1 258 ? 15.219 -45.719 -28.234 1 77 258 SER B O 1
ATOM 4145 N N . VAL B 1 259 ? 16.094 -43.656 -27.906 1 75.94 259 VAL B N 1
ATOM 4146 C CA . VAL B 1 259 ? 14.766 -43.062 -27.781 1 75.94 259 VAL B CA 1
ATOM 4147 C C . VAL B 1 259 ? 14.523 -42.094 -28.938 1 75.94 259 VAL B C 1
ATOM 4149 O O . VAL B 1 259 ? 15.398 -41.312 -29.297 1 75.94 259 VAL B O 1
ATOM 4152 N N . GLN B 1 260 ? 13.359 -42.25 -29.625 1 76.88 260 GLN B N 1
ATOM 4153 C CA . GLN B 1 260 ? 12.898 -41.312 -30.625 1 76.88 260 GLN B CA 1
ATOM 4154 C C . GLN B 1 260 ? 11.766 -40.438 -30.078 1 76.88 260 GLN B C 1
ATOM 4156 O O . GLN B 1 260 ? 10.742 -40.969 -29.625 1 76.88 260 GLN B O 1
ATOM 4161 N N . LEU B 1 261 ? 12.062 -39.219 -30.109 1 77.81 261 LEU B N 1
ATOM 4162 C CA . LEU B 1 261 ? 11.102 -38.281 -29.484 1 77.81 261 LEU B CA 1
ATOM 4163 C C . LEU B 1 261 ? 10.719 -37.188 -30.453 1 77.81 261 LEU B C 1
ATOM 4165 O O . LEU B 1 261 ? 11.555 -36.719 -31.234 1 77.81 261 LEU B O 1
ATOM 4169 N N . CYS B 1 262 ? 9.414 -36.844 -30.5 1 78.81 262 CYS B N 1
ATOM 4170 C CA . CYS B 1 262 ? 8.922 -35.625 -31.172 1 78.81 262 CYS B CA 1
ATOM 4171 C C . CYS B 1 262 ? 8.109 -34.75 -30.234 1 78.81 262 CYS B C 1
ATOM 4173 O O . CYS B 1 262 ? 7.098 -35.219 -29.672 1 78.81 262 CYS B O 1
ATOM 4175 N N . ILE B 1 263 ? 8.609 -33.531 -30 1 78.69 263 ILE B N 1
ATOM 4176 C CA . ILE B 1 263 ? 7.883 -32.562 -29.172 1 78.69 263 ILE B CA 1
ATOM 4177 C C . ILE B 1 263 ? 7.164 -31.562 -30.062 1 78.69 263 ILE B C 1
ATOM 4179 O O . ILE B 1 263 ? 7.801 -30.828 -30.812 1 78.69 263 ILE B O 1
ATOM 4183 N N . LYS B 1 264 ? 5.848 -31.531 -29.953 1 76.62 264 LYS B N 1
ATOM 4184 C CA . LYS B 1 264 ? 5.043 -30.672 -30.812 1 76.62 264 LYS B CA 1
ATOM 4185 C C . LYS B 1 264 ? 4.648 -29.375 -30.094 1 76.62 264 LYS B C 1
ATOM 4187 O O . LYS B 1 264 ? 4.32 -29.406 -28.906 1 76.62 264 LYS B O 1
ATOM 4192 N N . LYS B 1 265 ? 4.801 -28.234 -30.781 1 74.12 265 LYS B N 1
ATOM 4193 C CA . LYS B 1 265 ? 4.379 -26.922 -30.281 1 74.12 265 LYS B CA 1
ATOM 4194 C C . LYS B 1 265 ? 2.996 -26.562 -30.812 1 74.12 265 LYS B C 1
ATOM 4196 O O . LYS B 1 265 ? 2.723 -26.688 -32 1 74.12 265 LYS B O 1
ATOM 4201 N N . SER B 1 266 ? 1.999 -26.438 -29.922 1 63.5 266 SER B N 1
ATOM 4202 C CA . SER B 1 266 ? 0.669 -26.047 -30.375 1 63.5 266 SER B CA 1
ATOM 4203 C C . SER B 1 266 ? 0.69 -24.656 -31 1 63.5 266 SER B C 1
ATOM 4205 O O . SER B 1 266 ? 1.451 -23.781 -30.578 1 63.5 266 SER B O 1
ATOM 4207 N N . SER B 1 267 ? 0.447 -24.5 -32.406 1 54.78 267 SER B N 1
ATOM 4208 C CA . SER B 1 267 ? 0.294 -23.234 -33.125 1 54.78 267 SER B CA 1
ATOM 4209 C C . SER B 1 267 ? -0.707 -22.328 -32.438 1 54.78 267 SER B C 1
ATOM 4211 O O . SER B 1 267 ? -1.661 -22.797 -31.812 1 54.78 267 SER B O 1
#

pLDDT: mean 74.6, std 26.05, range [17.53, 97.69]

Nearest PDB structures (foldseek):
  4ca1-assembly1_A  TM=6.024E-01  e=5.376E-08  Homo sapiens
  4i7b-assembly1_A  TM=5.827E-01  e=3.826E-07  Homo sapiens
  4x3g-assembly1_A  TM=5.634E-01  e=4.550E-07  Homo sapiens
  5wzz-assembly2_B  TM=5.672E-01  e=1.286E-06  Homo sapiens
  4i7b-assembly2_C  TM=5.524E-01  e=1.620E-06  Homo sapiens

InterPro domains:
  IPR013010 Zinc finger, SIAH-type [PS51081] (108-166)
  IPR013083 Zinc finger, RING/FYVE/PHD-type [G3DSA:3.30.40.10] (103-161)
  IPR044286 E3 ubiquitin-protein ligase SINA-like, plant [PTHR46632] (9-249)
  IPR049548 E3 ubiquitin-protein ligase Sina-like, RING finger [PF21362] (55-90)

Foldseek 3Di:
DDPPPVPPVPVVPPPDDDDDDDDDDPPPPPPPPPVPVPPPDDDDDDDPCPQVQAAPQPSAGADDWWWAFPVGHIHHPVSCVVVVQQDPVPRGGTDPDTPVVSVVVQVSDWDFAPLVVQPGPDIDRPRCRVVCNLQPQFPKWAAPPPPGGDITGQQVSLVCCVVPPVVQAAEDAAPDKDKDKDFPPDQWHWYFYDPRRWIKIWGWDQDPFAIKIAIDTIGGVPPQVDLQLFQFDDPPDDSDDNMHTDTCVVVDPDSMDMTMGHGHRDD/DDPPVVPPVPVVPPPDDDDDDDPPPPPPPPPPPPVPVPVVDDDDDDDPCPQVQAAPQPSAGADDWWWAFPVGHIHHPVSCVVVVQQDPVPRGGTDPDTPVVSVVVQVSDWDFAPLVVQPGPDIDRPRCRVVCNLQPQFPKWAAPPPPDGDITGQQVSLVCCVVPPVPQAAEDAAPDKDKDKDFPPDQWHWYFYDPRRWIKIWGWDQDPFAIKIAIDTTGGPPPQVDLWLFPQPDDDDDSDDNMHTDTCVVDDPDSMDMTMIHRHGDD

Radius of gyration: 37.42 Å; Cα contacts (8 Å, |Δi|>4): 952; chains: 2; bounding box: 67×116×67 Å

Organism: Artemisia annua (NCBI:txid35608)

Solvent-accessible surface area (backbone atoms only — not comparable to full-atom values): 30439 Å² total; per-residue (Å²): 132,75,77,72,74,64,56,69,70,64,64,68,70,65,77,66,81,86,79,81,78,85,86,83,79,74,73,72,68,80,69,76,70,71,69,73,73,74,70,52,67,62,42,70,32,33,29,51,45,57,65,75,52,32,18,81,82,82,65,41,56,49,51,77,57,30,26,29,24,64,83,21,53,59,31,24,50,67,57,33,59,73,48,72,29,42,35,86,88,78,68,38,54,37,45,90,38,42,38,47,60,57,44,51,47,49,67,23,31,30,32,66,47,93,33,35,90,44,68,41,79,59,75,28,40,57,67,48,38,63,68,46,62,74,56,30,66,23,38,73,33,68,50,87,51,89,88,50,83,54,71,28,12,35,67,56,40,29,52,46,38,59,71,76,40,51,85,68,41,48,73,44,50,70,71,38,77,47,74,49,75,44,43,78,83,46,50,63,47,44,34,30,31,71,86,84,35,51,42,31,38,36,34,48,43,81,50,98,70,18,41,31,34,37,67,45,72,62,45,39,82,52,76,52,70,38,58,32,46,31,27,38,55,54,95,89,53,82,55,66,52,68,44,34,70,47,57,38,86,72,49,58,91,54,67,53,44,79,44,30,39,26,43,41,68,57,130,132,75,76,71,74,64,54,68,70,62,63,68,70,65,75,66,81,87,80,84,76,80,80,74,73,69,73,74,68,79,69,75,69,72,68,72,72,73,67,51,66,62,42,71,33,33,29,51,48,56,63,76,53,32,16,78,81,82,65,41,56,47,50,78,56,29,27,30,24,66,84,20,54,57,31,23,47,68,57,33,57,73,48,70,30,43,35,86,88,78,67,38,56,39,45,92,38,42,38,47,60,58,44,50,46,49,67,24,32,29,32,66,48,92,34,35,88,43,65,40,80,59,75,27,40,56,66,49,37,64,67,46,63,74,56,32,66,22,42,73,33,68,50,86,50,90,89,49,83,54,70,28,13,36,68,57,40,30,52,47,38,58,71,76,41,51,86,70,41,49,74,43,51,71,71,38,77,45,75,49,76,43,42,78,84,45,50,63,46,44,34,30,30,70,88,85,35,52,42,31,40,36,36,50,43,81,48,96,72,19,42,30,35,36,69,44,70,63,45,45,86,53,71,54,66,41,50,36,38,31,33,51,77,61,93,87,68,82,61,77,54,64,44,28,71,47,55,38,87,73,50,58,94,55,66,55,45,78,41,34,37,30,44,39,65,64,128

Sequence (534 aa):
MDRAKRQRVAEMMEQDDGYDSEAASTDCESSTRSSVNNASEAISVVLTDPKLLDCPICYNPLHGNIYQCDNGHIACSYCSMMVLRKCPTCKGKISFNRCRAMEKMIESVISECKNHIYGCKEKLIYNKKDEHENRCPNTPCYCPISWCKFINSSKNLSLHFSKSHASSATLFTFNTTFSFSVERTQRHVVLREQKEGFIFILKQNILRSGRTFSVDCIGPPMLVESVPEVHAMLENRLPKKKYLTIPVGSLVKNDRSSVQLCIKKSSMDRAKRQRVAEMMEQDDGYDSEAASTDCESSTRSSVNNASEAISVVLTDPKLLDCPICYNPLHGNIYQCDNGHIACSYCSMMVLRKCPTCKGKISFNRCRAMEKMIESVISECKNHIYGCKEKLIYNKKDEHENRCPNTPCYCPISWCKFINSSKNLSLHFSKSHASSATLFTFNTTFSFSVERTQRHVVLREQKEGFIFILKQNILRSGRTFSVDCIGPPMLVESVPEVHAMLENRLPKKKYLTIPVGSLVKNDRSSVQLCIKKSS

=== Feature glossary ===
Legend for the data blocks above and below:

— What the protein is —

Sequence gives the chain of am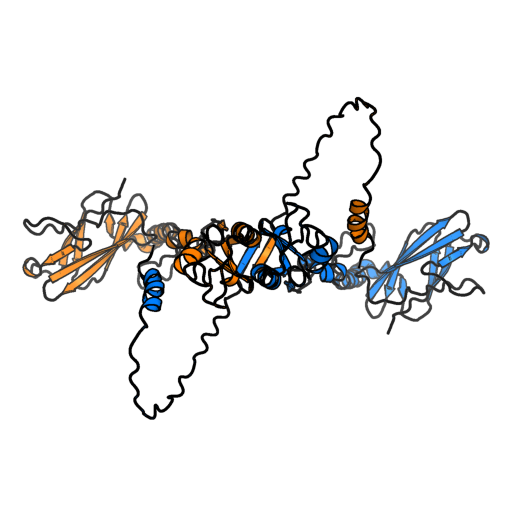ino acids in standard one-letter code (A=alanine, C=cysteine, …, Y=tyrosine), read N→C. It is the only feature that is directly encoded by the gene; all structural features are derived from the folded form of this sequence.

The annotation block draws on four external resources. InterPro: which protein families and domains the sequence belongs to. GO: standardized terms for what the protein does, what process it participates in, and where in the cell it acts. CATH: which structural fold it has in the CATH hierarchy. Organism: the species of origin.

— Where its atoms are —

Atomic coordinates in PDBx/mmCIF format — the same representation the Protein Data Bank distributes. Each line of the _atom_site loop places one backbone atom in Cartesian space (units: ångströms, origin: arbitrary).

Six rendered views show the 3D structure from the faces of a cube — i.e. along ±x, ±y, ±z. Rendering representation is drawn randomly per protein from cartoon (secondary-structure ribbons), sticks (backbone bonds), or molecular surface; coloring is either N→C rainbow (blue at the N-terminus through red at the C-terminus) or one color per chain.

— Local backbone conformation —

DSSP 8-state secondary structure assigns each residue one of H (α-helix), G (3₁₀-helix), I (π-helix), E (extended β-strand), B (isolated β-bridge), T (hydrogen-bonded turn), S (bend), or '-' (coil). The assignment is computed from backbone hydrogen-bond geometry via the Kabsch–Sander algorithm.

P-SEA three-state annotation labels each residue as helix, strand, or coil based purely on the geometry of the Cα trace. It serves as a fallback when the full backbone (and thus DSSP) is unavailable.

φ (phi) and ψ (psi) are the two rotatable backbone dihedrals per residue: φ is the C(i-1)–N–Cα–C torsion, ψ is the N–Cα–C–N(i+1) torsion, both in degrees on (−180°, 180°]. α-helical residues cluster near (−60°, −45°); β-strand residues near (−120°, +130°). A Ramachandran plot is simply a scatter of (φ, ψ) for every residue.

— Global shape and packing —

Radius of gyration (Rg) is the root-mean-square distance of Cα atoms from their centroid — a single number for overall size and compactness. A globular domain of N residues has Rg ≈ 2.2·N^0.38 Å; an extended or disordered chain has a much larger Rg. The Cα contact count is the number of residue pairs whose Cα atoms 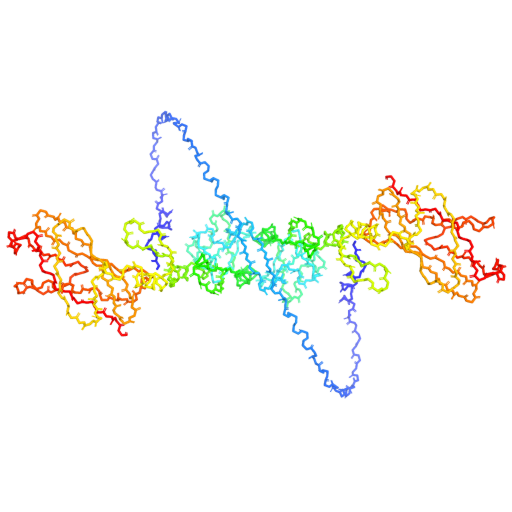are within 8 Å and are more than four positions apart in sequence — a standard proxy for tertiary packing density. The bounding box is the smallest axis-aligned box enclosing all Cα atoms.

Accessible surface area quantifies burial. A residue with SASA near zero is packed into the hydrophobic core; one with SASA >100 Å² sits on the surface. Computed here via the Shrake–Rupley numerical algorithm with a 1.4 Å probe.

The contact map is a binary N×N matrix image: pixel (i, j) is dark where Cα_i and Cα_j are within 8 Å and |i−j|>4. Because the |i−j|>4 filter removes local helical contacts, off-diagonal stripes parallel to the main diagonal indicate parallel β-sheets; stripes perpendicular to it indicate antiparallel β-sheets. The Ramachandran plot scatters every residue's (φ, ψ) pair against the sterically allowed regions. The PAE heatmap renders the predicted-aligned-error matrix.

— Structural neighborhood —

A 3Di character summarizes, for each residue, the relative orientation of the Cα frame of its nearest spatial neighbor. Because it encodes fold topology rather than chemistry, 3Di alignments detect remote structural similarity that sequence alignment misses.

Structural nearest neighbors (via Foldseek easy-search vs the PDB). Reported per hit: target PDB id, E-value, and alignment TM-score. A TM-score above ~0.5 is the conventional threshold for 'same fold'.

— Confidence and disorder —

For AlphaFold models, the B-factor field carries pLDDT — the model's own estimate of local accuracy on a 0–100 scale. Regions with pLDDT<50 should be treated as essentially unmodeled; they often correspond to intrinsically disordered segments.

B-factor (Debye–Waller factor) reflects atomic displacement in the crystal lattice. It is an experimental observable (units Å²), not a prediction; low values mean the atom is pinned down, high values mean it moves or is heterogeneous across the crystal.

Predicted Aligned Error (PAE) is an AlphaFold confidence matrix: entry (i, j) is the expected error in the position of residue j, in ångströms, when the prediction is superimposed on the true structure at residue i. Low PAE within a block of residues means that block is internally rigid and well-predicted; high PAE between two blocks means their relative placement is uncertain even if each block individually is confident.